Protein AF-A0A430EIV3-F1 (afdb_monomer)

Mean predicted aligned error: 23.93 Å

Structure (mmCIF, N/CA/C/O backbone):
data_AF-A0A430EIV3-F1
#
_entry.id   AF-A0A430EIV3-F1
#
loop_
_atom_site.group_PDB
_atom_site.id
_atom_site.type_symbol
_atom_site.label_atom_id
_atom_site.label_alt_id
_atom_site.label_comp_id
_atom_site.label_asym_id
_atom_site.label_entity_id
_atom_site.label_seq_id
_atom_site.pdbx_PDB_ins_code
_atom_site.Cartn_x
_atom_site.Cartn_y
_atom_site.Cartn_z
_atom_site.occupancy
_atom_site.B_iso_or_equiv
_atom_site.auth_seq_id
_atom_site.auth_comp_id
_atom_site.auth_asym_id
_atom_site.auth_atom_id
_atom_site.pdbx_PDB_model_num
ATOM 1 N N . MET A 1 1 ? -9.884 28.003 -1.778 1.00 58.94 1 MET A N 1
ATOM 2 C CA . MET A 1 1 ? -8.759 28.077 -2.724 1.00 58.94 1 MET A CA 1
ATOM 3 C C . MET A 1 1 ? -7.533 27.689 -1.943 1.00 58.94 1 MET A C 1
ATOM 5 O O . MET A 1 1 ? -7.132 28.441 -1.061 1.00 58.94 1 MET A O 1
ATOM 9 N N . THR A 1 2 ? -7.039 26.484 -2.187 1.00 68.69 2 THR A N 1
ATOM 10 C CA . THR A 1 2 ? -5.800 26.005 -1.577 1.00 68.69 2 THR A CA 1
ATOM 11 C C . THR A 1 2 ? -4.673 26.360 -2.531 1.00 68.69 2 THR A C 1
ATOM 13 O O . THR A 1 2 ? -4.690 25.951 -3.694 1.00 68.69 2 THR A O 1
ATOM 16 N N . ALA A 1 3 ? -3.701 27.135 -2.062 1.00 81.12 3 ALA A N 1
ATOM 17 C CA . ALA A 1 3 ? -2.522 27.423 -2.864 1.00 81.12 3 ALA A CA 1
ATOM 18 C C . ALA A 1 3 ? -1.592 26.204 -2.825 1.00 81.12 3 ALA A C 1
ATOM 20 O O . ALA A 1 3 ? -1.193 25.757 -1.752 1.00 81.12 3 ALA A O 1
ATOM 21 N N . ILE A 1 4 ? -1.228 25.665 -3.981 1.00 84.75 4 ILE A N 1
ATOM 22 C CA . ILE A 1 4 ? -0.299 24.545 -4.116 1.00 84.75 4 ILE A CA 1
ATOM 23 C C . ILE A 1 4 ? 1.081 25.104 -4.445 1.00 84.75 4 ILE A C 1
ATOM 25 O O . ILE A 1 4 ? 1.285 25.696 -5.502 1.00 84.75 4 ILE A O 1
ATOM 29 N N . SER A 1 5 ? 2.044 24.904 -3.553 1.00 87.50 5 SER A N 1
ATOM 30 C CA . SER A 1 5 ? 3.460 25.152 -3.835 1.00 87.50 5 SER A CA 1
ATOM 31 C C . SER A 1 5 ? 4.127 23.821 -4.143 1.00 87.50 5 SER A C 1
ATOM 33 O O . SER A 1 5 ? 3.963 22.866 -3.391 1.00 87.50 5 SER A O 1
ATOM 35 N N . TRP A 1 6 ? 4.857 23.730 -5.247 1.00 88.12 6 TRP A N 1
ATOM 36 C CA . TRP A 1 6 ? 5.437 22.465 -5.686 1.00 88.12 6 TRP A CA 1
ATOM 37 C C . TRP A 1 6 ? 6.884 22.625 -6.114 1.00 88.12 6 TRP A C 1
ATOM 39 O O . TRP A 1 6 ? 7.290 23.698 -6.570 1.00 88.12 6 TRP A O 1
ATOM 49 N N . PHE A 1 7 ? 7.656 21.553 -5.962 1.00 88.62 7 PHE A N 1
ATOM 50 C CA . PHE A 1 7 ? 9.045 21.515 -6.392 1.00 88.62 7 PHE A CA 1
ATOM 51 C C . PHE A 1 7 ? 9.501 20.105 -6.774 1.00 88.62 7 PHE A C 1
ATOM 53 O O . PHE A 1 7 ? 8.947 19.107 -6.317 1.00 88.62 7 PHE A O 1
ATOM 60 N N . ALA A 1 8 ? 10.509 20.046 -7.638 1.00 88.12 8 ALA A N 1
ATOM 61 C CA . ALA A 1 8 ? 11.197 18.829 -8.048 1.00 88.12 8 ALA A CA 1
ATOM 62 C C . ALA A 1 8 ? 12.629 19.165 -8.481 1.00 88.12 8 ALA A C 1
ATOM 64 O O . ALA A 1 8 ? 12.940 20.315 -8.803 1.00 88.12 8 ALA A O 1
ATOM 65 N N . ARG A 1 9 ? 13.489 18.154 -8.562 1.00 87.19 9 ARG A N 1
ATOM 66 C CA . ARG A 1 9 ? 14.787 18.249 -9.232 1.00 87.19 9 ARG A CA 1
ATOM 67 C C . ARG A 1 9 ? 14.849 17.218 -10.342 1.00 87.19 9 ARG A C 1
ATOM 69 O O . ARG A 1 9 ? 14.642 16.045 -10.080 1.00 87.19 9 ARG A O 1
ATOM 76 N N . ILE A 1 10 ? 15.126 17.640 -11.566 1.00 86.69 10 ILE A N 1
ATOM 77 C CA . ILE A 1 10 ? 15.138 16.761 -12.732 1.00 86.69 10 ILE A CA 1
ATOM 78 C C . ILE A 1 10 ? 16.572 16.599 -13.214 1.00 86.69 10 ILE A C 1
ATOM 80 O O . ILE A 1 10 ? 17.257 17.573 -13.534 1.00 86.69 10 ILE A O 1
ATOM 84 N N . VAL A 1 11 ? 17.018 15.351 -13.262 1.00 84.75 11 VAL A N 1
ATOM 85 C CA . VAL A 1 11 ? 18.355 14.962 -13.704 1.00 84.75 11 VAL A CA 1
ATOM 86 C C . VAL A 1 11 ? 18.253 13.953 -14.842 1.00 84.75 11 VAL A C 1
ATOM 88 O O . VAL A 1 11 ? 17.257 13.253 -14.994 1.00 84.75 11 VAL A O 1
ATOM 91 N N . THR A 1 12 ? 19.279 13.896 -15.674 1.00 82.44 12 THR A N 1
ATOM 92 C CA . THR A 1 12 ? 19.466 12.866 -16.706 1.00 82.44 12 THR A CA 1
ATOM 93 C C . THR A 1 12 ? 19.879 11.532 -16.073 1.00 82.44 12 THR A C 1
ATOM 95 O O . THR A 1 12 ? 20.235 11.486 -14.894 1.00 82.44 12 THR A O 1
ATOM 98 N N . SER A 1 13 ? 19.886 10.444 -16.851 1.00 77.75 13 SER A N 1
ATOM 99 C CA . SER A 1 13 ? 20.381 9.127 -16.407 1.00 77.75 13 SER A CA 1
ATOM 100 C C . SER A 1 13 ? 21.822 9.148 -15.889 1.00 77.75 13 SER A C 1
ATOM 102 O O . SER A 1 13 ? 22.184 8.313 -15.065 1.00 77.75 13 SER A O 1
ATOM 104 N N . ASP A 1 14 ? 22.617 10.121 -16.333 1.00 77.00 14 ASP A N 1
ATOM 105 C CA . ASP A 1 14 ? 24.012 10.303 -15.926 1.00 77.00 14 ASP A CA 1
ATOM 106 C C . ASP A 1 14 ? 24.155 11.189 -14.673 1.00 77.00 14 ASP A C 1
ATOM 108 O O . ASP A 1 14 ? 25.263 11.549 -14.281 1.00 77.00 14 ASP A O 1
ATOM 112 N N . GLY A 1 15 ? 23.037 11.582 -14.050 1.00 75.00 15 GLY A N 1
ATOM 113 C CA . GLY A 1 15 ? 23.008 12.441 -12.863 1.00 75.00 15 GLY A CA 1
ATOM 114 C C . GLY A 1 15 ? 23.244 13.929 -13.146 1.00 75.00 15 GLY A C 1
ATOM 115 O O . GLY A 1 15 ? 23.280 14.732 -12.214 1.00 75.00 15 GLY A O 1
ATOM 116 N N . ASN A 1 16 ? 23.376 14.329 -14.416 1.00 83.56 16 ASN A N 1
ATOM 117 C CA . ASN A 1 16 ? 23.524 15.737 -14.790 1.00 83.56 16 ASN A CA 1
ATOM 118 C C . ASN A 1 16 ? 22.172 16.464 -14.738 1.00 83.56 16 ASN A C 1
ATOM 120 O O . ASN A 1 16 ? 21.169 15.878 -15.158 1.00 83.56 16 ASN A O 1
ATOM 124 N N . PRO A 1 17 ? 22.121 17.730 -14.286 1.00 85.56 17 PRO A N 1
ATOM 125 C CA . PRO A 1 17 ? 20.883 18.500 -14.236 1.00 85.56 17 PRO A CA 1
ATOM 126 C C . PRO A 1 17 ? 20.290 18.693 -15.632 1.00 85.56 17 PRO A C 1
ATOM 128 O O . PRO A 1 17 ? 20.997 19.050 -16.575 1.00 85.56 17 PRO A O 1
ATOM 131 N N . LEU A 1 18 ? 18.980 18.481 -15.760 1.00 83.62 18 LEU A N 1
ATOM 132 C CA . LEU A 1 18 ? 18.262 18.723 -17.005 1.00 83.62 18 LEU A CA 1
ATOM 133 C C . LEU A 1 18 ? 17.822 20.191 -17.050 1.00 83.62 18 LEU A C 1
ATOM 135 O O . LEU A 1 18 ? 16.964 20.599 -16.271 1.00 83.62 18 LEU A O 1
ATOM 139 N N . ILE A 1 19 ? 18.409 20.988 -17.941 1.00 88.44 19 ILE A N 1
ATOM 140 C CA . ILE A 1 19 ? 18.229 22.450 -17.993 1.00 88.44 19 ILE A CA 1
ATOM 141 C C . ILE A 1 19 ? 17.241 22.825 -19.100 1.00 88.44 19 ILE A C 1
ATOM 143 O O . ILE A 1 19 ? 17.335 22.306 -20.208 1.00 88.44 19 ILE A O 1
ATOM 147 N N . GLY A 1 20 ? 16.334 23.767 -18.826 1.00 84.62 20 GLY A N 1
ATOM 148 C CA . GLY A 1 20 ? 15.429 24.314 -19.840 1.00 84.62 20 GLY A CA 1
ATOM 149 C C . GLY A 1 20 ? 14.237 23.421 -20.195 1.00 84.62 20 GLY A C 1
ATOM 150 O O . GLY A 1 20 ? 13.484 23.770 -21.100 1.00 84.62 20 GLY A O 1
ATOM 151 N N . GLN A 1 21 ? 14.027 22.308 -19.484 1.00 85.06 21 GLN A N 1
ATOM 152 C CA . GLN A 1 21 ? 12.877 21.432 -19.702 1.00 85.06 21 GLN A CA 1
ATOM 153 C C . GLN A 1 21 ? 11.610 22.103 -19.182 1.00 85.06 21 GLN A C 1
ATOM 155 O O . GLN A 1 21 ? 11.571 22.556 -18.036 1.00 85.06 21 GLN A O 1
ATOM 160 N N . ILE A 1 22 ? 10.561 22.128 -20.002 1.00 88.56 22 ILE A N 1
ATOM 161 C CA . ILE A 1 22 ? 9.245 22.611 -19.588 1.00 88.56 22 ILE A CA 1
ATOM 162 C C . ILE A 1 22 ? 8.463 21.441 -18.998 1.00 88.56 22 ILE A C 1
ATOM 164 O O . ILE A 1 22 ? 8.229 20.429 -19.661 1.00 88.56 22 ILE A O 1
ATOM 168 N N . VAL A 1 23 ? 8.039 21.598 -17.750 1.00 89.56 23 VAL A N 1
ATOM 169 C CA . VAL A 1 23 ? 7.223 20.619 -17.042 1.00 89.56 23 VAL A CA 1
ATOM 170 C C . VAL A 1 23 ? 5.898 21.218 -16.619 1.00 89.56 23 VAL A C 1
ATOM 172 O O . VAL A 1 23 ? 5.796 22.400 -16.291 1.00 89.56 23 VAL A O 1
ATOM 175 N N . GLN A 1 24 ? 4.891 20.360 -16.599 1.00 89.88 24 GLN A N 1
ATOM 176 C CA . GLN A 1 24 ? 3.522 20.709 -16.285 1.00 89.88 24 GLN A CA 1
ATOM 177 C C . GLN A 1 24 ? 3.055 19.962 -15.040 1.00 89.88 24 GLN A C 1
ATOM 179 O O . GLN A 1 24 ? 3.110 18.730 -14.981 1.00 89.88 24 GLN A O 1
ATOM 184 N N . LEU A 1 25 ? 2.546 20.708 -14.063 1.00 89.06 25 LEU A N 1
ATOM 185 C CA . LEU A 1 25 ? 1.811 20.163 -12.933 1.00 89.06 25 LEU A CA 1
ATOM 186 C C . LEU A 1 25 ? 0.361 19.924 -13.353 1.00 89.06 25 LEU A C 1
ATOM 188 O O . LEU A 1 25 ? -0.353 20.851 -13.746 1.00 89.06 25 LEU A O 1
ATOM 192 N N . GLN A 1 26 ? -0.086 18.679 -13.227 1.00 88.44 26 GLN A N 1
ATOM 193 C CA . GLN A 1 26 ? -1.462 18.291 -13.496 1.00 88.44 26 GLN A CA 1
ATOM 194 C C . GLN A 1 26 ? -2.151 17.796 -12.229 1.00 88.44 26 GLN A C 1
ATOM 196 O O . GLN A 1 26 ? -1.564 17.081 -11.416 1.00 88.44 26 GLN A O 1
ATOM 201 N N . LEU A 1 27 ? -3.425 18.151 -12.110 1.00 87.12 27 LEU A N 1
ATOM 202 C CA . LEU A 1 27 ? -4.332 17.727 -11.054 1.00 87.12 27 LEU A CA 1
ATOM 203 C C . LEU A 1 27 ? -5.396 16.805 -11.648 1.00 87.12 27 LEU A C 1
ATOM 205 O O . LEU A 1 27 ? -5.912 17.063 -12.738 1.00 87.12 27 LEU A O 1
ATOM 209 N N . PHE A 1 28 ? -5.713 15.724 -10.941 1.00 83.50 28 PHE A N 1
ATOM 210 C CA . PHE A 1 28 ? -6.784 14.821 -11.342 1.00 83.50 28 PHE A CA 1
ATOM 211 C C . PHE A 1 28 ? -8.149 15.350 -10.885 1.00 83.50 28 PHE A C 1
ATOM 213 O O . PHE A 1 28 ? -8.395 15.514 -9.690 1.00 83.50 28 PHE A O 1
ATOM 220 N N . ASP A 1 29 ? -9.044 15.582 -11.841 1.00 79.06 29 ASP A N 1
ATOM 221 C CA . ASP A 1 29 ? -10.459 15.872 -11.624 1.00 79.06 29 ASP A CA 1
ATOM 222 C C . ASP A 1 29 ? -11.284 14.619 -11.950 1.00 79.06 29 ASP A C 1
ATOM 224 O O . ASP A 1 29 ? -11.146 14.024 -13.019 1.00 79.06 29 ASP A O 1
ATOM 228 N N . MET A 1 30 ? -12.188 14.231 -11.049 1.00 74.75 30 MET A N 1
ATOM 229 C CA . MET A 1 30 ? -13.074 13.081 -11.250 1.00 74.75 30 MET A CA 1
ATOM 230 C C . MET A 1 30 ? -14.001 13.226 -12.466 1.00 74.75 30 MET A C 1
ATOM 232 O O . MET A 1 30 ? -14.442 12.218 -13.011 1.00 74.75 30 MET A O 1
ATOM 236 N N . LYS A 1 31 ? -14.327 14.456 -12.883 1.00 75.50 31 LYS A N 1
ATOM 237 C CA . LYS A 1 31 ? -15.201 14.721 -14.038 1.00 75.50 31 LYS A CA 1
ATOM 238 C C . LYS A 1 31 ? -14.431 14.820 -15.348 1.00 75.50 31 LYS A C 1
ATOM 240 O O . LYS A 1 31 ? -14.920 14.370 -16.379 1.00 75.50 31 LYS A O 1
ATOM 245 N N . SER A 1 32 ? -13.254 15.435 -15.299 1.00 74.50 32 SER A N 1
ATOM 246 C CA . SER A 1 32 ? -12.531 15.900 -16.490 1.00 74.50 32 SER A CA 1
ATOM 247 C C . SER A 1 32 ? -11.230 15.130 -16.742 1.00 74.50 32 SER A C 1
ATOM 249 O O . SER A 1 32 ? -10.576 15.343 -17.761 1.00 74.50 32 SER A O 1
ATOM 251 N N . GLY A 1 33 ? -10.841 14.239 -15.826 1.00 81.56 33 GLY A N 1
ATOM 252 C CA . GLY A 1 33 ? -9.551 13.563 -15.845 1.00 81.56 33 GLY A CA 1
ATOM 253 C C . GLY A 1 33 ? -8.405 14.503 -15.469 1.00 81.56 33 GLY A C 1
ATOM 254 O O . GLY A 1 33 ? -8.559 1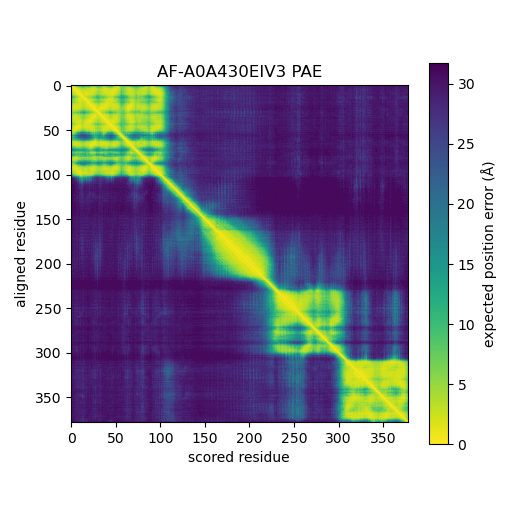5.425 -14.670 1.00 81.56 33 GLY A O 1
ATOM 255 N N . TRP A 1 34 ? -7.221 14.254 -16.025 1.00 85.19 34 TRP A N 1
ATOM 256 C CA . TRP A 1 34 ? -6.034 15.060 -15.742 1.00 85.19 34 TRP A CA 1
ATOM 257 C C . TRP A 1 34 ? -6.104 16.429 -16.419 1.00 85.19 34 TRP A C 1
ATOM 259 O O . TRP A 1 34 ? -6.227 16.519 -17.639 1.00 85.19 34 TRP A O 1
ATOM 269 N N . ARG A 1 35 ? -5.959 17.492 -15.626 1.00 85.94 35 ARG A N 1
ATOM 270 C CA . ARG A 1 35 ? -5.965 18.883 -16.088 1.00 85.94 35 ARG A CA 1
ATOM 271 C C . ARG A 1 35 ? -4.691 19.596 -15.650 1.00 85.94 35 ARG A C 1
ATOM 273 O O . ARG A 1 35 ? -4.290 19.477 -14.495 1.00 85.94 35 ARG A O 1
ATOM 280 N N . SER A 1 36 ? -4.094 20.374 -16.549 1.00 87.25 36 SER A N 1
ATOM 281 C CA . SER A 1 36 ? -2.983 21.270 -16.212 1.00 87.25 36 SER A CA 1
ATOM 282 C C . SER A 1 36 ? -3.414 22.386 -15.263 1.00 87.25 36 SER A C 1
ATOM 284 O O . SER A 1 36 ? -4.477 22.982 -15.450 1.00 87.25 36 SER A O 1
ATOM 286 N N . ILE A 1 37 ? -2.589 22.656 -14.253 1.00 87.50 37 ILE A N 1
ATOM 287 C CA . ILE A 1 37 ? -2.806 23.736 -13.283 1.00 87.50 37 ILE A CA 1
ATOM 288 C C . ILE A 1 37 ? -1.621 24.704 -13.171 1.00 87.50 37 ILE A C 1
ATOM 290 O O . ILE A 1 37 ? -1.812 25.820 -12.698 1.00 87.50 37 ILE A O 1
ATOM 294 N N . ALA A 1 38 ? -0.420 24.312 -13.608 1.00 88.62 38 ALA A N 1
ATOM 295 C CA . ALA A 1 38 ? 0.742 25.194 -13.713 1.00 88.62 38 ALA A CA 1
ATOM 296 C C . ALA A 1 38 ? 1.820 24.589 -14.617 1.00 88.62 38 ALA A C 1
ATOM 298 O O . ALA A 1 38 ? 1.961 23.369 -14.671 1.00 88.62 38 ALA A O 1
ATOM 299 N N . ASP A 1 39 ? 2.636 25.452 -15.219 1.00 91.00 39 ASP A N 1
ATOM 300 C CA . ASP A 1 39 ? 3.827 25.081 -15.983 1.00 91.00 39 ASP A CA 1
ATOM 301 C C . ASP A 1 39 ? 5.054 25.787 -15.390 1.00 91.00 39 ASP A C 1
ATOM 303 O O . ASP A 1 39 ? 4.956 26.919 -14.907 1.00 91.00 39 ASP A O 1
ATOM 307 N N . ALA A 1 40 ? 6.215 25.136 -15.419 1.00 91.06 40 ALA A N 1
ATOM 308 C CA . ALA A 1 40 ? 7.485 25.760 -15.060 1.00 91.06 40 ALA A CA 1
ATOM 309 C C . ALA A 1 40 ? 8.652 25.148 -15.841 1.00 91.06 40 ALA A C 1
ATOM 311 O O . ALA A 1 40 ? 8.564 24.041 -16.369 1.00 91.06 40 ALA A O 1
ATOM 312 N N . THR A 1 41 ? 9.760 25.880 -15.902 1.00 92.12 41 THR A N 1
ATOM 313 C CA . THR A 1 41 ? 10.974 25.468 -16.613 1.00 92.12 41 THR A CA 1
ATOM 314 C C . THR A 1 41 ? 12.072 25.112 -15.619 1.00 92.12 41 THR A C 1
ATOM 316 O O . THR A 1 41 ? 12.247 25.813 -14.620 1.00 92.12 41 THR A O 1
ATOM 319 N N . THR A 1 42 ? 12.818 24.039 -15.882 1.00 88.88 42 THR A N 1
ATOM 320 C CA . THR A 1 42 ? 13.952 23.650 -15.040 1.00 88.88 42 THR A CA 1
ATOM 321 C C . THR A 1 42 ? 15.088 24.671 -15.118 1.00 88.88 42 THR A C 1
ATOM 323 O O . THR A 1 42 ? 15.491 25.119 -16.197 1.00 88.88 42 THR A O 1
ATOM 326 N N . ALA A 1 43 ? 15.613 25.043 -13.953 1.00 90.06 43 ALA A N 1
ATOM 327 C CA . ALA A 1 43 ? 16.742 25.946 -13.803 1.00 90.06 43 ALA A CA 1
ATOM 328 C C . ALA A 1 43 ? 18.078 25.251 -14.130 1.00 90.06 43 ALA A C 1
ATOM 330 O O . ALA A 1 43 ? 18.142 24.058 -14.427 1.00 90.06 43 ALA A O 1
ATOM 331 N N . SER A 1 44 ? 19.177 26.007 -14.066 1.00 87.69 44 SER A N 1
ATOM 332 C CA . SER A 1 44 ? 20.532 25.531 -14.385 1.00 87.69 44 SER A CA 1
ATOM 333 C C . SER A 1 44 ? 21.041 24.392 -13.490 1.00 87.69 44 SER A C 1
ATOM 335 O O . SER A 1 44 ? 21.985 23.702 -13.854 1.00 87.69 44 SER A O 1
ATOM 337 N N . ASP A 1 45 ? 20.441 24.203 -12.317 1.00 84.62 45 ASP A N 1
ATOM 338 C CA . ASP A 1 45 ? 20.734 23.130 -11.359 1.00 84.62 45 ASP A CA 1
ATOM 339 C C . ASP A 1 45 ? 19.759 21.938 -11.469 1.00 84.62 45 ASP A C 1
ATOM 341 O O . ASP A 1 45 ? 19.804 21.011 -10.651 1.00 84.62 45 ASP A O 1
ATOM 345 N N . GLY A 1 46 ? 18.879 21.960 -12.479 1.00 84.31 46 GLY A N 1
ATOM 346 C CA . GLY A 1 46 ? 17.827 20.971 -12.704 1.00 84.31 46 GLY A CA 1
ATOM 347 C C . GLY A 1 46 ? 16.630 21.136 -11.768 1.00 84.31 46 GLY A C 1
ATOM 348 O O . GLY A 1 46 ? 15.680 20.361 -11.859 1.00 84.31 46 GLY A O 1
ATOM 349 N N . SER A 1 47 ? 16.641 22.120 -10.863 1.00 89.56 47 SER A N 1
ATOM 350 C CA . SER A 1 47 ? 15.510 22.373 -9.975 1.00 89.56 47 SER A CA 1
ATOM 351 C C . SER A 1 47 ? 14.353 23.017 -10.732 1.00 89.56 47 SER A C 1
ATOM 353 O O . SER A 1 47 ? 14.532 23.823 -11.646 1.00 89.56 47 SER A O 1
ATOM 355 N N . VAL A 1 48 ? 13.139 22.669 -10.336 1.00 90.88 48 VAL A N 1
ATOM 356 C CA . VAL A 1 48 ? 11.919 23.310 -10.802 1.00 90.88 48 VAL A CA 1
ATOM 357 C C . VAL A 1 48 ? 11.007 23.542 -9.614 1.00 90.88 48 VAL A C 1
ATOM 359 O O . VAL A 1 48 ? 10.869 22.692 -8.737 1.00 90.88 48 VAL A O 1
ATOM 362 N N . LYS A 1 49 ? 10.405 24.725 -9.569 1.00 91.44 49 LYS A N 1
ATOM 363 C CA . LYS A 1 49 ? 9.450 25.113 -8.539 1.00 91.44 49 LYS A CA 1
ATOM 364 C C . LYS A 1 49 ? 8.347 25.948 -9.157 1.00 91.44 49 LYS A C 1
ATOM 366 O O . LYS A 1 49 ? 8.604 26.741 -10.062 1.00 91.44 49 LYS A O 1
ATOM 371 N N . GLY A 1 50 ? 7.144 25.813 -8.627 1.00 87.75 50 GLY A N 1
ATOM 372 C CA . GLY A 1 50 ? 6.009 26.597 -9.075 1.00 87.75 50 GLY A CA 1
ATOM 373 C C . GLY A 1 50 ? 4.959 26.759 -7.992 1.00 87.75 50 GLY A C 1
ATOM 374 O O . GLY A 1 50 ? 5.011 26.146 -6.923 1.00 87.75 50 GLY A O 1
ATOM 375 N N . ARG A 1 51 ? 3.996 27.626 -8.288 1.00 86.62 51 ARG A N 1
ATOM 376 C CA . ARG A 1 51 ? 2.811 27.839 -7.469 1.00 86.62 51 ARG A CA 1
ATOM 377 C C . ARG A 1 51 ? 1.591 27.733 -8.371 1.00 86.62 51 ARG A C 1
ATOM 379 O O . ARG A 1 51 ? 1.604 28.275 -9.472 1.00 86.62 51 ARG A O 1
ATOM 386 N N . ALA A 1 52 ? 0.584 27.008 -7.919 1.00 84.00 52 ALA A N 1
ATOM 387 C CA . ALA A 1 52 ? -0.668 26.799 -8.626 1.00 84.00 52 ALA A CA 1
ATOM 388 C C . ALA A 1 52 ? -1.820 26.987 -7.648 1.00 84.00 52 ALA A C 1
ATOM 390 O O . ALA A 1 52 ? -1.682 26.655 -6.474 1.00 84.00 52 ALA A O 1
ATOM 391 N N . ASP A 1 53 ? -2.961 27.459 -8.124 1.00 78.06 53 ASP A N 1
ATOM 392 C CA . ASP A 1 53 ? -4.184 27.432 -7.332 1.00 78.06 53 ASP A CA 1
ATOM 393 C C . ASP A 1 53 ? -4.984 26.188 -7.719 1.00 78.06 53 ASP A C 1
ATOM 395 O O . ASP A 1 53 ? -5.176 25.900 -8.903 1.00 78.06 53 ASP A O 1
ATOM 399 N N . ASP A 1 54 ? -5.453 25.431 -6.725 1.00 69.69 54 ASP A N 1
ATOM 400 C CA . ASP A 1 54 ? -6.229 24.206 -6.958 1.00 69.69 54 ASP A CA 1
ATOM 401 C C . ASP A 1 54 ? -7.558 24.472 -7.693 1.00 69.69 54 ASP A C 1
ATOM 403 O O . ASP A 1 54 ? -8.152 23.563 -8.282 1.00 69.69 54 ASP A O 1
ATOM 407 N N . GLY A 1 55 ? -8.029 25.726 -7.673 1.00 62.47 55 GLY A N 1
ATOM 408 C CA . GLY A 1 55 ? -9.317 26.148 -8.220 1.00 62.47 55 GLY A CA 1
ATOM 409 C C . GLY A 1 55 ? -10.506 25.429 -7.573 1.00 62.47 55 GLY A C 1
ATOM 410 O O . GLY A 1 55 ? -11.627 25.543 -8.067 1.00 62.47 55 GLY A O 1
ATOM 411 N N . MET A 1 56 ? -10.271 24.684 -6.488 1.00 56.75 56 MET A N 1
ATOM 412 C CA . MET A 1 56 ? -11.261 23.895 -5.771 1.00 56.75 56 MET A CA 1
ATOM 413 C C . MET A 1 56 ? -11.599 24.594 -4.452 1.00 56.75 56 MET A C 1
ATOM 415 O O . MET A 1 56 ? -10.757 25.145 -3.741 1.00 56.75 56 MET A O 1
ATOM 419 N N . ALA A 1 57 ? -12.891 24.633 -4.138 1.00 44.31 57 ALA A N 1
ATOM 420 C CA . ALA A 1 57 ? -13.405 25.315 -2.955 1.00 44.31 57 ALA A CA 1
ATOM 421 C C . ALA A 1 57 ? -13.334 24.459 -1.676 1.00 44.31 57 ALA A C 1
ATOM 423 O O . ALA A 1 57 ? -13.709 24.959 -0.620 1.00 44.31 57 ALA A O 1
ATOM 424 N N . ASP A 1 58 ? -12.851 23.211 -1.739 1.00 51.41 58 ASP A N 1
ATOM 425 C CA . ASP A 1 58 ? -12.940 22.270 -0.618 1.00 51.41 58 ASP A CA 1
ATOM 426 C C . ASP A 1 58 ? -11.587 21.603 -0.307 1.00 51.41 58 ASP A C 1
ATOM 428 O O . ASP A 1 58 ? -11.153 20.668 -0.974 1.00 51.41 58 ASP A O 1
ATOM 432 N N . ALA A 1 59 ? -10.915 22.097 0.735 1.00 50.69 59 ALA A N 1
ATOM 433 C CA . ALA A 1 59 ? -9.581 21.674 1.181 1.00 50.69 59 ALA A CA 1
ATOM 434 C C . ALA A 1 59 ? -9.565 20.316 1.923 1.00 50.69 59 ALA A C 1
ATOM 436 O O . ALA A 1 59 ? -8.575 19.961 2.561 1.00 50.69 59 ALA A O 1
ATOM 437 N N . LYS A 1 60 ? -10.677 19.567 1.907 1.00 53.25 60 LYS A N 1
ATOM 438 C CA . LYS A 1 60 ? -10.868 18.347 2.714 1.00 53.25 60 LYS A CA 1
ATOM 439 C C . LYS A 1 60 ? -10.371 17.056 2.055 1.00 53.25 60 LYS A C 1
ATOM 441 O O . LYS A 1 60 ? -10.388 16.013 2.704 1.00 53.25 60 LYS A O 1
ATOM 446 N N . LEU A 1 61 ? -9.925 17.105 0.800 1.00 57.44 61 LEU A N 1
ATOM 447 C CA . LEU A 1 61 ? -9.398 15.953 0.064 1.00 57.44 61 LEU A CA 1
ATOM 448 C C . LEU A 1 61 ? -7.996 16.271 -0.460 1.00 57.44 61 LEU A C 1
ATOM 450 O O . LEU A 1 61 ? -7.795 17.291 -1.113 1.00 57.44 61 LEU A O 1
ATOM 454 N N . ALA A 1 62 ? -7.027 15.395 -0.181 1.00 61.91 62 ALA A N 1
ATOM 455 C CA . ALA A 1 62 ? -5.688 15.507 -0.751 1.00 61.91 62 ALA A CA 1
ATOM 456 C C . ALA A 1 62 ? -5.764 15.242 -2.271 1.00 61.91 62 ALA A C 1
ATOM 458 O O . ALA A 1 62 ? -6.208 14.160 -2.668 1.00 61.91 62 ALA A O 1
ATOM 459 N N . PRO A 1 63 ? -5.378 16.202 -3.131 1.00 74.19 63 PRO A N 1
ATOM 460 C CA . PRO A 1 63 ? -5.488 16.037 -4.573 1.00 74.19 63 PRO A CA 1
ATOM 461 C C . PRO A 1 63 ? -4.444 15.050 -5.102 1.00 74.19 63 PRO A C 1
ATOM 463 O O . PRO A 1 63 ? -3.310 15.006 -4.625 1.00 74.19 63 PRO A O 1
ATOM 466 N N . MET A 1 64 ? -4.800 14.296 -6.144 1.00 82.94 64 MET A N 1
ATOM 467 C CA . MET A 1 64 ? -3.809 13.555 -6.924 1.00 82.94 64 MET A CA 1
ATOM 468 C C . MET A 1 64 ? -3.100 14.513 -7.880 1.00 82.94 64 MET A C 1
ATOM 470 O O . MET A 1 64 ? -3.741 15.167 -8.708 1.00 82.94 64 MET A O 1
ATOM 474 N N . LEU A 1 65 ? -1.774 14.569 -7.763 1.00 85.12 65 LEU A N 1
ATOM 475 C CA . LEU A 1 65 ? -0.898 15.439 -8.538 1.00 85.12 65 LEU A CA 1
ATOM 476 C C . LEU A 1 65 ? 0.114 14.610 -9.327 1.00 85.12 65 LEU A C 1
ATOM 478 O O . LEU A 1 65 ? 0.626 13.609 -8.828 1.00 85.12 65 LEU A O 1
ATOM 482 N N . ARG A 1 66 ? 0.446 15.062 -10.536 1.00 88.06 66 ARG A N 1
ATOM 483 C CA . ARG A 1 66 ? 1.548 14.502 -11.326 1.00 88.06 66 ARG A CA 1
ATOM 484 C C . ARG A 1 66 ? 2.318 15.589 -12.063 1.00 88.06 66 ARG A C 1
ATOM 486 O O . ARG A 1 66 ? 1.741 16.613 -12.425 1.00 88.06 66 ARG A O 1
ATOM 493 N N . LEU A 1 67 ? 3.592 15.324 -12.325 1.00 85.81 67 LEU A N 1
ATOM 494 C CA . LEU A 1 67 ? 4.430 16.108 -13.226 1.00 85.81 67 LEU A CA 1
ATOM 495 C C . LEU A 1 67 ? 4.540 15.405 -14.573 1.00 85.81 67 LEU A C 1
ATOM 497 O O . LEU A 1 67 ? 4.768 14.195 -14.637 1.00 85.81 67 LEU A O 1
ATOM 501 N N . VAL A 1 68 ? 4.384 16.172 -15.644 1.00 87.50 68 VAL A N 1
ATOM 502 C CA . VAL A 1 68 ? 4.432 15.685 -17.023 1.00 87.50 68 VAL A CA 1
ATOM 503 C C . VAL A 1 68 ? 5.386 16.555 -17.827 1.00 87.50 68 VAL A C 1
ATOM 505 O O . VAL A 1 68 ? 5.459 17.765 -17.614 1.00 87.50 68 VAL A O 1
ATOM 508 N N . ASP A 1 69 ? 6.116 15.934 -18.742 1.00 83.94 69 ASP A N 1
ATOM 509 C CA . ASP A 1 69 ? 6.918 16.647 -19.730 1.00 83.94 69 ASP A CA 1
ATOM 510 C C . ASP A 1 69 ? 6.007 17.276 -20.799 1.00 83.94 69 ASP A C 1
ATOM 512 O O . ASP A 1 69 ? 5.174 16.587 -21.384 1.00 83.94 69 ASP A O 1
ATOM 516 N N . VAL A 1 70 ? 6.149 18.574 -21.078 1.00 80.12 70 VAL A N 1
ATOM 517 C CA . VAL A 1 70 ? 5.339 19.241 -22.114 1.00 80.12 70 VAL A CA 1
ATOM 518 C C . VAL A 1 70 ? 5.732 18.786 -23.523 1.00 80.12 70 VAL A C 1
ATOM 520 O O . VAL A 1 70 ? 4.867 18.677 -24.391 1.00 80.12 70 VAL A O 1
ATOM 523 N N . GLU A 1 71 ? 7.005 18.464 -23.756 1.00 71.12 71 GLU A N 1
ATOM 524 C CA . GLU A 1 71 ? 7.483 17.997 -25.067 1.00 71.12 71 GLU A CA 1
ATOM 525 C C . GLU A 1 71 ? 7.070 16.546 -25.347 1.00 71.12 71 GLU A C 1
ATOM 527 O O . GLU A 1 71 ? 6.911 16.141 -26.499 1.00 71.12 71 GLU A O 1
ATOM 532 N N . ALA A 1 72 ? 6.830 15.775 -24.287 1.00 66.81 72 ALA A N 1
ATOM 533 C CA . ALA A 1 72 ? 6.338 14.409 -24.341 1.00 66.81 72 ALA A CA 1
ATOM 534 C C . ALA A 1 72 ? 5.185 14.242 -23.346 1.00 66.81 72 ALA A C 1
ATOM 536 O O . ALA A 1 72 ? 5.340 13.587 -22.322 1.00 66.81 72 ALA A O 1
ATOM 537 N N . ALA A 1 73 ? 4.007 14.795 -23.656 1.00 56.03 73 ALA A N 1
ATOM 538 C CA . ALA A 1 73 ? 2.841 14.820 -22.756 1.00 56.03 73 ALA A CA 1
ATOM 539 C C . ALA A 1 73 ? 2.358 13.436 -22.248 1.00 56.03 73 ALA A C 1
ATOM 541 O O . ALA A 1 73 ? 1.560 13.352 -21.315 1.00 56.03 73 ALA A O 1
ATOM 542 N N . SER A 1 74 ? 2.827 12.334 -22.844 1.00 54.69 74 SER A N 1
ATOM 543 C CA . SER A 1 74 ? 2.609 10.957 -22.373 1.00 54.69 74 SER A CA 1
ATOM 544 C C . SER A 1 74 ? 3.648 10.460 -21.352 1.00 54.69 74 SER A C 1
ATOM 546 O O . SER A 1 74 ? 3.455 9.403 -20.756 1.00 54.69 74 SER A O 1
ATOM 548 N N . ALA A 1 75 ? 4.752 11.180 -21.156 1.00 66.38 75 ALA A N 1
ATOM 549 C CA . ALA A 1 75 ? 5.818 10.865 -20.213 1.00 66.38 75 ALA A CA 1
ATOM 550 C C . ALA A 1 75 ? 5.529 11.525 -18.857 1.00 66.38 75 ALA A C 1
ATOM 552 O O . ALA A 1 75 ? 5.779 12.712 -18.636 1.00 66.38 75 ALA A O 1
ATOM 553 N N . VAL A 1 76 ? 4.978 10.734 -17.934 1.00 75.25 76 VAL A N 1
ATOM 554 C CA . VAL A 1 76 ? 4.833 11.139 -16.532 1.00 75.25 76 VAL A CA 1
ATOM 555 C C . VAL A 1 76 ? 6.218 11.124 -15.889 1.00 75.25 76 VAL A C 1
ATOM 557 O O . VAL A 1 76 ? 6.848 10.075 -15.798 1.00 75.25 76 VAL A O 1
ATOM 560 N N . LEU A 1 77 ? 6.678 12.293 -15.450 1.00 71.56 77 LEU A N 1
ATOM 561 C CA . LEU A 1 77 ? 7.976 12.485 -14.801 1.00 71.56 77 LEU A CA 1
ATOM 562 C C . LEU A 1 77 ? 7.918 12.105 -13.314 1.00 71.56 77 LEU A C 1
ATOM 564 O O . LEU A 1 77 ? 8.875 11.572 -12.770 1.00 71.56 77 LEU A O 1
ATOM 568 N N . GLY A 1 78 ? 6.776 12.320 -12.657 1.00 69.50 78 GLY A N 1
ATOM 569 C CA . GLY A 1 78 ? 6.560 11.931 -11.262 1.00 69.50 78 GLY A CA 1
A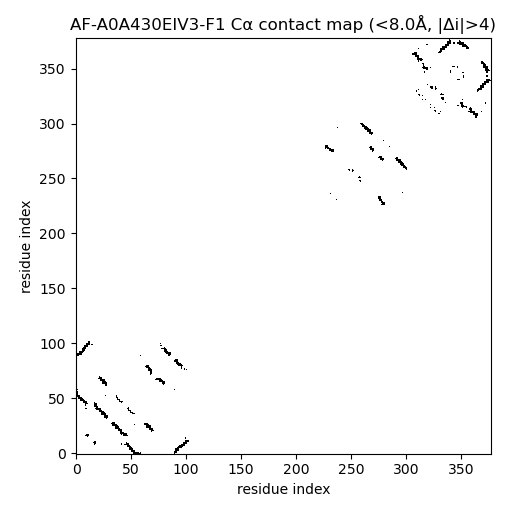TOM 570 C C . GLY A 1 78 ? 5.074 11.894 -10.917 1.00 69.50 78 GLY A C 1
ATOM 571 O O . GLY A 1 78 ? 4.314 12.737 -11.388 1.00 69.50 78 GLY A O 1
ATOM 572 N N . GLY A 1 79 ? 4.639 10.905 -10.128 1.00 64.31 79 GLY A N 1
ATOM 573 C CA . GLY A 1 79 ? 3.210 10.644 -9.875 1.00 64.31 79 GLY A CA 1
ATOM 574 C C . GLY A 1 79 ? 2.774 10.592 -8.408 1.00 64.31 79 GLY A C 1
ATOM 575 O O . GLY A 1 79 ? 1.576 10.515 -8.154 1.00 64.31 79 GLY A O 1
ATOM 576 N N . VAL A 1 80 ? 3.706 10.614 -7.448 1.00 73.81 80 VAL A N 1
ATOM 577 C CA . VAL A 1 80 ? 3.392 10.548 -6.008 1.00 73.81 80 VAL A CA 1
ATOM 578 C C . VAL A 1 80 ? 4.293 11.523 -5.242 1.00 73.81 80 VAL A C 1
ATOM 580 O O . VAL A 1 80 ? 5.353 11.118 -4.766 1.00 73.81 80 VAL A O 1
ATOM 583 N N . PRO A 1 81 ? 3.931 12.816 -5.156 1.00 78.38 81 PRO A N 1
ATOM 584 C CA . PRO A 1 81 ? 4.686 13.760 -4.344 1.00 78.38 81 PRO A CA 1
ATOM 585 C C . PRO A 1 81 ? 4.465 13.503 -2.849 1.00 78.38 81 PRO A C 1
ATOM 587 O O . PRO A 1 81 ? 3.398 13.043 -2.433 1.00 78.38 81 PRO A O 1
ATOM 590 N N . GLN A 1 82 ? 5.440 13.871 -2.021 1.00 78.81 82 GLN A N 1
ATOM 591 C CA . GLN A 1 82 ? 5.201 14.050 -0.595 1.00 78.81 82 GLN A CA 1
ATOM 592 C C . GLN A 1 82 ? 4.363 15.311 -0.387 1.00 78.81 82 GLN A C 1
ATOM 594 O O . GLN A 1 82 ? 4.743 16.407 -0.802 1.00 78.81 82 GLN A O 1
ATOM 599 N N . LEU A 1 83 ? 3.200 15.143 0.242 1.00 80.12 83 LEU A N 1
ATOM 600 C CA . LEU A 1 83 ? 2.247 16.217 0.490 1.00 80.12 83 LEU A CA 1
ATOM 601 C C . LEU A 1 83 ? 2.333 16.674 1.945 1.00 80.12 83 LEU A C 1
ATOM 603 O O . LEU A 1 83 ? 2.091 15.890 2.861 1.00 80.12 83 LEU A O 1
ATOM 607 N N . THR A 1 84 ? 2.620 17.957 2.150 1.00 78.94 84 THR A N 1
ATOM 608 C CA . THR A 1 84 ? 2.582 18.601 3.468 1.00 78.94 84 THR A CA 1
ATOM 609 C C . THR A 1 84 ? 1.537 19.709 3.445 1.00 78.94 84 THR A C 1
ATOM 611 O O . THR A 1 84 ? 1.655 20.653 2.668 1.00 78.94 84 THR A O 1
ATOM 614 N N . ALA A 1 85 ? 0.505 19.608 4.284 1.00 73.38 85 ALA A N 1
ATOM 615 C CA . ALA A 1 85 ? -0.540 20.625 4.389 1.00 73.38 85 ALA A CA 1
ATOM 616 C C . ALA A 1 85 ? -0.283 21.551 5.587 1.00 73.38 85 ALA A C 1
ATOM 618 O O . ALA A 1 85 ? -0.142 21.082 6.717 1.00 73.38 85 ALA A O 1
ATOM 619 N N . SER A 1 86 ? -0.263 22.865 5.353 1.00 69.94 86 SER A N 1
ATOM 620 C CA . SER A 1 86 ? -0.245 23.867 6.422 1.00 69.94 86 SER A CA 1
ATOM 621 C C . SER A 1 86 ? -1.676 24.287 6.752 1.00 69.94 86 SER A C 1
ATOM 623 O O . SER A 1 86 ? -2.317 25.009 5.985 1.00 69.94 86 SER A O 1
ATOM 625 N N . ALA A 1 87 ? -2.182 23.842 7.906 1.00 56.28 87 ALA A N 1
ATOM 626 C CA . ALA A 1 87 ? -3.551 24.124 8.353 1.00 56.28 87 ALA A CA 1
ATOM 627 C C . ALA A 1 87 ? -3.831 25.624 8.576 1.00 56.28 87 ALA A C 1
ATOM 629 O O . ALA A 1 87 ? -4.981 26.047 8.503 1.00 56.28 87 ALA A O 1
ATOM 630 N N . ASN A 1 88 ? -2.789 26.427 8.815 1.00 58.16 88 ASN A N 1
ATOM 631 C CA . ASN A 1 88 ? -2.915 27.851 9.135 1.00 58.16 88 ASN A CA 1
ATOM 632 C C . ASN A 1 88 ? -2.859 28.768 7.903 1.00 58.16 88 ASN A C 1
ATOM 634 O O . ASN A 1 88 ? -3.351 29.890 7.964 1.00 58.16 88 ASN A O 1
ATOM 638 N N . GLU A 1 89 ? -2.260 28.314 6.800 1.00 62.59 89 GLU A N 1
ATOM 639 C CA . GLU A 1 89 ? -1.991 29.161 5.626 1.00 62.59 89 GLU A CA 1
ATOM 640 C C . GLU A 1 89 ? -2.836 28.794 4.401 1.00 62.59 89 GLU A C 1
ATOM 642 O O . GLU A 1 89 ? -2.810 29.507 3.401 1.00 62.59 89 GLU A O 1
ATOM 647 N N . GLY A 1 90 ? -3.594 27.690 4.457 1.00 67.12 90 GLY A N 1
ATOM 648 C CA . GLY A 1 90 ? -4.337 27.205 3.290 1.00 67.12 90 GLY A CA 1
ATOM 649 C C . GLY A 1 90 ? -3.410 26.819 2.133 1.00 67.12 90 GLY A C 1
ATOM 650 O O . GLY A 1 90 ? -3.799 26.921 0.968 1.00 67.12 90 GLY A O 1
ATOM 651 N N . THR A 1 91 ? -2.180 26.406 2.456 1.00 71.00 91 THR A N 1
ATOM 652 C CA . THR A 1 91 ? -1.140 26.051 1.487 1.00 71.00 91 THR A CA 1
ATOM 653 C C . THR A 1 91 ? -0.868 24.550 1.538 1.00 71.00 91 THR A C 1
ATOM 655 O O . THR A 1 91 ? -0.627 23.988 2.611 1.00 71.00 91 THR A O 1
ATOM 658 N N . LEU A 1 92 ? -0.878 23.907 0.374 1.00 80.81 92 LEU A N 1
ATOM 659 C CA . LEU A 1 92 ? -0.438 22.531 0.179 1.00 80.81 92 LEU A CA 1
ATOM 660 C C . LEU A 1 92 ? 0.947 22.548 -0.469 1.00 80.81 92 LEU A C 1
ATOM 662 O O . LEU A 1 92 ? 1.123 23.118 -1.543 1.00 80.81 92 LEU A O 1
ATOM 666 N N . THR A 1 93 ? 1.921 21.907 0.160 1.00 82.81 93 THR A N 1
ATOM 667 C CA . THR A 1 93 ? 3.261 21.740 -0.406 1.00 82.81 93 THR A CA 1
ATOM 668 C C . THR A 1 93 ? 3.389 20.347 -1.010 1.00 82.81 93 THR A C 1
ATOM 670 O O . THR A 1 93 ? 3.119 19.366 -0.320 1.00 82.81 93 THR A O 1
ATOM 673 N N . ALA A 1 94 ? 3.805 20.264 -2.275 1.00 83.31 94 ALA A N 1
ATOM 674 C CA . ALA A 1 94 ? 4.045 19.020 -3.002 1.00 83.31 94 ALA A CA 1
ATOM 675 C C . ALA A 1 94 ? 5.526 18.888 -3.398 1.00 83.31 94 ALA A C 1
ATOM 677 O O . ALA A 1 94 ? 6.018 19.637 -4.243 1.00 83.31 94 ALA A O 1
ATOM 678 N N . ASP A 1 95 ? 6.221 17.923 -2.800 1.00 86.00 95 ASP A N 1
ATOM 679 C CA . ASP A 1 95 ? 7.621 17.600 -3.093 1.00 86.00 95 ASP A CA 1
ATOM 680 C C . ASP A 1 95 ? 7.709 16.334 -3.951 1.00 86.00 95 ASP A C 1
ATOM 682 O O . ASP A 1 95 ? 7.336 15.249 -3.504 1.00 86.00 95 ASP A O 1
ATOM 686 N N . PHE A 1 96 ? 8.196 16.457 -5.183 1.00 82.56 96 PHE A N 1
ATOM 687 C CA . PHE A 1 96 ? 8.404 15.313 -6.075 1.00 82.56 96 PHE A CA 1
ATOM 688 C C . PHE A 1 96 ? 9.812 14.703 -5.974 1.00 82.56 96 PHE A C 1
ATOM 690 O O . PHE A 1 96 ? 10.087 13.704 -6.637 1.00 82.56 96 PHE A O 1
ATOM 697 N N . GLY A 1 97 ? 10.692 15.275 -5.153 1.00 84.00 97 GLY A N 1
ATOM 698 C CA . GLY A 1 97 ? 12.058 14.817 -4.951 1.00 84.00 97 GLY A CA 1
ATOM 699 C C . GLY A 1 97 ? 12.928 14.952 -6.200 1.00 84.00 97 GLY A C 1
ATOM 700 O O . GLY A 1 97 ? 12.745 15.850 -7.028 1.00 84.00 97 GLY A O 1
ATOM 701 N N . GLU A 1 98 ? 13.905 14.054 -6.319 1.00 82.50 98 GLU A N 1
ATOM 702 C CA . GLU A 1 98 ? 14.764 13.947 -7.496 1.00 82.50 98 GLU A CA 1
ATOM 703 C C . GLU A 1 98 ? 14.174 12.948 -8.502 1.00 82.50 98 GLU A C 1
ATOM 705 O O . GLU A 1 98 ? 13.924 11.786 -8.185 1.00 82.50 98 GLU A O 1
ATOM 710 N N . ILE A 1 99 ? 13.950 13.417 -9.726 1.00 83.75 99 ILE A N 1
ATOM 711 C CA . ILE A 1 99 ? 13.397 12.671 -10.849 1.00 83.75 99 ILE A CA 1
ATOM 712 C C . ILE A 1 99 ? 14.518 12.426 -11.855 1.00 83.75 99 ILE A C 1
ATOM 714 O O . ILE A 1 99 ? 15.068 13.367 -12.431 1.00 83.75 99 ILE A O 1
ATOM 718 N N . VAL A 1 100 ? 14.811 11.155 -12.116 1.00 81.19 100 VAL A N 1
ATOM 719 C CA . VAL A 1 100 ? 15.767 10.745 -13.148 1.00 81.19 100 VAL A CA 1
ATOM 720 C C . VAL A 1 100 ? 15.022 10.528 -14.465 1.00 81.19 100 VAL A C 1
ATOM 722 O O . VAL A 1 100 ? 14.225 9.598 -14.596 1.00 81.19 100 VAL A O 1
ATOM 725 N N . ARG A 1 101 ? 15.286 11.376 -15.462 1.00 73.69 101 ARG A N 1
ATOM 726 C CA . ARG A 1 101 ? 14.792 11.214 -16.832 1.00 73.69 101 ARG A CA 1
ATOM 727 C C . ARG A 1 101 ? 15.656 10.186 -17.552 1.00 73.69 101 ARG A C 1
ATOM 729 O O . ARG A 1 101 ? 16.839 10.409 -17.799 1.00 73.69 101 ARG A O 1
ATOM 736 N N . ILE A 1 102 ? 15.037 9.071 -17.916 1.00 70.75 102 ILE A N 1
ATOM 737 C CA . ILE A 1 102 ? 15.642 8.044 -18.763 1.00 70.75 102 ILE A CA 1
ATOM 738 C C . ILE A 1 102 ? 15.212 8.359 -20.202 1.00 70.75 102 ILE A C 1
ATOM 740 O O . ILE A 1 102 ? 14.026 8.292 -20.514 1.00 70.75 102 ILE A O 1
ATOM 744 N N . GLU A 1 103 ? 16.153 8.743 -21.073 1.00 55.81 103 GLU A N 1
ATOM 745 C CA . GLU A 1 103 ? 15.874 9.126 -22.476 1.00 55.81 103 GLU A CA 1
ATOM 746 C C . GLU A 1 103 ? 15.287 7.980 -23.320 1.00 55.81 103 GLU A C 1
ATOM 748 O O . GLU A 1 103 ? 14.688 8.200 -24.371 1.00 55.81 103 GLU A O 1
ATOM 753 N N . GLN A 1 104 ? 15.399 6.745 -22.836 1.00 42.56 104 GLN A N 1
ATOM 754 C CA . GLN A 1 104 ? 14.725 5.587 -23.396 1.00 42.56 104 GLN A CA 1
ATOM 755 C C . GLN A 1 104 ? 13.452 5.305 -22.601 1.00 42.56 104 GLN A C 1
ATOM 757 O O . GLN A 1 104 ? 13.516 4.932 -21.429 1.00 42.56 104 GLN A O 1
ATOM 762 N N . GLN A 1 105 ? 12.288 5.387 -23.258 1.00 38.84 105 GLN A N 1
ATOM 763 C CA . GLN A 1 105 ? 11.125 4.635 -22.796 1.00 38.84 105 GLN A CA 1
ATOM 764 C C . GLN A 1 105 ? 11.587 3.189 -22.609 1.00 38.84 105 GLN A C 1
ATOM 766 O O . GLN A 1 105 ? 11.882 2.509 -23.593 1.00 38.84 105 GLN A O 1
ATOM 771 N N . ALA A 1 106 ? 11.670 2.725 -21.362 1.00 30.25 106 ALA A N 1
ATOM 772 C CA . ALA A 1 106 ? 11.867 1.323 -21.045 1.00 30.25 106 ALA A CA 1
ATOM 773 C C . ALA A 1 106 ? 10.620 0.564 -21.514 1.00 30.25 106 ALA A C 1
ATOM 775 O O . ALA A 1 106 ? 9.715 0.250 -20.748 1.00 30.25 106 ALA A O 1
ATOM 776 N N . HIS A 1 107 ? 10.551 0.304 -22.816 1.00 33.88 107 HIS A N 1
ATOM 777 C CA . HIS A 1 107 ? 9.795 -0.819 -23.317 1.00 33.88 107 HIS A CA 1
ATOM 778 C C . HIS A 1 107 ? 10.426 -2.040 -22.669 1.00 33.88 107 HIS A C 1
ATOM 780 O O . HIS A 1 107 ? 11.649 -2.192 -22.668 1.00 33.88 107 HIS A O 1
ATOM 786 N N . PHE A 1 108 ? 9.588 -2.889 -22.097 1.00 29.06 108 PHE A N 1
ATOM 787 C CA . PHE A 1 108 ? 9.952 -4.225 -21.675 1.00 29.06 108 PHE A CA 1
ATOM 788 C C . PHE A 1 108 ? 10.519 -4.971 -22.898 1.00 29.06 108 PHE A C 1
ATOM 790 O O . PHE A 1 108 ? 9.784 -5.561 -23.685 1.00 29.06 108 PHE A O 1
ATOM 797 N N . GLN A 1 109 ? 11.829 -4.865 -23.131 1.00 29.58 109 GLN A N 1
ATOM 798 C CA . GLN A 1 109 ? 12.504 -5.538 -24.231 1.00 29.58 109 GLN A CA 1
ATOM 799 C C . GLN A 1 109 ? 12.825 -6.961 -23.786 1.00 29.58 109 GLN A C 1
ATOM 801 O O . GLN A 1 109 ? 13.828 -7.225 -23.125 1.00 29.58 109 GLN A O 1
ATOM 806 N N . LEU A 1 110 ? 11.962 -7.896 -24.184 1.00 31.27 110 LEU A N 1
ATOM 807 C CA . LEU A 1 110 ? 12.357 -9.288 -24.365 1.00 31.27 110 LEU A CA 1
ATOM 808 C C . LEU A 1 110 ? 13.552 -9.305 -25.323 1.00 31.27 110 LEU A C 1
ATOM 810 O O . LEU A 1 110 ? 13.446 -8.904 -26.482 1.00 31.27 110 LEU A O 1
ATOM 814 N N . GLY A 1 111 ? 14.709 -9.708 -24.802 1.00 34.62 111 GLY A N 1
ATOM 815 C CA . GLY A 1 111 ? 15.977 -9.622 -25.507 1.00 34.62 111 GLY A CA 1
ATOM 816 C C . GLY A 1 111 ? 15.953 -10.315 -26.868 1.00 34.62 111 GLY A C 1
ATOM 817 O O . GLY A 1 111 ? 15.690 -11.512 -26.967 1.00 34.62 111 GLY A O 1
ATOM 818 N N . ARG A 1 112 ? 16.330 -9.573 -27.912 1.00 31.56 112 ARG A N 1
ATOM 819 C CA . ARG A 1 112 ? 17.034 -10.115 -29.078 1.00 31.56 112 ARG A CA 1
ATOM 820 C C . ARG A 1 112 ? 18.101 -9.127 -29.522 1.00 31.56 112 ARG A C 1
ATOM 822 O O . ARG A 1 112 ? 17.815 -8.004 -29.919 1.00 31.56 112 ARG A O 1
ATOM 829 N N . VAL A 1 113 ? 19.343 -9.587 -29.448 1.00 39.41 113 VAL A N 1
ATOM 830 C CA . VAL A 1 113 ? 20.530 -8.914 -29.966 1.00 39.41 113 VAL A CA 1
ATOM 831 C C . VAL A 1 113 ? 20.559 -9.075 -31.487 1.00 39.41 113 VAL A C 1
ATOM 833 O O . VAL A 1 113 ? 20.563 -10.206 -31.967 1.00 39.41 113 VAL A O 1
ATOM 836 N N . ALA A 1 114 ? 20.632 -7.974 -32.239 1.00 29.02 114 ALA A N 1
ATOM 837 C CA . ALA A 1 114 ? 21.326 -7.909 -33.533 1.00 29.02 114 ALA A CA 1
ATOM 838 C C . ALA A 1 114 ? 21.597 -6.442 -33.945 1.00 29.02 114 ALA A C 1
ATOM 840 O O . ALA A 1 114 ? 20.809 -5.562 -33.603 1.00 29.02 114 ALA A O 1
ATOM 841 N N . PRO A 1 115 ? 22.706 -6.152 -34.657 1.00 49.16 115 PRO A N 1
ATOM 842 C CA . PRO A 1 115 ? 23.333 -4.829 -34.671 1.00 49.16 115 PRO A CA 1
ATOM 843 C C . PRO A 1 115 ? 22.957 -3.990 -35.903 1.00 49.16 115 PRO A C 1
ATOM 845 O O . PRO A 1 115 ? 22.699 -4.545 -36.970 1.00 49.16 115 PRO A O 1
ATOM 848 N N . LYS A 1 116 ? 23.044 -2.655 -35.801 1.00 31.72 116 LYS A N 1
ATOM 849 C CA . LYS A 1 116 ? 23.326 -1.727 -36.926 1.00 31.72 116 LYS A CA 1
ATOM 850 C C . LYS A 1 116 ? 23.540 -0.311 -36.376 1.00 31.72 116 LYS A C 1
ATOM 852 O O . LYS A 1 116 ? 22.692 0.207 -35.670 1.00 31.72 116 LYS A O 1
ATOM 857 N N . ARG A 1 117 ? 24.747 0.259 -36.461 1.00 32.62 117 ARG A N 1
ATOM 858 C CA . ARG A 1 117 ? 25.306 1.028 -37.597 1.00 32.62 117 ARG A CA 1
ATOM 859 C C . ARG A 1 117 ? 24.372 2.123 -38.140 1.00 32.62 117 ARG A C 1
ATOM 861 O O . ARG A 1 117 ? 23.461 1.835 -38.902 1.00 32.62 117 ARG A O 1
ATOM 868 N N . LEU A 1 118 ? 24.722 3.350 -37.740 1.00 32.19 118 LEU A N 1
ATOM 869 C CA . LEU A 1 118 ? 24.703 4.642 -38.441 1.00 32.19 118 LEU A CA 1
ATOM 870 C C . LEU A 1 118 ? 23.641 4.880 -39.537 1.00 32.19 118 LEU A C 1
ATOM 872 O O . LEU A 1 118 ? 23.791 4.425 -40.665 1.00 32.19 118 LEU A O 1
ATOM 876 N N . GLY A 1 119 ? 22.692 5.758 -39.197 1.00 31.38 119 GLY A N 1
ATOM 877 C CA . GLY A 1 119 ? 22.457 7.029 -39.893 1.00 31.38 119 GLY A CA 1
ATOM 878 C C . GLY A 1 119 ? 21.741 6.993 -41.244 1.00 31.38 119 GLY A C 1
ATOM 879 O O . GLY A 1 119 ? 22.353 6.689 -42.262 1.00 31.38 119 GLY A O 1
ATOM 880 N N . ARG A 1 120 ? 20.496 7.481 -41.274 1.00 31.62 120 ARG A N 1
ATOM 881 C CA . ARG A 1 120 ? 20.143 8.825 -41.779 1.00 31.62 120 ARG A CA 1
ATOM 882 C C . ARG A 1 120 ? 18.624 9.020 -41.669 1.00 31.62 120 ARG A C 1
ATOM 884 O O . ARG A 1 120 ? 17.855 8.124 -42.003 1.00 31.62 120 ARG A O 1
ATOM 891 N N . ASP A 1 121 ? 18.241 10.190 -41.176 1.00 35.22 121 ASP A N 1
ATOM 892 C CA . ASP A 1 121 ? 16.874 10.649 -40.951 1.00 35.22 121 ASP A CA 1
ATOM 893 C C . ASP A 1 121 ? 15.974 10.540 -42.180 1.00 35.22 121 ASP A C 1
ATOM 895 O O . ASP A 1 121 ? 16.354 10.963 -43.272 1.00 35.22 121 ASP A O 1
ATOM 899 N N . THR A 1 122 ? 14.744 10.068 -41.975 1.00 28.55 122 THR A N 1
ATOM 900 C CA . THR A 1 122 ? 13.515 10.815 -42.306 1.00 28.55 122 THR A CA 1
ATOM 901 C C . THR A 1 122 ? 12.309 10.041 -41.774 1.00 28.55 122 THR A C 1
ATOM 903 O O . THR A 1 122 ? 11.877 9.049 -42.356 1.00 28.55 122 THR A O 1
ATOM 906 N N . ALA A 1 123 ? 11.756 10.487 -40.647 1.00 27.17 123 ALA A N 1
ATOM 907 C CA . ALA A 1 123 ? 10.428 10.072 -40.217 1.00 27.17 123 ALA A CA 1
ATOM 908 C C . ALA A 1 123 ? 9.395 11.030 -40.819 1.00 27.17 123 ALA A C 1
ATOM 910 O O . ALA A 1 123 ? 9.513 12.249 -40.697 1.00 27.17 123 ALA A O 1
ATOM 911 N N . THR A 1 124 ? 8.351 10.488 -41.441 1.00 31.06 124 THR A N 1
ATOM 912 C CA . THR A 1 124 ? 7.090 11.212 -41.619 1.00 31.06 124 THR A CA 1
ATOM 913 C C . THR A 1 124 ? 5.929 10.224 -41.596 1.00 31.06 124 THR A C 1
ATOM 915 O O . THR A 1 124 ? 5.859 9.316 -42.421 1.00 31.06 124 THR A O 1
ATOM 918 N N . ILE A 1 125 ? 4.989 10.440 -40.675 1.00 25.98 125 ILE A N 1
ATOM 919 C CA . ILE A 1 125 ? 3.605 9.966 -40.763 1.00 25.98 125 ILE A CA 1
ATOM 920 C C . ILE A 1 125 ? 2.714 11.182 -40.489 1.00 25.98 125 ILE A C 1
ATOM 922 O O . ILE A 1 125 ? 2.831 11.792 -39.432 1.00 25.98 125 ILE A O 1
ATOM 926 N N . GLY A 1 126 ? 1.809 11.493 -41.428 1.00 28.64 126 GLY A N 1
ATOM 927 C CA . GLY A 1 126 ? 0.561 12.198 -41.109 1.00 28.64 126 GLY A CA 1
ATOM 928 C C . GLY A 1 126 ? 0.318 13.608 -41.666 1.00 28.64 126 GLY A C 1
ATOM 929 O O . GLY A 1 126 ? -0.105 14.459 -40.898 1.00 28.64 126 GLY A O 1
ATOM 930 N N . GLY A 1 127 ? 0.449 13.841 -42.982 1.00 28.19 127 GLY A N 1
ATOM 931 C CA . GLY A 1 127 ? -0.408 14.839 -43.660 1.00 28.19 127 GLY A CA 1
ATOM 932 C C . GLY A 1 127 ? 0.274 15.964 -44.450 1.00 28.19 127 GLY A C 1
ATOM 933 O O . GLY A 1 127 ? 0.379 17.081 -43.973 1.00 28.19 127 GLY A O 1
ATOM 934 N N . VAL A 1 128 ? 0.652 15.646 -45.694 1.00 28.83 128 VAL A N 1
ATOM 935 C CA . VAL A 1 128 ? 0.708 16.497 -46.907 1.00 28.83 128 VAL A CA 1
ATOM 936 C C . VAL A 1 128 ? 1.236 17.941 -46.777 1.00 28.83 128 VAL A C 1
ATOM 938 O O . VAL A 1 128 ? 0.497 18.869 -46.465 1.00 28.83 128 VAL A O 1
ATOM 941 N N . ALA A 1 129 ? 2.461 18.149 -47.273 1.00 26.39 129 ALA A N 1
ATOM 942 C CA . ALA A 1 129 ? 2.836 19.367 -47.993 1.00 26.39 129 ALA A CA 1
ATOM 943 C C . ALA A 1 129 ? 3.123 19.005 -49.464 1.00 26.39 129 ALA A C 1
ATOM 945 O O . ALA A 1 129 ? 3.890 18.089 -49.757 1.00 26.39 129 ALA A O 1
ATOM 946 N N . ILE A 1 130 ? 2.448 19.699 -50.380 1.00 36.53 130 ILE A N 1
ATOM 947 C CA . ILE A 1 130 ? 2.521 19.545 -51.841 1.00 36.53 130 ILE A CA 1
ATOM 948 C C . ILE A 1 130 ? 3.800 20.229 -52.355 1.00 36.53 130 ILE A C 1
ATOM 950 O O 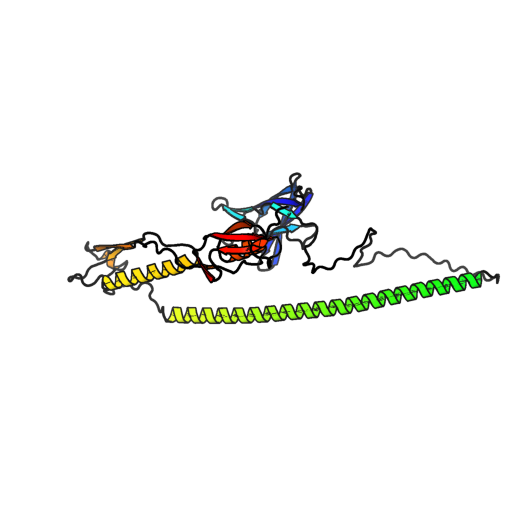. ILE A 1 130 ? 3.968 21.415 -52.068 1.00 36.53 130 ILE A O 1
ATOM 954 N N . PRO A 1 131 ? 4.658 19.592 -53.177 1.00 33.75 131 PRO A N 1
ATOM 955 C CA . PRO A 1 131 ? 5.586 20.326 -54.021 1.00 33.75 131 PRO A CA 1
ATOM 956 C C . PRO A 1 131 ? 4.984 20.600 -55.406 1.00 33.75 131 PRO A C 1
ATOM 958 O O . PRO A 1 131 ? 4.251 19.796 -55.982 1.00 33.75 131 PRO A O 1
ATOM 961 N N . ALA A 1 132 ? 5.290 21.798 -55.894 1.00 29.84 132 ALA A N 1
ATOM 962 C CA . ALA A 1 132 ? 4.713 22.470 -57.045 1.00 29.84 132 ALA A CA 1
ATOM 963 C C . ALA A 1 132 ? 4.675 21.639 -58.339 1.00 29.84 132 ALA A C 1
ATOM 965 O O . ALA A 1 132 ? 5.638 20.974 -58.716 1.00 29.84 132 ALA A O 1
ATOM 966 N N . ALA A 1 133 ? 3.565 21.780 -59.065 1.00 31.25 133 ALA A N 1
ATOM 967 C CA . ALA A 1 133 ? 3.406 21.314 -60.433 1.00 31.25 133 ALA A CA 1
ATOM 968 C C . ALA A 1 133 ? 4.525 21.866 -61.335 1.00 31.25 133 ALA A C 1
ATOM 970 O O . ALA A 1 133 ? 4.545 23.053 -61.674 1.00 31.25 133 ALA A O 1
ATOM 971 N N . ALA A 1 134 ? 5.434 20.994 -61.769 1.00 31.83 134 ALA A N 1
ATOM 972 C CA . ALA A 1 134 ? 6.292 21.271 -62.909 1.00 31.83 134 ALA A CA 1
ATOM 973 C C . ALA A 1 134 ? 5.418 21.244 -64.172 1.00 31.83 134 ALA A C 1
ATOM 975 O O . ALA A 1 134 ? 4.912 20.201 -64.585 1.00 31.83 134 ALA A O 1
ATOM 976 N N . ARG A 1 135 ? 5.196 22.421 -64.761 1.00 32.25 135 ARG A N 1
ATOM 977 C CA . ARG A 1 135 ? 4.551 22.586 -66.066 1.00 32.25 135 ARG A CA 1
ATOM 978 C C . ARG A 1 135 ? 5.334 21.790 -67.115 1.00 32.25 135 ARG A C 1
ATOM 980 O O . ARG A 1 135 ? 6.423 22.197 -67.506 1.00 32.25 135 ARG A O 1
ATOM 987 N N . VAL A 1 136 ? 4.766 20.686 -67.595 1.00 33.19 136 VAL A N 1
ATOM 988 C CA . VAL A 1 136 ? 5.245 20.007 -68.804 1.00 33.19 136 VAL A CA 1
ATOM 989 C C . VAL A 1 136 ? 4.802 20.846 -70.000 1.00 33.19 136 VAL A C 1
ATOM 991 O O . VAL A 1 136 ? 3.624 20.883 -70.352 1.00 33.19 136 VAL A O 1
ATOM 994 N N . ALA A 1 137 ? 5.746 21.559 -70.610 1.00 30.95 137 ALA A N 1
ATOM 995 C CA . ALA A 1 137 ? 5.548 22.160 -71.918 1.00 30.95 137 ALA A CA 1
ATOM 996 C C . ALA A 1 137 ? 5.520 21.036 -72.966 1.00 30.95 137 ALA A C 1
ATOM 998 O O . ALA A 1 137 ? 6.558 20.509 -73.358 1.00 30.95 137 ALA A O 1
ATOM 999 N N . VAL A 1 138 ? 4.322 20.655 -73.411 1.00 35.50 138 VAL A N 1
ATOM 1000 C CA . VAL A 1 138 ? 4.144 19.810 -74.596 1.00 35.50 138 VAL A CA 1
ATOM 1001 C C . VAL A 1 138 ? 4.333 20.696 -75.825 1.00 35.50 138 VAL A C 1
ATOM 1003 O O . VAL A 1 138 ? 3.417 21.389 -76.261 1.00 35.50 138 VAL A O 1
ATOM 1006 N N . GLY A 1 139 ? 5.552 20.701 -76.359 1.00 30.81 139 GLY A N 1
ATOM 1007 C CA . GLY A 1 139 ? 5.884 21.252 -77.668 1.00 30.81 139 GLY A CA 1
ATOM 1008 C C . GLY A 1 139 ? 6.299 20.118 -78.594 1.00 30.81 139 GLY A C 1
ATOM 1009 O O . GLY A 1 139 ? 7.415 19.619 -78.507 1.00 30.81 139 GLY A O 1
ATOM 1010 N N . ALA A 1 140 ? 5.386 19.696 -79.463 1.00 43.47 140 ALA A N 1
ATOM 1011 C CA . ALA A 1 140 ? 5.636 18.699 -80.490 1.00 43.47 140 ALA A CA 1
ATOM 1012 C C . ALA A 1 140 ? 6.712 19.169 -81.483 1.00 43.47 140 ALA A C 1
ATOM 1014 O O . ALA A 1 140 ? 6.546 20.214 -82.110 1.00 43.47 140 ALA A O 1
ATOM 1015 N N . ARG A 1 141 ? 7.746 18.350 -81.713 1.00 34.03 141 ARG A N 1
ATOM 1016 C CA . ARG A 1 141 ? 8.426 18.243 -83.013 1.00 34.03 141 ARG A CA 1
ATOM 1017 C C . ARG A 1 141 ? 8.854 16.797 -83.266 1.00 34.03 141 ARG A C 1
ATOM 1019 O O . ARG A 1 141 ? 9.794 16.294 -82.667 1.00 34.03 141 ARG A O 1
ATOM 1026 N N . LEU A 1 142 ? 8.124 16.162 -84.180 1.00 45.38 142 LEU A N 1
ATOM 1027 C CA . LEU A 1 142 ? 8.571 15.022 -84.974 1.00 45.38 142 LEU A CA 1
ATOM 1028 C C . LEU A 1 142 ? 9.779 15.442 -85.824 1.00 45.38 142 LEU A C 1
ATOM 1030 O O . LEU A 1 142 ? 9.636 16.367 -86.620 1.00 45.38 142 LEU A O 1
ATOM 1034 N N . ALA A 1 143 ? 10.916 14.756 -85.681 1.00 40.25 143 ALA A N 1
ATOM 1035 C CA . ALA A 1 143 ? 11.846 14.397 -86.762 1.00 40.25 143 ALA A CA 1
ATOM 1036 C C . ALA A 1 143 ? 13.078 13.677 -86.184 1.00 40.25 143 ALA A C 1
ATOM 1038 O O . ALA A 1 143 ? 13.693 14.182 -85.252 1.00 40.25 143 ALA A O 1
ATOM 1039 N N . GLY A 1 144 ? 13.457 12.548 -86.791 1.00 36.78 144 GLY A N 1
ATOM 1040 C CA . GLY A 1 144 ? 14.758 11.899 -86.588 1.00 36.78 144 GLY A CA 1
ATOM 1041 C C . GLY A 1 144 ? 14.682 10.581 -85.824 1.00 36.78 144 GLY A C 1
ATOM 1042 O O . GLY A 1 144 ? 14.720 10.556 -84.599 1.00 36.78 144 GLY A O 1
ATOM 1043 N N . VAL A 1 145 ? 14.576 9.474 -86.560 1.00 48.41 145 VAL A N 1
ATOM 1044 C CA . VAL A 1 145 ? 14.876 8.135 -86.042 1.00 48.41 145 VAL A CA 1
ATOM 1045 C C . VAL A 1 145 ? 16.396 8.011 -86.014 1.00 48.41 145 VAL A C 1
ATOM 1047 O O . VAL A 1 145 ? 16.998 7.769 -87.051 1.00 48.41 145 VAL A O 1
ATOM 1050 N N . ASP A 1 146 ? 16.989 8.179 -84.837 1.00 40.50 146 ASP A N 1
ATOM 1051 C CA . ASP A 1 146 ? 18.366 7.781 -84.546 1.00 40.50 146 ASP A CA 1
ATOM 1052 C C . ASP A 1 146 ? 18.372 6.847 -83.326 1.00 40.50 146 ASP A C 1
ATOM 1054 O O . ASP A 1 146 ? 17.460 6.873 -82.489 1.00 40.50 146 ASP A O 1
ATOM 1058 N N . GLY A 1 147 ? 19.380 5.971 -83.255 1.00 47.31 147 GLY A N 1
ATOM 1059 C CA . GLY A 1 147 ? 19.501 4.813 -82.350 1.00 47.31 147 GLY A CA 1
ATOM 1060 C C . GLY A 1 147 ? 19.466 5.082 -80.836 1.00 47.31 147 GLY A C 1
ATOM 1061 O O . GLY A 1 147 ? 19.679 4.160 -80.054 1.00 47.31 147 GLY A O 1
ATOM 1062 N N . ASP A 1 148 ? 19.150 6.303 -80.417 1.00 47.44 148 ASP A N 1
ATOM 1063 C CA . ASP A 1 148 ? 18.969 6.733 -79.027 1.00 47.44 148 ASP A CA 1
ATOM 1064 C C . ASP A 1 148 ? 17.564 6.391 -78.476 1.00 47.44 148 ASP A C 1
ATOM 1066 O O . ASP A 1 148 ? 17.325 6.308 -77.271 1.00 47.44 148 ASP A O 1
ATOM 1070 N N . THR A 1 149 ? 16.610 6.091 -79.364 1.00 46.03 149 THR A N 1
ATOM 1071 C CA . THR A 1 149 ? 15.233 5.711 -78.988 1.00 46.03 149 THR A CA 1
ATOM 1072 C C . THR A 1 149 ? 15.136 4.337 -78.319 1.00 46.03 149 THR A C 1
ATOM 1074 O O . THR A 1 149 ? 14.257 4.130 -77.483 1.00 46.03 149 THR A O 1
ATOM 1077 N N . VAL A 1 150 ? 16.059 3.410 -78.606 1.00 51.69 150 VAL A N 1
ATOM 1078 C CA . VAL A 1 150 ? 16.115 2.098 -77.933 1.00 51.69 150 VAL A CA 1
ATOM 1079 C C . VAL A 1 150 ? 16.650 2.244 -76.505 1.00 51.69 150 VAL A C 1
ATOM 1081 O O . VAL A 1 150 ? 16.127 1.597 -75.597 1.00 51.69 150 VAL A O 1
ATOM 1084 N N . GLY A 1 151 ? 17.621 3.138 -76.284 1.00 50.50 151 GLY A N 1
ATOM 1085 C CA . GLY A 1 151 ? 18.132 3.497 -74.956 1.00 50.50 151 GLY A CA 1
ATOM 1086 C C . GLY A 1 151 ? 17.086 4.225 -74.109 1.00 50.50 151 GLY A C 1
ATOM 1087 O O . GLY A 1 151 ? 16.860 3.872 -72.954 1.00 50.50 151 GLY A O 1
ATOM 1088 N N . ALA A 1 152 ? 16.358 5.170 -74.710 1.00 52.41 152 ALA A N 1
ATOM 1089 C CA . ALA A 1 152 ? 15.261 5.870 -74.045 1.00 52.41 152 ALA A CA 1
ATOM 1090 C C . ALA A 1 152 ? 14.074 4.941 -73.722 1.00 52.41 152 ALA A C 1
ATOM 1092 O O . ALA A 1 152 ? 13.516 5.014 -72.628 1.00 52.41 152 ALA A O 1
ATOM 1093 N N . ALA A 1 153 ? 13.709 4.020 -74.624 1.00 52.59 153 ALA A N 1
ATOM 1094 C CA . ALA A 1 153 ? 12.647 3.042 -74.381 1.00 52.59 153 ALA A CA 1
ATOM 1095 C C . ALA A 1 153 ? 13.036 1.999 -73.317 1.00 52.59 153 ALA A C 1
ATOM 1097 O O . ALA A 1 153 ? 12.210 1.637 -72.477 1.00 52.59 153 ALA A O 1
ATOM 1098 N N . THR A 1 154 ? 14.293 1.543 -73.295 1.00 57.06 154 THR A N 1
ATOM 1099 C CA . THR A 1 154 ? 14.792 0.642 -72.239 1.00 57.06 154 THR A CA 1
ATOM 1100 C C . THR A 1 154 ? 14.916 1.348 -70.892 1.00 57.06 154 THR A C 1
ATOM 1102 O O . THR A 1 154 ? 14.531 0.761 -69.882 1.00 57.06 154 THR A O 1
ATOM 1105 N N . ALA A 1 155 ? 15.334 2.616 -70.858 1.00 54.81 155 ALA A N 1
ATOM 1106 C CA . ALA A 1 155 ? 15.349 3.428 -69.641 1.00 54.81 155 ALA A CA 1
ATOM 1107 C C . ALA A 1 155 ? 13.933 3.708 -69.107 1.00 54.81 155 ALA A C 1
ATOM 1109 O O . ALA A 1 155 ? 13.695 3.574 -67.909 1.00 54.81 155 ALA A O 1
ATOM 1110 N N . ALA A 1 156 ? 12.968 4.011 -69.982 1.00 57.69 156 ALA A N 1
ATOM 1111 C CA . ALA A 1 156 ? 11.569 4.207 -69.599 1.00 57.69 156 ALA A CA 1
ATOM 1112 C C . ALA A 1 156 ? 10.924 2.913 -69.069 1.00 57.69 156 ALA A C 1
ATOM 1114 O O . ALA A 1 156 ? 10.188 2.952 -68.081 1.00 57.69 156 ALA A O 1
ATOM 1115 N N . THR A 1 157 ? 11.244 1.763 -69.674 1.00 58.31 157 THR A N 1
ATOM 1116 C CA . THR A 1 157 ? 10.780 0.437 -69.220 1.00 58.31 157 THR A CA 1
ATOM 1117 C C . THR A 1 157 ? 11.441 0.021 -67.899 1.00 58.31 157 THR A C 1
ATOM 1119 O O . THR A 1 157 ? 10.806 -0.600 -67.048 1.00 58.31 157 THR A O 1
ATOM 1122 N N . ALA A 1 158 ? 12.714 0.374 -67.692 1.00 56.16 158 ALA A N 1
ATOM 1123 C CA . ALA A 1 158 ? 13.415 0.147 -66.430 1.00 56.16 158 ALA A CA 1
ATOM 1124 C C . ALA A 1 158 ? 12.861 1.035 -65.305 1.00 56.16 158 ALA A C 1
ATOM 1126 O O . ALA A 1 158 ? 12.622 0.537 -64.210 1.00 56.16 158 ALA A O 1
ATOM 1127 N N . ALA A 1 159 ? 12.578 2.311 -65.583 1.00 57.66 159 ALA A N 1
ATOM 1128 C CA . ALA A 1 159 ? 11.963 3.228 -64.625 1.00 57.66 159 ALA A CA 1
ATOM 1129 C C . ALA A 1 159 ? 10.556 2.763 -64.204 1.00 57.66 159 ALA A C 1
ATOM 1131 O O . ALA A 1 159 ? 10.274 2.675 -63.013 1.00 57.66 159 ALA A O 1
ATOM 1132 N N . THR A 1 160 ? 9.712 2.345 -65.155 1.00 61.34 160 THR A N 1
ATOM 1133 C CA . THR A 1 160 ? 8.376 1.799 -64.834 1.00 61.34 160 THR A CA 1
ATOM 1134 C C . THR A 1 160 ? 8.430 0.478 -64.062 1.00 61.34 160 THR A C 1
ATOM 1136 O O . THR A 1 160 ? 7.562 0.232 -63.227 1.00 61.34 160 THR A O 1
ATOM 1139 N N . ARG A 1 161 ? 9.444 -0.371 -64.285 1.00 63.53 161 ARG A N 1
ATOM 1140 C CA . ARG A 1 161 ? 9.666 -1.574 -63.459 1.00 63.53 161 ARG A CA 1
ATOM 1141 C C . ARG A 1 161 ? 10.116 -1.238 -62.037 1.00 63.53 161 ARG A C 1
ATOM 1143 O O . ARG A 1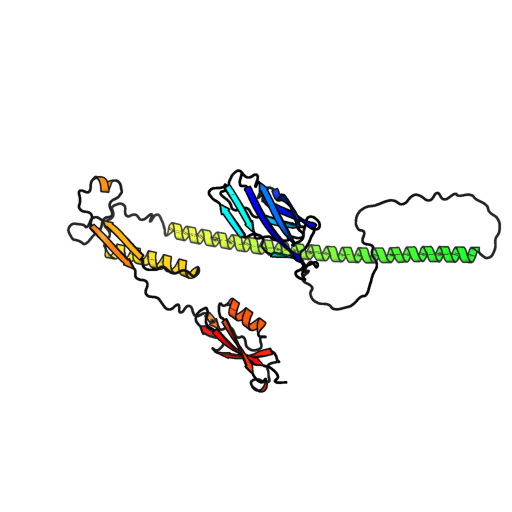 161 ? 9.612 -1.851 -61.105 1.00 63.53 161 ARG A O 1
ATOM 1150 N N . ILE A 1 162 ? 10.997 -0.251 -61.863 1.00 62.31 162 ILE A N 1
ATOM 1151 C CA . ILE A 1 162 ? 11.428 0.223 -60.536 1.00 62.31 162 ILE A CA 1
ATOM 1152 C C . ILE A 1 162 ? 10.232 0.781 -59.748 1.00 62.31 162 ILE A C 1
ATOM 1154 O O . ILE A 1 162 ? 10.085 0.477 -58.564 1.00 62.31 162 ILE A O 1
ATOM 1158 N N . ASP A 1 163 ? 9.335 1.519 -60.406 1.00 75.25 163 ASP A N 1
ATOM 1159 C CA . ASP A 1 163 ? 8.102 2.016 -59.784 1.00 75.25 163 ASP A CA 1
ATOM 1160 C C . ASP A 1 163 ? 7.132 0.878 -59.416 1.00 75.25 163 ASP A C 1
ATOM 1162 O O . ASP A 1 163 ? 6.517 0.905 -58.347 1.00 75.25 163 ASP A O 1
ATOM 1166 N N . ALA A 1 164 ? 7.021 -0.160 -60.253 1.00 71.06 164 ALA A N 1
ATOM 1167 C CA . ALA A 1 164 ? 6.209 -1.340 -59.954 1.00 71.06 164 ALA A CA 1
ATOM 1168 C C . ALA A 1 164 ? 6.756 -2.136 -58.753 1.00 71.06 164 ALA A C 1
ATOM 1170 O O . ALA A 1 164 ? 5.989 -2.494 -57.857 1.00 71.06 164 ALA A O 1
ATOM 1171 N N . ASP A 1 165 ? 8.072 -2.348 -58.675 1.00 77.94 165 ASP A N 1
ATOM 1172 C CA . ASP A 1 165 ? 8.715 -3.040 -57.550 1.00 77.94 165 ASP A CA 1
ATOM 1173 C C . ASP A 1 165 ? 8.595 -2.238 -56.242 1.00 77.94 165 ASP A C 1
ATOM 1175 O O . ASP A 1 165 ? 8.359 -2.806 -55.166 1.00 77.94 165 ASP A O 1
ATOM 1179 N N . ALA A 1 166 ? 8.678 -0.906 -56.318 1.00 76.94 166 ALA A N 1
ATOM 1180 C CA . ALA A 1 166 ? 8.440 -0.023 -55.178 1.00 76.94 166 ALA A CA 1
ATOM 1181 C C . ALA A 1 166 ? 6.986 -0.108 -54.678 1.00 76.94 166 ALA A C 1
ATOM 1183 O O . ALA A 1 166 ? 6.745 -0.149 -53.466 1.00 76.94 166 ALA A O 1
ATOM 1184 N N . LEU A 1 167 ? 6.010 -0.194 -55.589 1.00 77.81 167 LEU A N 1
AT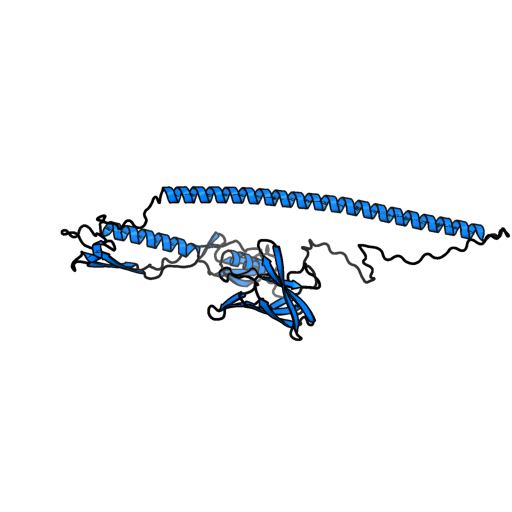OM 1185 C CA . LEU A 1 167 ? 4.597 -0.375 -55.245 1.00 77.81 167 LEU A CA 1
ATOM 1186 C C . LEU A 1 167 ? 4.322 -1.750 -54.621 1.00 77.81 167 LEU A C 1
ATOM 1188 O O . LEU A 1 167 ? 3.622 -1.819 -53.609 1.00 77.81 167 LEU A O 1
ATOM 1192 N N . VAL A 1 168 ? 4.912 -2.825 -55.152 1.00 86.62 168 VAL A N 1
ATOM 1193 C CA . VAL A 1 168 ? 4.808 -4.180 -54.575 1.00 86.62 168 VAL A CA 1
ATOM 1194 C C . VAL A 1 168 ? 5.430 -4.227 -53.176 1.00 86.62 168 VAL A C 1
ATOM 1196 O O . VAL A 1 168 ? 4.839 -4.765 -52.236 1.00 86.62 168 VAL A O 1
ATOM 1199 N N . THR A 1 169 ? 6.586 -3.591 -52.988 1.00 84.31 169 THR A N 1
ATOM 1200 C CA . THR A 1 169 ? 7.233 -3.485 -51.672 1.00 84.31 169 THR A CA 1
ATOM 1201 C C . THR A 1 169 ? 6.351 -2.720 -50.683 1.00 84.31 169 THR A C 1
ATOM 1203 O O . THR A 1 169 ? 6.164 -3.145 -49.545 1.00 84.31 169 THR A O 1
ATOM 1206 N N . ARG A 1 170 ? 5.726 -1.621 -51.114 1.00 80.00 170 ARG A N 1
ATOM 1207 C CA . ARG A 1 170 ? 4.810 -0.853 -50.263 1.00 80.00 170 ARG A CA 1
ATOM 1208 C C . ARG A 1 170 ? 3.539 -1.634 -49.914 1.00 80.00 170 ARG A C 1
ATOM 1210 O O . ARG A 1 170 ? 3.084 -1.549 -48.776 1.00 80.00 170 ARG A O 1
ATOM 1217 N N . ALA A 1 171 ? 2.992 -2.405 -50.854 1.00 83.56 171 ALA A N 1
ATOM 1218 C CA . ALA A 1 171 ? 1.814 -3.242 -50.629 1.00 83.56 171 ALA A CA 1
ATOM 1219 C C . ALA A 1 171 ? 2.094 -4.358 -49.610 1.00 83.56 171 ALA A C 1
ATOM 1221 O O . ALA A 1 171 ? 1.337 -4.527 -48.658 1.00 83.56 171 ALA A O 1
ATOM 1222 N N . THR A 1 172 ? 3.226 -5.053 -49.741 1.00 88.38 172 THR A N 1
ATOM 1223 C CA . THR A 1 172 ? 3.626 -6.113 -48.797 1.00 88.38 172 THR A CA 1
ATOM 1224 C C . THR A 1 172 ? 3.921 -5.578 -47.392 1.00 88.38 172 THR A C 1
ATOM 1226 O O . THR A 1 172 ? 3.584 -6.225 -46.401 1.00 88.38 172 THR A O 1
ATOM 1229 N N . VAL A 1 173 ? 4.504 -4.379 -47.271 1.00 89.12 173 VAL A N 1
ATOM 1230 C CA . VAL A 1 173 ? 4.683 -3.708 -45.971 1.00 89.12 173 VAL A CA 1
ATOM 1231 C C . VAL A 1 173 ? 3.335 -3.316 -45.360 1.00 89.12 173 VAL A C 1
ATOM 1233 O O . VAL A 1 173 ? 3.133 -3.514 -44.163 1.00 89.12 173 VAL A O 1
ATOM 1236 N N . ALA A 1 174 ? 2.399 -2.803 -46.164 1.00 82.88 174 ALA A N 1
ATOM 1237 C CA . ALA A 1 174 ? 1.063 -2.441 -45.694 1.00 82.88 174 ALA A CA 1
ATOM 1238 C C . ALA A 1 174 ? 0.265 -3.662 -45.206 1.00 82.88 174 ALA A C 1
ATOM 1240 O O . ALA A 1 174 ? -0.391 -3.586 -44.169 1.00 82.88 174 ALA A O 1
ATOM 1241 N N . GLU A 1 175 ? 0.366 -4.795 -45.903 1.00 87.62 175 GLU A N 1
ATOM 1242 C CA . GLU A 1 175 ? -0.263 -6.054 -45.495 1.00 87.62 175 GLU A CA 1
ATOM 1243 C C . GLU A 1 175 ? 0.315 -6.566 -44.168 1.00 87.62 175 GLU A C 1
ATOM 1245 O O . GLU A 1 175 ? -0.433 -6.903 -43.252 1.00 87.62 175 GLU A O 1
ATOM 1250 N N . ARG A 1 176 ? 1.644 -6.522 -43.998 1.00 87.44 176 ARG A N 1
ATOM 1251 C CA . ARG A 1 176 ? 2.285 -6.875 -42.720 1.00 87.44 176 ARG A CA 1
ATOM 1252 C C . ARG A 1 176 ? 1.798 -5.991 -41.576 1.00 87.44 176 ARG A C 1
ATOM 1254 O O . ARG A 1 176 ? 1.401 -6.528 -40.544 1.00 87.44 176 ARG A O 1
ATOM 1261 N N . LEU A 1 177 ? 1.747 -4.676 -41.787 1.00 88.44 177 LEU A N 1
ATOM 1262 C CA . LEU A 1 177 ? 1.253 -3.723 -40.792 1.00 88.44 177 LEU A CA 1
ATOM 1263 C C . LEU A 1 177 ? -0.218 -3.987 -40.429 1.00 88.44 177 LEU A C 1
ATOM 1265 O O . LEU A 1 177 ? -0.593 -3.871 -39.266 1.00 88.44 177 LEU A O 1
ATOM 1269 N N . ALA A 1 178 ? -1.051 -4.365 -41.403 1.00 87.19 178 ALA A N 1
ATOM 1270 C CA . ALA A 1 178 ? -2.443 -4.727 -41.156 1.00 87.19 178 ALA A CA 1
ATOM 1271 C C . ALA A 1 178 ? -2.555 -5.995 -40.292 1.00 87.19 178 ALA A C 1
ATOM 1273 O O . ALA A 1 178 ? -3.311 -6.002 -39.323 1.00 87.19 178 ALA A O 1
ATOM 1274 N N . THR A 1 179 ? -1.751 -7.029 -40.573 1.00 91.38 179 THR A N 1
ATOM 1275 C CA . THR A 1 179 ? -1.742 -8.251 -39.746 1.00 91.38 179 THR A CA 1
ATOM 1276 C C . THR A 1 179 ? -1.203 -8.015 -38.336 1.00 91.38 179 THR A C 1
ATOM 1278 O O . THR A 1 179 ? -1.641 -8.661 -37.389 1.00 91.38 179 THR A O 1
ATOM 1281 N N . GLU A 1 180 ? -0.244 -7.104 -38.174 1.00 89.56 180 GLU A N 1
ATOM 1282 C CA . GLU A 1 180 ? 0.292 -6.714 -36.869 1.00 89.56 180 GLU A CA 1
ATOM 1283 C C . GLU A 1 180 ? -0.763 -5.954 -36.058 1.00 89.56 180 GLU A C 1
ATOM 1285 O O . GLU A 1 180 ? -1.087 -6.360 -34.946 1.00 89.56 180 GLU A O 1
ATOM 1290 N N . ARG A 1 181 ? -1.425 -4.967 -36.677 1.00 90.12 181 ARG A N 1
ATOM 1291 C CA . ARG A 1 181 ? -2.569 -4.245 -36.096 1.00 90.12 181 ARG A CA 1
ATOM 1292 C C . ARG A 1 181 ? -3.687 -5.185 -35.644 1.00 90.12 181 ARG A C 1
ATOM 1294 O O . ARG A 1 181 ? -4.282 -4.964 -34.593 1.00 90.12 181 ARG A O 1
ATOM 1301 N N . GLU A 1 182 ? -3.994 -6.216 -36.426 1.00 91.12 182 GLU A N 1
ATOM 1302 C CA . GLU A 1 182 ? -5.030 -7.190 -36.072 1.00 91.12 182 GLU A CA 1
ATOM 1303 C C . GLU A 1 182 ? -4.630 -8.051 -34.863 1.00 91.12 182 GLU A C 1
ATOM 1305 O O . GLU A 1 182 ? -5.462 -8.296 -33.986 1.00 91.12 182 GLU A O 1
ATOM 1310 N N . ARG A 1 183 ? -3.350 -8.438 -34.754 1.00 90.75 183 ARG A N 1
ATOM 1311 C CA . ARG A 1 183 ? -2.825 -9.134 -33.566 1.00 90.75 183 ARG A CA 1
ATOM 1312 C C . ARG A 1 183 ? -2.853 -8.249 -32.324 1.00 90.75 183 ARG A C 1
ATOM 1314 O O . ARG A 1 183 ? -3.290 -8.720 -31.277 1.00 90.75 183 ARG A O 1
ATOM 1321 N N . ASP A 1 184 ? -2.462 -6.984 -32.446 1.00 89.75 184 ASP A N 1
ATOM 1322 C CA . ASP A 1 184 ? -2.491 -6.032 -31.330 1.00 89.75 184 ASP A CA 1
ATOM 1323 C C . ASP A 1 184 ? -3.923 -5.812 -30.826 1.00 89.75 184 ASP A C 1
ATOM 1325 O O . ASP A 1 184 ? -4.184 -5.823 -29.624 1.00 89.75 184 ASP A O 1
ATOM 1329 N N . LEU A 1 185 ? -4.890 -5.682 -31.742 1.00 90.69 185 LEU A N 1
ATOM 1330 C CA . LEU A 1 185 ? -6.303 -5.565 -31.381 1.00 90.69 185 LEU A CA 1
ATOM 1331 C C . LEU A 1 185 ? -6.843 -6.832 -30.708 1.00 90.69 185 LEU A C 1
ATOM 1333 O O . LEU A 1 185 ? -7.688 -6.726 -29.817 1.00 90.69 185 LEU A O 1
ATOM 1337 N N . ALA A 1 186 ? -6.383 -8.017 -31.113 1.00 92.62 186 ALA A N 1
ATOM 1338 C CA . ALA A 1 186 ? -6.741 -9.269 -30.452 1.00 92.62 186 ALA A CA 1
ATOM 1339 C C . ALA A 1 186 ? -6.142 -9.357 -29.037 1.00 92.62 186 ALA A C 1
ATOM 1341 O O . ALA A 1 186 ? -6.856 -9.726 -28.106 1.00 92.62 186 ALA A O 1
ATOM 1342 N N . ALA A 1 187 ? -4.883 -8.946 -28.857 1.00 92.06 187 ALA A N 1
ATOM 1343 C CA . ALA A 1 187 ? -4.230 -8.893 -27.550 1.00 92.06 187 ALA A CA 1
ATOM 1344 C C . ALA A 1 187 ? -4.944 -7.921 -26.596 1.00 92.06 187 ALA A C 1
ATOM 1346 O O . ALA A 1 187 ? -5.318 -8.308 -25.492 1.00 92.06 187 ALA A O 1
ATOM 1347 N N . LEU A 1 188 ? -5.255 -6.704 -27.059 1.00 90.50 188 LEU A N 1
ATOM 1348 C CA . LEU A 1 188 ? -5.998 -5.706 -26.278 1.00 90.50 188 LEU A CA 1
ATOM 1349 C C . LEU A 1 188 ? -7.420 -6.158 -25.915 1.00 90.50 188 LEU A C 1
ATOM 1351 O O . LEU A 1 188 ? -7.968 -5.739 -24.896 1.00 90.50 188 LEU A O 1
ATOM 1355 N N . ARG A 1 189 ? -8.060 -6.987 -26.751 1.00 92.81 189 ARG A N 1
ATOM 1356 C CA . ARG A 1 189 ? -9.350 -7.608 -26.409 1.00 92.81 189 ARG A CA 1
ATOM 1357 C C . ARG A 1 189 ? -9.182 -8.645 -25.299 1.00 92.81 189 ARG A C 1
ATOM 1359 O O . ARG A 1 189 ? -9.947 -8.588 -24.346 1.00 92.81 189 ARG A O 1
ATOM 1366 N N . GLY A 1 190 ? -8.157 -9.495 -25.373 1.00 94.81 190 GLY A N 1
ATOM 1367 C CA . GLY A 1 190 ? -7.839 -10.452 -24.310 1.00 94.81 190 GLY A CA 1
ATOM 1368 C C . GLY A 1 190 ? -7.535 -9.774 -22.971 1.00 94.81 190 GLY A C 1
ATOM 1369 O O . GLY A 1 190 ? -8.129 -10.126 -21.959 1.00 94.81 190 GLY A O 1
ATOM 1370 N N . GLU A 1 191 ? -6.700 -8.730 -22.972 1.00 92.50 191 GLU A N 1
ATOM 1371 C CA . GLU A 1 191 ? -6.406 -7.950 -21.759 1.00 92.50 191 GLU A CA 1
ATOM 1372 C C . GLU A 1 191 ? -7.666 -7.318 -21.156 1.00 92.50 191 GLU A C 1
ATOM 1374 O O . GLU A 1 191 ? -7.847 -7.308 -19.938 1.00 92.50 191 GLU A O 1
ATOM 1379 N N . ARG A 1 192 ? -8.569 -6.802 -21.999 1.00 93.38 192 ARG A N 1
ATOM 1380 C CA . ARG A 1 192 ? -9.849 -6.255 -21.541 1.00 93.38 192 ARG A CA 1
ATOM 1381 C C . ARG A 1 192 ? -10.718 -7.331 -20.894 1.00 93.38 192 ARG A C 1
ATOM 1383 O O . ARG A 1 192 ? -11.301 -7.066 -19.847 1.00 93.38 192 ARG A O 1
ATOM 1390 N N . ASP A 1 193 ? -10.810 -8.507 -21.502 1.00 94.06 193 ASP A N 1
ATOM 1391 C CA . ASP A 1 193 ? -11.621 -9.610 -20.984 1.00 94.06 193 ASP A CA 1
ATOM 1392 C C . ASP A 1 193 ? -11.065 -10.116 -19.640 1.00 94.06 193 ASP A C 1
ATOM 1394 O O . ASP A 1 193 ? -11.830 -10.323 -18.696 1.00 94.06 193 ASP A O 1
ATOM 1398 N N . ASP A 1 194 ? -9.738 -10.185 -19.495 1.00 93.19 194 ASP A N 1
ATOM 1399 C CA . ASP A 1 194 ? -9.068 -10.492 -18.225 1.00 93.19 194 ASP A CA 1
ATOM 1400 C C . ASP A 1 194 ? -9.362 -9.440 -17.145 1.00 93.19 194 ASP A C 1
ATOM 1402 O O . ASP A 1 194 ? -9.613 -9.775 -15.982 1.00 93.19 194 ASP A O 1
ATOM 1406 N N . VAL A 1 195 ? -9.352 -8.153 -17.507 1.00 93.44 195 VAL A N 1
ATOM 1407 C CA . VAL A 1 195 ? -9.702 -7.060 -16.588 1.00 93.44 195 VAL A CA 1
ATOM 1408 C C . VAL A 1 195 ? -11.170 -7.146 -16.167 1.00 93.44 195 VAL A C 1
ATOM 1410 O O . VAL A 1 195 ? -11.465 -6.978 -14.984 1.00 93.44 195 VAL A O 1
ATOM 1413 N N . ILE A 1 196 ? -12.082 -7.455 -17.092 1.00 93.88 196 ILE A N 1
ATOM 1414 C CA . ILE A 1 196 ? -13.507 -7.657 -16.790 1.00 93.88 196 ILE A CA 1
ATOM 1415 C C . ILE A 1 196 ? -13.689 -8.842 -15.833 1.00 93.88 196 ILE A C 1
ATOM 1417 O O . ILE A 1 196 ? -14.435 -8.729 -14.861 1.00 93.88 196 ILE A O 1
ATOM 1421 N N . ALA A 1 197 ? -12.972 -9.947 -16.049 1.00 92.25 197 ALA A N 1
ATOM 1422 C CA . ALA A 1 197 ? -13.022 -11.108 -15.164 1.00 92.25 197 ALA A CA 1
ATOM 1423 C C . ALA A 1 197 ? -12.516 -10.781 -13.748 1.00 92.25 197 ALA A C 1
ATOM 1425 O O . ALA A 1 197 ? -13.156 -11.148 -12.762 1.00 92.25 197 ALA A O 1
ATOM 1426 N N . ARG A 1 198 ? -11.410 -10.033 -13.629 1.00 91.88 198 ARG A N 1
ATOM 1427 C CA . ARG A 1 198 ? -10.892 -9.562 -12.330 1.00 91.88 198 ARG A CA 1
ATOM 1428 C C . ARG A 1 198 ? -11.851 -8.601 -11.637 1.00 91.88 198 ARG A C 1
ATOM 1430 O O . ARG A 1 198 ? -11.991 -8.662 -10.419 1.00 91.88 198 ARG A O 1
ATOM 1437 N N . LEU A 1 199 ? -12.511 -7.724 -12.395 1.00 91.75 199 LEU A N 1
ATOM 1438 C CA . LEU A 1 199 ? -13.506 -6.809 -11.845 1.00 91.75 199 LEU A CA 1
ATOM 1439 C C . LEU A 1 199 ? -14.694 -7.592 -11.276 1.00 91.75 199 LEU A C 1
ATOM 1441 O O . LEU A 1 199 ? -15.050 -7.374 -10.122 1.00 91.75 199 LEU A O 1
ATOM 1445 N N . ALA A 1 200 ? -15.224 -8.560 -12.025 1.00 92.50 200 ALA A N 1
ATOM 1446 C CA . ALA A 1 200 ? -16.302 -9.429 -11.559 1.00 92.50 200 ALA A CA 1
ATOM 1447 C C . ALA A 1 200 ? -15.909 -10.223 -10.297 1.00 92.50 200 ALA A C 1
ATOM 1449 O O . ALA A 1 200 ? -16.697 -10.322 -9.357 1.00 92.50 200 ALA A O 1
ATOM 1450 N N . ASP A 1 201 ? -14.678 -10.742 -10.231 1.00 91.69 201 ASP A N 1
ATOM 1451 C CA . ASP A 1 201 ? -14.170 -11.401 -9.021 1.00 91.69 201 ASP A CA 1
ATOM 1452 C C . ASP A 1 201 ? -14.103 -10.429 -7.832 1.00 91.69 201 ASP A C 1
ATOM 1454 O O . ASP A 1 201 ? -14.599 -10.732 -6.747 1.00 91.69 201 ASP A O 1
ATOM 1458 N N . SER A 1 202 ? -13.588 -9.215 -8.044 1.00 84.25 202 SER A N 1
ATOM 1459 C CA . SER A 1 202 ? -13.523 -8.188 -6.998 1.00 84.25 202 SER A CA 1
ATOM 1460 C C . SER A 1 202 ? -14.908 -7.737 -6.513 1.00 84.25 202 SER A C 1
ATOM 1462 O O . SER A 1 202 ? -15.103 -7.508 -5.319 1.00 84.25 202 SER A O 1
ATOM 1464 N N . GLU A 1 203 ? -15.898 -7.660 -7.406 1.00 91.88 203 GLU A N 1
ATOM 1465 C CA . GLU A 1 203 ? -17.286 -7.349 -7.063 1.00 91.88 203 GLU A CA 1
ATOM 1466 C C . GLU A 1 203 ? -17.919 -8.472 -6.237 1.00 91.88 203 GLU A C 1
ATOM 1468 O O . GLU A 1 203 ? -18.586 -8.192 -5.238 1.00 91.88 203 GLU A O 1
ATOM 1473 N N . ASN A 1 204 ? -17.645 -9.734 -6.581 1.00 89.06 204 ASN A N 1
ATOM 1474 C CA . ASN A 1 204 ? -18.069 -10.893 -5.797 1.00 89.06 204 ASN A CA 1
ATOM 1475 C C . ASN A 1 204 ? -17.408 -10.917 -4.411 1.00 89.06 204 ASN A C 1
ATOM 1477 O O . ASN A 1 204 ? -18.083 -11.168 -3.412 1.00 89.06 204 ASN A O 1
ATOM 1481 N N . GLN A 1 205 ? -16.115 -10.592 -4.318 1.00 87.62 205 GLN A N 1
ATOM 1482 C CA . GLN A 1 205 ? -15.410 -10.455 -3.041 1.00 87.62 205 GLN A CA 1
ATOM 1483 C C . GLN A 1 205 ? -15.988 -9.312 -2.195 1.00 87.62 205 GLN A C 1
ATOM 1485 O O . GLN A 1 205 ? -16.212 -9.483 -0.998 1.00 87.62 205 GLN A O 1
ATOM 1490 N N . LEU A 1 206 ? -16.292 -8.161 -2.802 1.00 84.69 206 LEU A N 1
ATOM 1491 C CA . LEU A 1 206 ? -16.948 -7.040 -2.124 1.00 84.69 206 LEU A CA 1
ATOM 1492 C C . LEU A 1 206 ? -18.362 -7.400 -1.663 1.00 84.69 206 LEU A C 1
ATOM 1494 O O . LEU A 1 206 ? -18.759 -7.011 -0.565 1.00 84.69 206 LEU A O 1
ATOM 1498 N N . ALA A 1 207 ? -19.123 -8.146 -2.464 1.00 88.56 207 ALA A N 1
ATOM 1499 C CA . ALA A 1 207 ? -20.433 -8.655 -2.075 1.00 88.56 207 ALA A CA 1
ATOM 1500 C C . ALA A 1 207 ? -20.323 -9.635 -0.897 1.00 88.56 207 ALA A C 1
ATOM 1502 O O . ALA A 1 207 ? -21.074 -9.505 0.069 1.00 88.56 207 ALA A O 1
ATOM 1503 N N . ALA A 1 208 ? -19.343 -10.543 -0.917 1.00 84.12 208 ALA A N 1
ATOM 1504 C CA . ALA A 1 208 ? -19.070 -11.470 0.179 1.00 84.12 208 ALA A CA 1
ATOM 1505 C C . ALA A 1 208 ? -18.635 -10.741 1.461 1.00 84.12 208 ALA A C 1
ATOM 1507 O O . ALA A 1 208 ? -19.149 -11.033 2.540 1.00 84.12 208 ALA A O 1
ATOM 1508 N N . LEU A 1 209 ? -17.756 -9.740 1.356 1.00 83.19 209 LEU A N 1
ATOM 1509 C CA . LEU A 1 209 ? -17.336 -8.903 2.484 1.00 83.19 209 LEU A CA 1
ATOM 1510 C C . LEU A 1 209 ? -18.497 -8.081 3.048 1.00 83.19 209 LEU A C 1
ATOM 1512 O O . LEU A 1 209 ? -18.632 -7.977 4.263 1.00 83.19 209 LEU A O 1
ATOM 1516 N N . ARG A 1 210 ? -19.365 -7.527 2.194 1.00 84.06 210 ARG A N 1
ATOM 1517 C CA . ARG A 1 210 ? -20.579 -6.823 2.634 1.00 84.06 210 ARG A CA 1
ATOM 1518 C C . ARG A 1 210 ? -21.571 -7.768 3.300 1.00 84.06 210 ARG A C 1
ATOM 1520 O O . ARG A 1 210 ? -22.141 -7.391 4.315 1.00 84.06 210 ARG A O 1
ATOM 1527 N N . ALA A 1 211 ? -21.749 -8.982 2.783 1.00 80.31 211 ALA A N 1
ATOM 1528 C CA . ALA A 1 211 ? -22.585 -10.000 3.410 1.00 80.31 211 ALA A CA 1
ATOM 1529 C C . ALA A 1 211 ? -22.016 -10.436 4.770 1.00 80.31 211 ALA A C 1
ATOM 1531 O O . ALA A 1 211 ? -22.762 -10.531 5.738 1.00 80.31 211 ALA A O 1
ATOM 1532 N N . ALA A 1 212 ? -20.696 -10.610 4.881 1.00 75.44 212 ALA A N 1
ATOM 1533 C CA . ALA A 1 212 ? -20.020 -10.900 6.144 1.00 75.44 212 ALA A CA 1
ATOM 1534 C C . ALA A 1 212 ? -20.109 -9.726 7.134 1.00 75.44 212 ALA A C 1
ATOM 1536 O O . ALA A 1 212 ? -20.339 -9.940 8.321 1.00 75.44 212 ALA A O 1
ATOM 1537 N N . ALA A 1 213 ? -19.991 -8.482 6.660 1.00 74.44 213 ALA A N 1
ATOM 1538 C CA . ALA A 1 213 ? -20.171 -7.284 7.475 1.00 74.44 213 ALA A CA 1
ATOM 1539 C C . ALA A 1 213 ? -21.630 -7.109 7.920 1.00 74.44 213 ALA A C 1
ATOM 1541 O O . ALA A 1 213 ? -21.866 -6.735 9.061 1.00 74.44 213 ALA A O 1
ATOM 1542 N N . ALA A 1 214 ? -22.604 -7.424 7.064 1.00 73.31 214 ALA A N 1
ATOM 1543 C CA . ALA A 1 214 ? -24.025 -7.408 7.395 1.00 73.31 214 ALA A CA 1
ATOM 1544 C C . ALA A 1 214 ? -24.398 -8.541 8.362 1.00 73.31 214 ALA A C 1
ATOM 1546 O O . ALA A 1 214 ? -25.153 -8.304 9.295 1.00 73.31 214 ALA A O 1
ATOM 1547 N N . ALA A 1 215 ? -23.827 -9.739 8.214 1.00 70.06 215 ALA A N 1
ATOM 1548 C CA . ALA A 1 215 ? -23.969 -10.830 9.179 1.00 70.06 215 ALA A CA 1
ATOM 1549 C C . ALA A 1 215 ? -23.289 -10.486 10.515 1.00 70.06 215 ALA A C 1
ATOM 1551 O O . ALA A 1 215 ? -23.844 -10.740 11.581 1.00 70.06 215 ALA A O 1
ATOM 1552 N N . GLY A 1 216 ? -22.130 -9.826 10.466 1.00 58.28 216 GLY A N 1
ATOM 1553 C CA . GLY A 1 216 ? -21.453 -9.261 11.629 1.00 58.28 216 GLY A CA 1
ATOM 1554 C C . GLY A 1 216 ? -22.227 -8.112 12.277 1.00 58.28 216 GLY A C 1
ATOM 1555 O O . GLY A 1 216 ? -22.172 -7.980 13.490 1.00 58.28 216 GLY A O 1
ATOM 1556 N N . ALA A 1 217 ? -22.979 -7.316 11.512 1.00 51.81 217 ALA A N 1
ATOM 1557 C CA . ALA A 1 217 ? -23.844 -6.238 11.996 1.00 51.81 217 ALA A CA 1
ATOM 1558 C C . ALA A 1 217 ? -25.208 -6.744 12.496 1.00 51.81 217 ALA A C 1
ATOM 1560 O O . ALA A 1 217 ? -25.759 -6.171 13.423 1.00 51.81 217 ALA A O 1
ATOM 1561 N N . ALA A 1 218 ? -25.731 -7.842 11.945 1.00 47.75 218 ALA A N 1
ATOM 1562 C CA . ALA A 1 218 ? -26.911 -8.536 12.458 1.00 47.75 218 ALA A CA 1
ATOM 1563 C C . ALA A 1 218 ? -26.581 -9.342 13.728 1.00 47.75 218 ALA A C 1
ATOM 1565 O O . ALA A 1 218 ? -27.404 -9.422 14.633 1.00 47.75 218 ALA A O 1
ATOM 1566 N N . GLY A 1 219 ? -25.354 -9.871 13.836 1.00 41.81 219 GLY A N 1
ATOM 1567 C CA . GLY A 1 219 ? -24.788 -10.398 15.084 1.00 41.81 219 GLY A CA 1
ATOM 1568 C C . GLY A 1 219 ? -24.362 -9.307 16.080 1.00 41.81 219 GLY A C 1
ATOM 1569 O O . GLY A 1 219 ? -24.337 -9.555 17.279 1.00 41.81 219 GLY A O 1
ATOM 1570 N N . LYS A 1 220 ? -24.084 -8.089 15.594 1.00 44.62 220 LYS A N 1
ATOM 1571 C CA . LYS A 1 220 ? -23.897 -6.844 16.365 1.00 44.62 220 LYS A CA 1
ATOM 1572 C C . LYS A 1 220 ? -25.140 -5.956 16.268 1.00 44.62 220 LYS A C 1
ATOM 1574 O O . LYS A 1 220 ? -25.027 -4.747 16.057 1.00 44.62 220 LYS A O 1
ATOM 1579 N N . SER A 1 221 ? -26.326 -6.557 16.392 1.00 39.19 221 SER A N 1
ATOM 1580 C CA . SER A 1 221 ? -27.555 -5.815 16.655 1.00 39.19 221 SER A CA 1
ATOM 1581 C C . SER A 1 221 ? -27.333 -4.980 17.912 1.00 39.19 221 SER A C 1
ATOM 1583 O O . SER A 1 221 ? -27.431 -5.499 19.016 1.00 39.19 221 SER A O 1
ATOM 1585 N N . THR A 1 222 ? -27.000 -3.702 17.727 1.00 37.47 222 THR A N 1
ATOM 1586 C CA . THR A 1 222 ? -27.117 -2.640 18.734 1.00 37.47 222 THR A CA 1
ATOM 1587 C C . THR A 1 222 ? -26.635 -3.017 20.138 1.00 37.47 222 THR A C 1
ATOM 1589 O O . THR A 1 222 ? -27.381 -2.885 21.097 1.00 37.47 222 THR A O 1
ATOM 1592 N N . ASP A 1 223 ? -25.363 -3.385 20.269 1.00 41.38 223 ASP A N 1
ATOM 1593 C CA . ASP A 1 223 ? -24.600 -3.049 21.476 1.00 41.38 223 ASP A CA 1
ATOM 1594 C C . ASP A 1 223 ? -23.791 -1.777 21.169 1.00 41.38 223 ASP A C 1
ATOM 1596 O O . ASP A 1 223 ? -22.566 -1.713 21.248 1.00 41.38 223 ASP A O 1
ATOM 1600 N N . THR A 1 224 ? -24.493 -0.696 20.801 1.00 37.41 224 THR A N 1
ATOM 1601 C CA . THR A 1 224 ? -24.106 0.606 21.360 1.00 37.41 224 THR A CA 1
ATOM 1602 C C . THR A 1 224 ? -24.003 0.351 22.844 1.00 37.41 224 THR A C 1
ATOM 1604 O O . THR A 1 224 ? -25.061 0.077 23.396 1.00 37.41 224 THR A O 1
ATOM 1607 N N . ILE A 1 225 ? -22.788 0.343 23.417 1.00 44.22 225 ILE A N 1
ATOM 1608 C CA . ILE A 1 225 ? -22.496 0.088 24.836 1.00 44.22 225 ILE A CA 1
ATOM 1609 C C . ILE A 1 225 ? -23.726 0.453 25.665 1.00 44.22 225 ILE A C 1
ATOM 1611 O O . ILE A 1 225 ? -23.967 1.619 25.986 1.00 44.22 225 ILE A O 1
ATOM 1615 N N . GLY A 1 226 ? -24.566 -0.556 25.892 1.00 41.00 226 GLY A N 1
ATOM 1616 C CA . GLY A 1 226 ? -25.899 -0.414 26.449 1.00 41.00 226 GLY A CA 1
ATOM 1617 C C . GLY A 1 226 ? -25.761 -0.378 27.950 1.00 41.00 226 GLY A C 1
ATOM 1618 O O . GLY A 1 226 ? -26.418 -1.118 28.664 1.00 41.00 226 GLY A O 1
ATOM 1619 N N . LEU A 1 227 ? -24.855 0.471 28.429 1.00 46.59 227 LEU A N 1
ATOM 1620 C CA . LEU A 1 227 ? -24.697 0.794 29.835 1.00 46.59 227 LEU A CA 1
ATOM 1621 C C . LEU A 1 227 ? -25.882 1.624 30.344 1.00 46.59 227 LEU A C 1
ATOM 1623 O O . LEU A 1 227 ? -25.899 2.007 31.505 1.00 46.59 227 LEU A O 1
ATOM 1627 N N . ALA A 1 228 ? -26.885 1.884 29.498 1.00 45.06 228 ALA A N 1
ATOM 1628 C CA . ALA A 1 228 ? -28.178 2.372 29.929 1.00 45.06 228 ALA A CA 1
ATOM 1629 C C . ALA A 1 228 ? -28.809 1.344 30.887 1.00 45.06 228 ALA A C 1
ATOM 1631 O O . ALA A 1 228 ? -29.321 0.307 30.473 1.00 45.06 228 ALA A O 1
ATOM 1632 N N . SER A 1 229 ? -28.696 1.660 32.179 1.00 51.56 229 SER A N 1
ATOM 1633 C CA . SER A 1 229 ? -29.479 1.170 33.320 1.00 51.56 229 SER A CA 1
ATOM 1634 C C . SER A 1 229 ? -29.500 -0.331 33.645 1.00 51.56 229 SER A C 1
ATOM 1636 O O . SER A 1 229 ? -30.144 -0.705 34.627 1.00 51.56 229 SER A O 1
ATOM 1638 N N . SER A 1 230 ? -28.779 -1.195 32.925 1.00 56.72 230 SER A N 1
ATOM 1639 C CA . SER A 1 230 ? -28.670 -2.611 33.306 1.00 56.72 230 SER A CA 1
ATOM 1640 C C . SER A 1 230 ? -27.608 -2.833 34.393 1.00 56.72 230 SER A C 1
ATOM 1642 O O . SER A 1 230 ? -26.495 -2.310 34.328 1.00 56.72 230 SER A O 1
ATOM 1644 N N . VAL A 1 231 ? -27.973 -3.597 35.426 1.00 64.69 231 VAL A N 1
ATOM 1645 C CA . VAL A 1 231 ? -27.051 -4.035 36.483 1.00 64.69 231 VAL A CA 1
ATOM 1646 C C . VAL A 1 231 ? -26.145 -5.113 35.890 1.00 64.69 231 VAL A C 1
ATOM 1648 O O . VAL A 1 231 ? -26.624 -6.190 35.538 1.00 64.69 231 VAL A O 1
ATOM 1651 N N . ILE A 1 232 ? -24.845 -4.843 35.787 1.00 72.88 232 ILE A N 1
ATOM 1652 C CA . ILE A 1 232 ? -23.846 -5.794 35.272 1.00 72.88 232 ILE A CA 1
ATOM 1653 C C . ILE A 1 232 ? -22.938 -6.216 36.430 1.00 72.88 232 ILE A C 1
ATOM 1655 O O . ILE A 1 232 ? -22.683 -5.427 37.336 1.00 72.88 232 ILE A O 1
ATOM 1659 N N . SER A 1 233 ? -22.445 -7.456 36.453 1.00 77.31 233 SER A N 1
ATOM 1660 C CA . SER A 1 233 ? -21.462 -7.850 37.468 1.00 77.31 233 SER A CA 1
ATOM 1661 C C . SER A 1 233 ? -20.082 -7.259 37.153 1.00 77.31 233 SER A C 1
ATOM 1663 O O . SER A 1 233 ? -19.716 -7.052 35.994 1.00 77.31 233 SER A O 1
ATOM 1665 N N . ILE A 1 234 ? -19.262 -7.017 38.179 1.00 75.38 234 ILE A N 1
ATOM 1666 C CA . ILE A 1 234 ? -17.901 -6.498 37.965 1.00 75.38 234 ILE A CA 1
ATOM 1667 C C . ILE A 1 234 ? -17.023 -7.472 37.159 1.00 75.38 234 ILE A C 1
ATOM 1669 O O . ILE A 1 234 ? -16.158 -7.041 36.399 1.00 75.38 234 ILE A O 1
ATOM 1673 N N . GLY A 1 235 ? -17.281 -8.779 37.286 1.00 74.81 235 GLY A N 1
ATOM 1674 C CA . GLY A 1 235 ? -16.604 -9.825 36.520 1.00 74.81 235 GLY A CA 1
ATOM 1675 C C . GLY A 1 235 ? -16.971 -9.794 35.038 1.00 74.81 235 GLY A C 1
ATOM 1676 O O . GLY A 1 235 ? -16.084 -9.882 34.189 1.00 74.81 235 GLY A O 1
ATOM 1677 N N . ASP A 1 236 ? -18.249 -9.595 34.713 1.00 77.44 236 ASP A N 1
ATOM 1678 C CA . ASP A 1 236 ? -18.706 -9.486 33.322 1.00 77.44 236 ASP A CA 1
ATOM 1679 C C . ASP A 1 236 ? -18.186 -8.205 32.668 1.00 77.44 236 ASP A C 1
ATOM 1681 O O . ASP A 1 236 ? -17.720 -8.239 31.529 1.00 77.44 236 ASP A O 1
ATOM 1685 N N . PHE A 1 237 ? -18.173 -7.094 33.413 1.00 79.38 237 PHE A N 1
ATOM 1686 C CA . PHE A 1 237 ? -17.565 -5.842 32.965 1.00 79.38 237 PHE A CA 1
ATOM 1687 C C . PHE A 1 237 ? -16.071 -6.013 32.667 1.00 79.38 237 PHE A C 1
ATOM 1689 O O . PHE A 1 237 ? -15.624 -5.682 31.569 1.00 79.38 237 PHE A O 1
ATOM 1696 N N . ALA A 1 238 ? -15.302 -6.597 33.593 1.00 78.31 238 ALA A N 1
ATOM 1697 C CA . ALA A 1 238 ? -13.881 -6.865 33.380 1.00 78.31 238 ALA A CA 1
ATOM 1698 C C . ALA A 1 238 ? -13.640 -7.807 32.184 1.00 78.31 238 ALA A C 1
ATOM 1700 O O . ALA A 1 238 ? -12.733 -7.576 31.386 1.00 78.31 238 ALA A O 1
ATOM 1701 N N . THR A 1 239 ? -14.483 -8.830 32.013 1.00 79.69 239 THR A N 1
ATOM 1702 C CA . THR A 1 239 ? -14.398 -9.787 30.896 1.00 79.69 239 THR A CA 1
ATOM 1703 C C . THR A 1 239 ? -14.726 -9.136 29.551 1.00 79.69 239 THR A C 1
ATOM 1705 O O . THR A 1 239 ? -14.103 -9.454 28.536 1.00 79.69 239 THR A O 1
ATOM 1708 N N . GLN A 1 240 ? -15.698 -8.222 29.516 1.00 79.38 240 GLN A N 1
ATOM 1709 C CA . GLN A 1 240 ? -16.046 -7.464 28.314 1.00 79.38 240 GLN A CA 1
ATOM 1710 C C . GLN A 1 240 ? -14.920 -6.497 27.930 1.00 79.38 240 GLN A C 1
ATOM 1712 O O . GLN A 1 240 ? -14.501 -6.483 26.775 1.00 79.38 240 GLN A O 1
ATOM 1717 N N . VAL A 1 241 ? -14.385 -5.744 28.899 1.00 81.88 241 VAL A N 1
ATOM 1718 C CA . VAL A 1 241 ? -13.247 -4.836 28.678 1.00 81.88 241 VAL A CA 1
ATOM 1719 C C . VAL A 1 241 ? -12.016 -5.615 28.209 1.00 81.88 241 VAL A C 1
ATOM 1721 O O . VAL A 1 241 ? -11.365 -5.199 27.254 1.00 81.88 241 VAL A O 1
ATOM 1724 N N . GLY A 1 242 ? -11.731 -6.771 28.814 1.00 81.31 242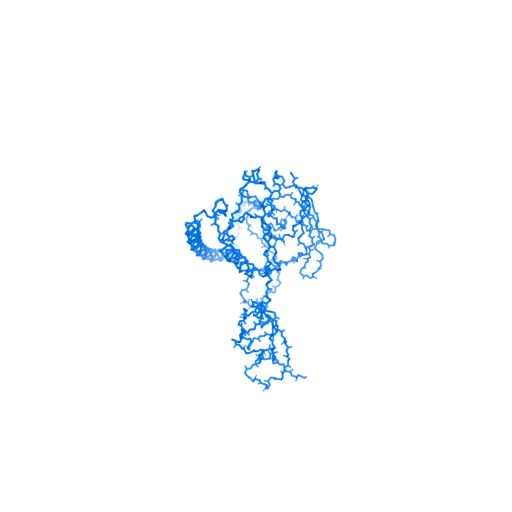 GLY A N 1
ATOM 1725 C CA . GLY A 1 242 ? -10.641 -7.652 28.390 1.00 81.31 242 GLY A CA 1
ATOM 1726 C C . GLY A 1 242 ? -10.785 -8.112 26.937 1.00 81.31 242 GLY A C 1
ATOM 1727 O O . GLY A 1 242 ? -9.849 -7.961 26.158 1.00 81.31 242 GLY A O 1
ATOM 1728 N N . ARG A 1 243 ? -11.976 -8.580 26.537 1.00 81.69 243 ARG A N 1
ATOM 1729 C CA . ARG A 1 243 ? -12.243 -8.997 25.148 1.00 81.69 243 ARG A CA 1
ATOM 1730 C C . ARG A 1 243 ? -12.061 -7.872 24.133 1.00 81.69 243 ARG A C 1
ATOM 1732 O O . ARG A 1 243 ? -11.523 -8.118 23.057 1.00 81.69 243 ARG A O 1
ATOM 1739 N N . GLU A 1 244 ? -12.500 -6.659 24.454 1.00 81.62 244 GLU A N 1
ATOM 1740 C CA . GLU A 1 244 ? -12.332 -5.504 23.564 1.00 81.62 244 GLU A CA 1
ATOM 1741 C C . GLU A 1 244 ? -10.862 -5.086 23.440 1.00 81.62 244 GLU A C 1
ATOM 1743 O O . GLU A 1 244 ? -10.384 -4.817 22.337 1.00 81.62 244 GLU A O 1
ATOM 1748 N N . ILE A 1 245 ? -10.112 -5.096 24.549 1.00 83.31 245 ILE A N 1
ATOM 1749 C CA . ILE A 1 245 ? -8.668 -4.827 24.536 1.00 83.31 245 ILE A CA 1
ATOM 1750 C C . ILE A 1 245 ? -7.927 -5.889 23.711 1.00 83.31 245 ILE A C 1
ATOM 1752 O O . ILE A 1 245 ? -7.088 -5.534 22.882 1.00 83.31 245 ILE A O 1
ATOM 1756 N N . ASP A 1 246 ? -8.265 -7.170 23.868 1.00 79.75 246 ASP A N 1
ATOM 1757 C CA . ASP A 1 246 ? -7.680 -8.257 23.076 1.00 79.75 246 ASP A CA 1
ATOM 1758 C C . ASP A 1 246 ? -8.027 -8.127 21.585 1.00 79.75 246 ASP A C 1
ATOM 1760 O O . ASP A 1 246 ? -7.155 -8.267 20.724 1.00 79.75 246 ASP A O 1
ATOM 1764 N N . GLY A 1 247 ? -9.278 -7.792 21.258 1.00 79.88 247 GLY A N 1
ATOM 1765 C CA . GLY A 1 247 ? -9.709 -7.528 19.884 1.00 79.88 247 GLY A CA 1
ATOM 1766 C C . GLY A 1 247 ? -8.949 -6.362 19.245 1.00 79.88 247 GLY A C 1
ATOM 1767 O O . GLY A 1 247 ? -8.465 -6.474 18.113 1.00 79.88 247 GLY A O 1
ATOM 1768 N N . ALA A 1 248 ? -8.773 -5.265 19.985 1.00 77.50 248 ALA A N 1
ATOM 1769 C CA . ALA A 1 248 ? -7.985 -4.116 19.551 1.00 77.50 248 ALA A CA 1
ATOM 1770 C C . ALA A 1 248 ? -6.497 -4.471 19.377 1.00 77.50 248 ALA A C 1
ATOM 1772 O O . ALA A 1 248 ? -5.879 -4.065 18.390 1.00 77.50 248 ALA A O 1
ATOM 1773 N N . GLN A 1 249 ? -5.933 -5.280 20.279 1.00 80.25 249 GLN A N 1
ATOM 1774 C CA . GLN A 1 249 ? -4.554 -5.762 20.191 1.00 80.25 249 GLN A CA 1
ATOM 1775 C C . GLN A 1 249 ? -4.333 -6.604 18.928 1.00 80.25 249 GLN A C 1
ATOM 1777 O O . GLN A 1 249 ? -3.345 -6.410 18.220 1.00 80.25 249 GLN A O 1
ATOM 1782 N N . ILE A 1 250 ? -5.261 -7.511 18.608 1.00 76.44 250 ILE A N 1
ATOM 1783 C CA . ILE A 1 250 ? -5.204 -8.333 17.391 1.00 76.44 250 ILE A CA 1
ATOM 1784 C C . ILE A 1 250 ? -5.233 -7.446 16.140 1.00 76.44 250 ILE A C 1
ATOM 1786 O O . ILE A 1 250 ? -4.391 -7.605 15.255 1.00 76.44 250 ILE A O 1
ATOM 1790 N N . ALA A 1 251 ? -6.153 -6.479 16.082 1.00 76.44 251 ALA A N 1
ATOM 1791 C CA . ALA A 1 251 ? -6.289 -5.580 14.937 1.00 76.44 251 ALA A CA 1
ATOM 1792 C C . ALA A 1 251 ? -5.046 -4.698 14.712 1.00 76.44 251 ALA A C 1
ATOM 1794 O O . ALA A 1 251 ? -4.676 -4.415 13.568 1.00 76.44 251 ALA A O 1
ATOM 1795 N N . LEU A 1 252 ? -4.390 -4.267 15.794 1.00 77.56 252 LEU A N 1
ATOM 1796 C CA . LEU A 1 252 ? -3.177 -3.451 15.731 1.00 77.56 252 LEU A CA 1
ATOM 1797 C C . LEU A 1 252 ? -1.946 -4.264 15.319 1.00 77.56 252 LEU A C 1
ATOM 1799 O O . LEU A 1 252 ? -1.159 -3.775 14.504 1.00 77.56 252 LEU A O 1
ATOM 1803 N N . ARG A 1 253 ? -1.822 -5.521 15.768 1.00 77.44 253 ARG A N 1
ATOM 1804 C CA . ARG A 1 253 ? -0.712 -6.406 15.369 1.00 77.44 253 ARG A CA 1
ATOM 1805 C C . ARG A 1 253 ? -0.654 -6.637 13.869 1.00 77.44 253 ARG A C 1
ATOM 1807 O O . ARG A 1 253 ? 0.425 -6.598 13.287 1.00 77.44 253 ARG A O 1
ATOM 1814 N N . THR A 1 254 ? -1.804 -6.797 13.211 1.00 67.69 254 THR A N 1
ATOM 1815 C CA . THR A 1 254 ? -1.869 -6.927 11.742 1.00 67.69 254 THR A CA 1
ATOM 1816 C C . THR A 1 254 ? -1.270 -5.716 11.016 1.00 67.69 254 THR A C 1
ATOM 1818 O O . THR A 1 254 ? -0.840 -5.829 9.872 1.00 67.69 254 THR A O 1
ATOM 1821 N N . ARG A 1 255 ? -1.212 -4.558 11.681 1.00 71.19 255 ARG A N 1
ATOM 1822 C CA . ARG A 1 255 ? -0.653 -3.306 11.159 1.00 71.19 255 ARG A CA 1
ATOM 1823 C C . ARG A 1 255 ? 0.745 -2.989 11.708 1.00 71.19 255 ARG A C 1
ATOM 1825 O O . ARG A 1 255 ? 1.265 -1.924 11.402 1.00 71.19 255 ARG A O 1
ATOM 1832 N N . GLY A 1 256 ? 1.347 -3.891 12.490 1.00 73.06 256 GLY A N 1
ATOM 1833 C CA . GLY A 1 256 ? 2.675 -3.712 13.088 1.00 73.06 256 GLY A CA 1
ATOM 1834 C C . GLY A 1 256 ? 2.703 -2.852 14.357 1.00 73.06 256 GLY A C 1
ATOM 1835 O O . GLY A 1 256 ? 3.766 -2.366 14.729 1.00 73.06 256 GLY A O 1
ATOM 1836 N N . PHE A 1 257 ? 1.559 -2.648 15.016 1.00 72.69 257 PHE A N 1
ATOM 1837 C CA . PHE A 1 257 ? 1.451 -1.878 16.259 1.00 72.69 257 PHE A CA 1
ATOM 1838 C C . PHE A 1 257 ? 1.026 -2.775 17.429 1.00 72.69 257 PHE A C 1
ATOM 1840 O O . PHE A 1 257 ? 0.353 -3.787 17.236 1.00 72.69 257 PHE A O 1
ATOM 1847 N N . SER A 1 258 ? 1.373 -2.385 18.655 1.00 79.69 258 SER A N 1
ATOM 1848 C CA . SER A 1 258 ? 0.915 -3.042 19.883 1.00 79.69 258 SER A CA 1
ATOM 1849 C C . SER A 1 258 ? 0.383 -2.018 20.885 1.00 79.69 258 SER A C 1
ATOM 1851 O O . SER A 1 258 ? 0.843 -0.878 20.953 1.00 79.69 258 SER A O 1
ATOM 1853 N N . LEU A 1 259 ? -0.626 -2.422 21.652 1.00 78.50 259 LEU A N 1
ATOM 1854 C CA . LEU A 1 259 ? -1.125 -1.669 22.794 1.00 78.50 259 LEU A CA 1
ATOM 1855 C C . LEU A 1 259 ? -0.087 -1.709 23.918 1.00 78.50 259 LEU A C 1
ATOM 1857 O O . LEU A 1 259 ? 0.438 -2.776 24.242 1.00 78.50 259 LEU A O 1
ATOM 1861 N N . GLY A 1 260 ? 0.191 -0.542 24.502 1.00 77.50 260 GLY A N 1
ATOM 1862 C CA . GLY A 1 260 ? 0.940 -0.408 25.751 1.00 77.50 260 GLY A CA 1
ATOM 1863 C C . GLY A 1 260 ? 0.042 -0.592 26.977 1.00 77.50 260 GLY A C 1
ATOM 1864 O O . GLY A 1 260 ? -1.063 -1.123 26.880 1.00 77.50 260 GLY A O 1
ATOM 1865 N N . THR A 1 261 ? 0.501 -0.139 28.143 1.00 80.75 261 THR A N 1
ATOM 1866 C CA . THR A 1 261 ? -0.304 -0.159 29.373 1.00 80.75 261 THR A CA 1
ATOM 1867 C C . THR A 1 261 ? -1.571 0.677 29.202 1.00 80.75 261 THR A C 1
ATOM 1869 O O . THR A 1 261 ? -1.490 1.865 28.885 1.00 80.75 261 THR A O 1
ATOM 1872 N N . ILE A 1 262 ? -2.735 0.073 29.444 1.00 79.44 262 ILE A N 1
ATOM 1873 C CA . ILE A 1 262 ? -4.035 0.752 29.374 1.00 79.44 262 ILE A CA 1
ATOM 1874 C C . ILE A 1 262 ? -4.591 0.867 30.788 1.00 79.44 262 ILE A C 1
ATOM 1876 O O . ILE A 1 262 ? -4.704 -0.133 31.491 1.00 79.44 262 ILE A O 1
ATOM 1880 N N . SER A 1 263 ? -4.976 2.077 31.185 1.00 78.94 263 SER A N 1
ATOM 1881 C CA . SER A 1 263 ? -5.700 2.324 32.433 1.00 78.94 263 SER A CA 1
ATOM 1882 C C . SER A 1 263 ? -7.098 2.837 32.108 1.00 78.94 263 SER A C 1
ATOM 1884 O O . SER A 1 263 ? -7.244 3.892 31.493 1.00 78.94 263 SER A O 1
ATOM 1886 N N . VAL A 1 264 ? -8.125 2.099 32.521 1.00 80.50 264 VAL A N 1
ATOM 1887 C CA . VAL A 1 264 ? -9.533 2.477 32.378 1.00 80.50 264 VAL A CA 1
ATOM 1888 C C . VAL A 1 264 ? -10.053 2.889 33.748 1.00 80.50 264 VAL A C 1
ATOM 1890 O O . VAL A 1 264 ? -10.063 2.083 34.673 1.00 80.50 264 VAL A O 1
ATOM 1893 N N . ASN A 1 265 ? -10.488 4.142 33.871 1.00 78.81 265 ASN A N 1
ATOM 1894 C CA . ASN A 1 265 ? -11.180 4.642 35.056 1.00 78.81 265 ASN A CA 1
ATOM 1895 C C . ASN A 1 265 ? -12.654 4.823 34.711 1.00 78.81 265 ASN A C 1
ATOM 1897 O O . ASN A 1 265 ? -12.983 5.589 33.804 1.00 78.81 265 ASN A O 1
ATOM 1901 N N . ALA A 1 266 ? -13.532 4.127 35.423 1.00 77.19 266 ALA A N 1
ATOM 1902 C CA . ALA A 1 266 ? -14.967 4.194 35.203 1.00 77.19 266 ALA A CA 1
ATOM 1903 C C . ALA A 1 266 ? -15.696 4.544 36.503 1.00 77.19 266 ALA A C 1
ATOM 1905 O O . ALA A 1 266 ? -15.317 4.082 37.573 1.00 77.19 266 ALA A O 1
ATOM 1906 N N . ARG A 1 267 ? -16.748 5.360 36.410 1.00 76.88 267 ARG A N 1
ATOM 1907 C CA . ARG A 1 267 ? -17.583 5.744 37.554 1.00 76.88 267 ARG A CA 1
ATOM 1908 C C . ARG A 1 267 ? -18.898 4.996 37.505 1.00 76.88 267 ARG A C 1
ATOM 1910 O O . ARG A 1 267 ? -19.632 5.129 36.529 1.00 76.88 267 ARG A O 1
ATOM 1917 N N . ALA A 1 268 ? -19.188 4.235 38.552 1.00 78.31 268 ALA A N 1
ATOM 1918 C CA . ALA A 1 268 ? -20.389 3.415 38.626 1.00 78.31 268 ALA A CA 1
ATOM 1919 C C . ALA A 1 268 ? -21.049 3.490 40.005 1.00 78.31 268 ALA A C 1
ATOM 1921 O O . ALA A 1 268 ? -20.410 3.790 41.015 1.00 78.31 268 ALA A O 1
ATOM 1922 N N . LEU A 1 269 ? -22.344 3.197 40.039 1.00 79.56 269 LEU A N 1
ATOM 1923 C CA . LEU A 1 269 ? -23.092 2.929 41.258 1.00 79.56 269 LEU A CA 1
ATOM 1924 C C . LEU A 1 269 ? -22.977 1.446 41.582 1.00 79.56 269 LEU A C 1
ATOM 1926 O O . LEU A 1 269 ? -23.227 0.604 40.724 1.00 79.56 269 LEU A O 1
ATOM 1930 N N . VAL A 1 270 ? -22.606 1.133 42.817 1.00 73.81 270 VAL A N 1
ATOM 1931 C CA . VAL A 1 270 ? -22.548 -0.245 43.305 1.00 73.81 270 VAL A CA 1
ATOM 1932 C C . VAL A 1 270 ? -23.844 -0.533 44.059 1.00 73.81 270 VAL A C 1
ATOM 1934 O O . VAL A 1 270 ? -24.229 0.236 44.938 1.00 73.81 270 VAL A O 1
ATOM 1937 N N . ASP A 1 271 ? -24.527 -1.622 43.709 1.00 72.19 271 ASP A N 1
ATOM 1938 C CA . ASP A 1 271 ? -25.746 -2.057 44.401 1.00 72.19 271 ASP A CA 1
ATOM 1939 C C . ASP A 1 271 ? -25.446 -2.454 45.866 1.00 72.19 271 ASP A C 1
ATOM 1941 O O . ASP A 1 271 ? -24.324 -2.853 46.190 1.00 72.19 271 ASP A O 1
ATOM 1945 N N . GLN A 1 272 ? -26.445 -2.397 46.757 1.00 58.66 272 GLN A N 1
ATOM 1946 C CA . GLN A 1 272 ? -26.321 -2.557 48.221 1.00 58.66 272 GLN A CA 1
ATOM 1947 C C . GLN A 1 272 ? -25.791 -3.929 48.705 1.00 58.66 272 GLN A C 1
ATOM 1949 O O . GLN A 1 272 ? -25.690 -4.169 49.906 1.00 58.66 272 GLN A O 1
ATOM 1954 N N . GLY A 1 273 ? -25.394 -4.824 47.799 1.00 61.03 273 GLY A N 1
ATOM 1955 C CA . GLY A 1 273 ? -24.712 -6.085 48.099 1.00 61.03 273 GLY A CA 1
ATOM 1956 C C . GLY A 1 273 ? -23.330 -6.253 47.457 1.00 61.03 273 GLY A C 1
ATOM 1957 O O . GLY A 1 273 ? -22.774 -7.345 47.552 1.00 61.03 273 GLY A O 1
ATOM 1958 N N . GLY A 1 274 ? -22.789 -5.246 46.758 1.00 62.28 274 GLY A N 1
ATOM 1959 C CA . GLY A 1 274 ? -21.478 -5.324 46.088 1.00 62.28 274 GLY A CA 1
ATOM 1960 C C . GLY A 1 274 ? -21.421 -6.264 44.873 1.00 62.28 274 GLY A C 1
ATOM 1961 O O . GLY A 1 274 ? -20.343 -6.524 44.345 1.00 62.28 274 GLY A O 1
ATOM 1962 N N . LYS A 1 275 ? -22.567 -6.805 44.440 1.00 63.38 275 LYS A N 1
ATOM 1963 C CA . LYS A 1 275 ? -22.663 -7.832 43.386 1.00 63.38 275 LYS A CA 1
ATOM 1964 C C . LYS A 1 275 ? -22.941 -7.274 41.990 1.00 63.38 275 LYS A C 1
ATOM 1966 O O . LYS A 1 275 ? -22.752 -7.993 41.013 1.00 63.38 275 LYS A O 1
ATOM 1971 N N . GLY A 1 276 ? -23.376 -6.022 41.898 1.00 70.00 276 GLY A N 1
ATOM 1972 C CA . GLY A 1 276 ? -23.749 -5.375 40.647 1.00 70.00 276 GLY A CA 1
ATOM 1973 C C . GLY A 1 276 ? -23.222 -3.950 40.576 1.00 70.00 276 GLY A C 1
ATOM 1974 O O . GLY A 1 276 ? -23.199 -3.242 41.586 1.00 70.00 276 GLY A O 1
ATOM 1975 N N . ILE A 1 277 ? -22.796 -3.556 39.381 1.00 75.75 277 ILE A N 1
ATOM 1976 C CA . ILE A 1 277 ? -22.430 -2.196 39.016 1.00 75.75 277 ILE A CA 1
ATOM 1977 C C . ILE A 1 277 ? -23.418 -1.684 37.971 1.00 75.75 277 ILE A C 1
ATOM 1979 O O . ILE A 1 277 ? -23.721 -2.358 36.987 1.00 75.75 277 ILE A O 1
ATOM 1983 N N . THR A 1 278 ? -23.915 -0.479 38.200 1.00 76.31 278 THR A N 1
ATOM 1984 C CA . THR A 1 278 ? -24.783 0.242 37.274 1.00 76.31 278 THR A CA 1
ATOM 1985 C C . THR A 1 278 ? -24.056 1.497 36.844 1.00 76.31 278 THR A C 1
ATOM 1987 O O . THR A 1 278 ? -23.566 2.259 37.678 1.00 76.31 278 THR A O 1
ATOM 1990 N N . PHE A 1 279 ? -23.986 1.731 35.542 1.00 75.12 279 PHE A N 1
ATOM 1991 C CA . PHE A 1 279 ? -23.371 2.930 34.993 1.00 75.12 279 PHE A CA 1
ATOM 1992 C C . PHE A 1 279 ? -24.477 3.956 34.725 1.00 75.12 279 PHE A C 1
ATOM 1994 O O . PHE A 1 279 ? -25.276 3.758 33.813 1.00 75.12 279 PHE A O 1
ATOM 2001 N N . PRO A 1 280 ? -24.595 5.016 35.545 1.00 70.25 280 PRO A N 1
ATOM 2002 C CA . PRO A 1 280 ? -25.665 5.990 35.380 1.00 70.25 280 PRO A CA 1
ATOM 2003 C C . PRO A 1 280 ? -25.513 6.748 34.059 1.00 70.25 280 PRO A C 1
ATOM 2005 O O . PRO A 1 280 ? -24.410 7.151 33.680 1.00 70.25 280 PRO A O 1
ATOM 2008 N N . GLY A 1 281 ? -26.634 6.973 33.376 1.00 68.56 281 GLY A N 1
ATOM 2009 C CA . GLY A 1 281 ? -26.675 7.837 32.205 1.00 68.56 281 GLY A CA 1
ATOM 2010 C C . GLY A 1 281 ? -26.496 9.312 32.574 1.00 68.56 281 GLY A C 1
ATOM 2011 O O . GLY A 1 281 ? -26.530 9.707 33.741 1.00 68.56 281 GLY A O 1
ATOM 2012 N N . GLN A 1 282 ? -26.349 10.167 31.559 1.00 64.94 282 GLN A N 1
ATOM 2013 C CA . GLN A 1 282 ? -26.154 11.612 31.743 1.00 64.94 282 GLN A CA 1
ATOM 2014 C C . GLN A 1 282 ? -27.298 12.296 32.518 1.00 64.94 282 GLN A C 1
ATOM 2016 O O . GLN A 1 282 ? -27.064 13.275 33.227 1.00 64.94 282 GLN A O 1
ATOM 2021 N N . GLU A 1 283 ? -28.522 11.780 32.402 1.00 66.75 283 GLU A N 1
ATOM 2022 C CA . GLU A 1 283 ? -29.686 12.263 33.153 1.00 66.75 283 GLU A CA 1
ATOM 2023 C C . GLU A 1 283 ? -29.675 11.781 34.613 1.00 66.75 283 GLU A C 1
ATOM 2025 O O . GLU A 1 283 ? -29.951 12.566 35.521 1.00 66.75 283 GLU A O 1
ATOM 2030 N N . ASP A 1 284 ? -29.249 10.539 34.860 1.00 65.62 284 ASP A N 1
ATOM 2031 C CA . ASP A 1 284 ? -29.191 9.948 36.202 1.00 65.62 284 ASP A CA 1
ATOM 2032 C C . ASP A 1 284 ? -28.142 10.648 37.075 1.00 65.62 284 ASP A C 1
ATOM 2034 O O . ASP A 1 284 ? -28.388 10.916 38.251 1.00 65.62 284 ASP A O 1
ATOM 2038 N N . LEU A 1 285 ? -27.009 11.057 36.490 1.00 66.06 285 LEU A N 1
ATOM 2039 C CA . LEU A 1 285 ? -25.939 11.799 37.174 1.00 66.06 285 LEU A CA 1
ATOM 2040 C C . LEU A 1 285 ? -26.416 13.096 37.853 1.00 66.06 285 LEU A C 1
ATOM 2042 O O . LEU A 1 285 ? -25.795 13.532 38.819 1.00 66.06 285 LEU A O 1
ATOM 2046 N N . LYS A 1 286 ? -27.517 13.706 37.387 1.00 69.38 286 LYS A N 1
ATOM 2047 C CA . LYS A 1 286 ? -28.101 14.916 38.001 1.00 69.38 286 LYS A CA 1
ATOM 2048 C C . LYS A 1 286 ? -28.839 14.617 39.311 1.00 69.38 286 LYS A C 1
ATOM 2050 O O . LYS A 1 286 ? -29.031 15.518 40.122 1.00 69.38 286 LYS A O 1
ATOM 2055 N N . THR A 1 287 ? -29.265 13.369 39.504 1.00 65.19 287 THR A N 1
ATOM 2056 C CA . THR A 1 287 ? -30.060 12.911 40.659 1.00 65.19 287 THR A CA 1
ATOM 2057 C C . THR A 1 287 ? -29.251 12.079 41.653 1.00 65.19 287 THR A C 1
ATOM 2059 O O . THR A 1 287 ? -29.650 11.922 42.807 1.00 65.19 287 THR A O 1
ATOM 2062 N N . VAL A 1 288 ? -28.089 11.573 41.233 1.00 62.97 288 VAL A N 1
ATOM 2063 C CA . VAL A 1 288 ? -27.203 10.751 42.058 1.00 62.97 288 VAL A CA 1
ATOM 2064 C C . VAL A 1 288 ? -26.435 11.639 43.041 1.00 62.97 288 VAL A C 1
ATOM 2066 O O . VAL A 1 288 ? -25.386 12.207 42.738 1.00 62.97 288 VAL A O 1
ATOM 2069 N N . GLY A 1 289 ? -26.963 11.751 44.259 1.00 54.47 289 GLY A N 1
ATOM 2070 C CA . GLY A 1 289 ? -26.288 12.387 45.386 1.00 54.47 289 GLY A CA 1
ATOM 2071 C C . GLY A 1 289 ? -25.101 11.556 45.885 1.00 54.47 289 GLY A C 1
ATOM 2072 O O . GLY A 1 289 ? -25.264 10.685 46.730 1.00 54.47 289 GLY A O 1
ATOM 2073 N N . GLY A 1 290 ? -23.900 11.829 45.368 1.00 56.38 290 GLY A N 1
ATOM 2074 C CA . GLY A 1 290 ? -22.622 11.583 46.058 1.00 56.38 290 GLY A CA 1
ATOM 2075 C C . GLY A 1 290 ? -22.120 10.139 46.231 1.00 56.38 290 GLY A C 1
ATOM 2076 O O . GLY A 1 290 ? -21.089 9.958 46.868 1.00 56.38 290 GLY A O 1
ATOM 2077 N N . GLY A 1 291 ? -22.783 9.121 45.676 1.00 64.25 291 GLY A N 1
ATOM 2078 C CA . GLY A 1 291 ? -22.438 7.701 45.881 1.00 64.25 291 GLY A CA 1
ATOM 2079 C C . GLY A 1 291 ? -21.721 6.994 44.722 1.00 64.25 291 GLY A C 1
ATOM 2080 O O . GLY A 1 291 ? -21.890 5.788 44.562 1.00 64.25 291 GLY A O 1
ATOM 2081 N N . LEU A 1 292 ? -20.985 7.709 43.867 1.00 70.75 292 LEU A N 1
ATOM 2082 C CA . LEU A 1 292 ? -20.268 7.092 42.742 1.00 70.75 292 LEU A CA 1
ATOM 2083 C C . LEU A 1 292 ? -18.967 6.441 43.223 1.00 70.75 292 LEU A C 1
ATOM 2085 O O . LEU A 1 292 ? -18.178 7.065 43.926 1.00 70.75 292 LEU A O 1
ATOM 2089 N N . THR A 1 293 ? -18.735 5.201 42.805 1.00 75.38 293 THR A N 1
ATOM 2090 C CA . THR A 1 293 ? -17.484 4.476 43.042 1.00 75.38 293 THR A CA 1
ATOM 2091 C C . THR A 1 293 ? -16.595 4.583 41.807 1.00 75.38 293 THR A C 1
ATOM 2093 O O . THR A 1 293 ? -17.055 4.333 40.689 1.00 75.38 293 THR A O 1
ATOM 2096 N N . ASP A 1 294 ? -15.328 4.950 42.003 1.00 77.56 294 ASP A N 1
ATOM 2097 C CA . ASP A 1 294 ? -14.307 4.905 40.954 1.00 77.56 294 ASP A CA 1
ATOM 2098 C C . ASP A 1 294 ? -13.778 3.463 40.819 1.00 77.56 294 ASP A C 1
ATOM 2100 O O . ASP A 1 294 ? -13.289 2.863 41.777 1.00 77.56 294 ASP A O 1
ATOM 2104 N N . ILE A 1 295 ? -13.878 2.900 39.617 1.00 76.69 295 ILE A N 1
ATOM 2105 C CA . ILE A 1 295 ? -13.375 1.577 39.243 1.00 76.69 295 ILE A CA 1
ATOM 2106 C C . ILE A 1 295 ? -12.156 1.784 38.346 1.00 76.69 295 ILE A C 1
ATOM 2108 O O . ILE A 1 295 ? -12.288 2.259 37.218 1.00 76.69 295 ILE A O 1
ATOM 2112 N N . GLY A 1 296 ? -10.974 1.426 38.851 1.00 75.62 296 GLY A N 1
ATOM 2113 C CA . GLY A 1 296 ? -9.719 1.450 38.102 1.00 75.62 296 GLY A CA 1
ATOM 2114 C C . GLY A 1 296 ? -9.348 0.059 37.595 1.00 75.62 296 GLY A C 1
ATOM 2115 O O . GLY A 1 296 ? -9.114 -0.851 38.386 1.00 75.62 296 GLY A O 1
ATOM 2116 N N . LEU A 1 297 ? -9.269 -0.106 36.278 1.00 76.81 297 LEU A N 1
ATOM 2117 C CA . LEU A 1 297 ? -8.753 -1.305 35.619 1.00 76.81 297 LEU A CA 1
ATOM 2118 C C . LEU A 1 297 ? -7.420 -0.957 34.967 1.00 76.81 297 LEU A C 1
ATOM 2120 O O . LEU A 1 297 ? -7.359 -0.052 34.137 1.00 76.81 297 LEU A O 1
ATOM 2124 N N . 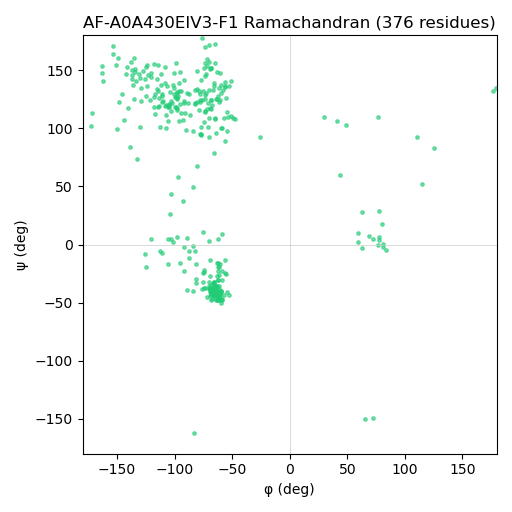GLN A 1 298 ? -6.360 -1.682 35.312 1.00 77.00 298 GLN A N 1
ATOM 2125 C CA . GLN A 1 298 ? -5.063 -1.537 34.662 1.00 77.00 298 GLN A CA 1
ATOM 2126 C C . GLN A 1 298 ? -4.729 -2.813 33.899 1.00 77.00 298 GLN A C 1
ATOM 2128 O O . GLN A 1 298 ? -4.600 -3.889 34.478 1.00 77.00 298 GLN A O 1
ATOM 2133 N N . PHE A 1 299 ? -4.571 -2.679 32.589 1.00 74.00 299 PHE A N 1
ATOM 2134 C CA . PHE A 1 299 ? -4.101 -3.733 31.715 1.00 74.00 299 PHE A CA 1
ATOM 2135 C C . PHE A 1 299 ? -2.613 -3.536 31.451 1.00 74.00 299 PHE A C 1
ATOM 2137 O O . PHE A 1 299 ? -2.197 -2.520 30.887 1.00 74.00 299 PHE A O 1
ATOM 2144 N N . ASN A 1 300 ? -1.815 -4.516 31.864 1.00 74.69 300 ASN A N 1
ATOM 2145 C CA . ASN A 1 300 ? -0.390 -4.559 31.583 1.00 74.69 300 ASN A CA 1
ATOM 2146 C C . ASN A 1 300 ? -0.136 -5.653 30.534 1.00 74.69 300 ASN A C 1
ATOM 2148 O O . ASN A 1 300 ? -0.145 -6.837 30.892 1.00 74.69 300 ASN A O 1
ATOM 2152 N N . PRO A 1 301 ? 0.042 -5.300 29.248 1.00 64.44 301 PRO A N 1
ATOM 2153 C CA . PRO A 1 301 ? 0.374 -6.287 28.237 1.00 64.44 301 PRO A CA 1
ATOM 2154 C C . PRO A 1 301 ? 1.750 -6.865 28.565 1.00 64.44 301 PRO A C 1
ATOM 2156 O O . PRO A 1 301 ? 2.772 -6.201 28.407 1.00 64.44 301 PRO A O 1
ATOM 2159 N N . SER A 1 302 ? 1.787 -8.124 29.009 1.00 52.72 302 SER A N 1
ATOM 2160 C CA . SER A 1 302 ? 3.050 -8.861 29.022 1.00 52.72 302 SER A CA 1
ATOM 2161 C C . SER A 1 302 ? 3.577 -8.895 27.587 1.00 52.72 302 SER A C 1
ATOM 2163 O O . SER A 1 302 ? 2.790 -9.193 26.678 1.00 52.72 302 SER A O 1
ATOM 2165 N N . PRO A 1 303 ? 4.864 -8.587 27.344 1.00 46.81 303 PRO A N 1
ATOM 2166 C CA . PRO A 1 303 ? 5.439 -8.724 26.020 1.00 46.81 303 PRO A CA 1
ATOM 2167 C C . PRO A 1 303 ? 5.409 -10.209 25.668 1.00 46.81 303 PRO A C 1
ATOM 2169 O O . PRO A 1 303 ? 6.275 -10.982 26.065 1.00 46.81 303 PRO A O 1
ATOM 2172 N N . VAL A 1 304 ? 4.375 -10.631 24.944 1.00 45.88 304 VAL A N 1
ATOM 2173 C CA . VAL A 1 304 ? 4.433 -11.891 24.222 1.00 45.88 304 VAL A CA 1
ATOM 2174 C C . VAL A 1 304 ? 5.510 -11.699 23.174 1.00 45.88 304 VAL A C 1
ATOM 2176 O O . VAL A 1 304 ? 5.339 -10.927 22.233 1.00 45.88 304 VAL A O 1
ATOM 2179 N N . THR A 1 305 ? 6.649 -12.351 23.389 1.00 43.91 305 THR A N 1
ATOM 2180 C CA . THR A 1 305 ? 7.684 -12.529 22.379 1.00 43.91 305 THR A CA 1
ATOM 2181 C C . THR A 1 305 ? 6.977 -13.002 21.118 1.00 43.91 305 THR A C 1
ATOM 2183 O O . THR A 1 305 ? 6.427 -14.105 21.109 1.00 43.91 305 THR A O 1
ATOM 2186 N N . GLU A 1 306 ? 6.883 -12.137 20.105 1.00 43.8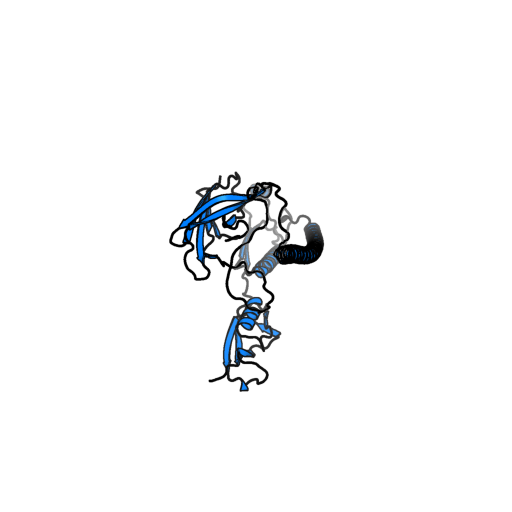1 306 GLU A N 1
ATOM 2187 C CA . GLU A 1 306 ? 6.151 -12.446 18.885 1.00 43.81 306 GLU A CA 1
ATOM 2188 C C . GLU A 1 306 ? 6.760 -13.694 18.248 1.00 43.81 306 GLU A C 1
ATOM 2190 O O . GLU A 1 306 ? 7.783 -13.656 17.576 1.00 43.81 306 GLU A O 1
ATOM 2195 N N . THR A 1 307 ? 6.109 -14.829 18.471 1.00 44.03 307 THR A N 1
ATOM 2196 C CA . THR A 1 307 ? 6.383 -16.102 17.811 1.00 44.03 307 THR A CA 1
ATOM 2197 C C . THR A 1 307 ? 5.484 -16.229 16.582 1.00 44.03 307 THR A C 1
ATOM 2199 O O . THR A 1 307 ? 5.028 -17.314 16.240 1.00 44.03 307 THR A O 1
ATOM 2202 N N . SER A 1 308 ? 5.236 -15.122 15.867 1.00 53.47 308 SER A N 1
ATOM 2203 C CA . SER A 1 308 ? 4.823 -15.211 14.462 1.00 53.47 308 SER A CA 1
ATOM 2204 C C . SER A 1 308 ? 6.083 -15.441 13.628 1.00 53.47 308 SER A C 1
ATOM 2206 O O . SER A 1 308 ? 6.598 -14.565 12.937 1.00 53.47 308 SER A O 1
ATOM 2208 N N . GLY A 1 309 ? 6.669 -16.624 13.806 1.00 64.88 309 GLY A N 1
ATOM 2209 C CA . GLY A 1 309 ? 7.881 -16.978 13.094 1.00 64.88 309 GLY A CA 1
ATOM 2210 C C . GLY A 1 309 ? 7.598 -17.024 11.593 1.00 64.88 309 GLY A C 1
ATOM 2211 O O . GLY A 1 309 ? 6.659 -17.667 11.125 1.00 64.88 309 GLY A O 1
ATOM 2212 N N . VAL A 1 310 ? 8.386 -16.268 10.845 1.00 78.50 310 VAL A N 1
ATOM 2213 C CA . VAL A 1 310 ? 8.440 -16.304 9.395 1.00 78.50 310 VAL A CA 1
ATOM 2214 C C . VAL A 1 310 ? 9.201 -17.554 8.989 1.00 78.50 310 VAL A C 1
ATOM 2216 O O . VAL A 1 310 ? 10.279 -17.836 9.509 1.00 78.50 310 VAL A O 1
ATOM 2219 N N . GLN A 1 311 ? 8.629 -18.301 8.050 1.00 87.44 311 GLN A N 1
ATOM 2220 C CA . GLN A 1 311 ? 9.285 -19.455 7.451 1.00 87.44 311 GLN A CA 1
ATOM 2221 C C . GLN A 1 311 ? 10.468 -18.986 6.608 1.00 87.44 311 GLN A C 1
ATOM 2223 O O . GLN A 1 311 ? 10.297 -18.159 5.711 1.00 87.44 311 GLN A O 1
ATOM 2228 N N . ILE A 1 312 ? 11.656 -19.513 6.896 1.00 88.75 312 ILE A N 1
ATOM 2229 C CA . ILE A 1 312 ? 12.875 -19.195 6.158 1.00 88.75 312 ILE A CA 1
ATOM 2230 C C . ILE A 1 312 ? 12.774 -19.806 4.748 1.00 88.75 312 ILE A C 1
ATOM 2232 O O . ILE A 1 312 ? 12.684 -21.032 4.625 1.00 88.75 312 ILE A O 1
ATOM 2236 N N . PRO A 1 313 ? 12.786 -18.993 3.675 1.00 86.38 313 PRO A N 1
ATOM 2237 C CA . PRO A 1 313 ? 12.796 -19.485 2.301 1.00 86.38 313 PRO A CA 1
ATOM 2238 C C . PRO A 1 313 ? 14.120 -20.176 1.963 1.00 86.38 313 PRO A C 1
ATOM 2240 O O . PRO A 1 313 ? 15.166 -19.806 2.493 1.00 86.38 313 PRO A O 1
ATOM 2243 N N . ASP A 1 314 ? 14.095 -21.135 1.035 1.00 91.31 314 ASP A N 1
ATOM 2244 C CA . ASP A 1 314 ? 15.327 -21.732 0.517 1.00 91.31 314 ASP A CA 1
ATOM 2245 C C . ASP A 1 314 ? 16.037 -20.757 -0.425 1.00 91.31 314 ASP A C 1
ATOM 2247 O O . ASP A 1 314 ? 15.520 -20.421 -1.492 1.00 91.31 314 ASP A O 1
ATOM 2251 N N . ILE A 1 315 ? 17.218 -20.296 -0.018 1.00 90.25 315 ILE A N 1
ATOM 2252 C CA . ILE A 1 315 ? 18.050 -19.382 -0.806 1.00 90.25 315 ILE A CA 1
ATOM 2253 C C . ILE A 1 315 ? 19.264 -20.066 -1.434 1.00 90.25 315 ILE A C 1
ATOM 2255 O O . ILE A 1 315 ? 20.082 -19.390 -2.058 1.00 90.25 315 ILE A O 1
ATOM 2259 N N . ARG A 1 316 ? 19.400 -21.393 -1.304 1.00 87.00 316 ARG A N 1
ATOM 2260 C CA . ARG A 1 316 ? 20.476 -22.152 -1.962 1.00 87.00 316 ARG A CA 1
ATOM 2261 C C . ARG A 1 316 ? 20.392 -22.000 -3.479 1.00 87.00 316 ARG A C 1
ATOM 2263 O O . ARG A 1 316 ? 19.309 -21.866 -4.038 1.00 87.00 316 ARG A O 1
ATOM 2270 N N . GLN A 1 317 ? 21.547 -22.017 -4.141 1.00 86.44 317 GLN A N 1
ATOM 2271 C CA . GLN A 1 317 ? 21.706 -21.825 -5.591 1.00 86.44 317 GLN A CA 1
ATOM 2272 C C . GLN A 1 317 ? 21.271 -20.444 -6.121 1.00 86.44 317 GLN A C 1
ATOM 2274 O O . GLN A 1 317 ? 21.463 -20.150 -7.302 1.00 86.44 317 GLN A O 1
ATOM 2279 N N . LEU A 1 318 ? 20.742 -19.556 -5.273 1.00 88.94 318 LEU A N 1
ATOM 2280 C CA . LEU A 1 318 ? 20.457 -18.178 -5.654 1.00 88.94 318 LEU A CA 1
ATOM 2281 C C . LEU A 1 318 ? 21.728 -17.330 -5.611 1.00 88.94 318 LEU A C 1
ATOM 2283 O O . LEU A 1 318 ? 22.623 -17.553 -4.796 1.00 88.94 318 LEU A O 1
ATOM 2287 N N . THR A 1 319 ? 21.780 -16.315 -6.473 1.00 90.69 319 THR A N 1
ATOM 2288 C CA . THR A 1 319 ? 22.793 -15.259 -6.386 1.00 90.69 319 THR A CA 1
ATOM 2289 C C . THR A 1 319 ? 22.537 -14.376 -5.169 1.00 90.69 319 THR A C 1
ATOM 2291 O O . THR A 1 319 ? 21.401 -14.269 -4.702 1.00 90.69 319 THR A O 1
ATOM 2294 N N . GLU A 1 320 ? 23.566 -13.694 -4.667 1.00 87.75 320 GLU A N 1
ATOM 2295 C CA . GLU A 1 320 ? 23.445 -12.845 -3.471 1.00 87.75 320 GLU A CA 1
ATOM 2296 C C . GLU A 1 320 ? 22.303 -11.820 -3.580 1.00 87.75 320 GLU A C 1
ATOM 2298 O O . GLU A 1 320 ? 21.493 -11.667 -2.663 1.00 87.75 320 GLU A O 1
ATOM 2303 N N . SER A 1 321 ? 22.169 -11.161 -4.734 1.00 87.38 321 SER A N 1
ATOM 2304 C CA . SER A 1 321 ? 21.095 -10.191 -4.970 1.00 87.38 321 SER A CA 1
ATOM 2305 C C . SER A 1 321 ? 19.704 -10.834 -4.970 1.00 87.38 321 SER A C 1
ATOM 2307 O O . SER A 1 321 ? 18.750 -10.219 -4.492 1.00 87.38 321 SER A O 1
ATOM 2309 N N . ALA A 1 322 ? 19.570 -12.058 -5.489 1.00 85.81 322 ALA A N 1
ATOM 2310 C CA . ALA A 1 322 ? 18.307 -12.791 -5.486 1.00 85.81 322 ALA A CA 1
ATOM 2311 C C . ALA A 1 322 ? 17.948 -13.273 -4.072 1.00 85.81 322 ALA A C 1
ATOM 2313 O O . ALA A 1 322 ? 16.829 -13.034 -3.619 1.00 85.81 322 ALA A O 1
ATOM 2314 N N . ALA A 1 323 ? 18.909 -13.842 -3.339 1.00 88.19 323 ALA A N 1
ATOM 2315 C CA . ALA A 1 323 ? 18.740 -14.251 -1.946 1.00 88.19 323 ALA A CA 1
ATOM 2316 C C . ALA A 1 323 ? 18.314 -13.070 -1.056 1.00 88.19 323 ALA A C 1
ATOM 2318 O O . ALA A 1 323 ? 17.368 -13.182 -0.277 1.00 88.19 323 ALA A O 1
ATOM 2319 N N . ARG A 1 324 ? 18.941 -11.898 -1.235 1.00 90.12 324 ARG A N 1
ATOM 2320 C CA . ARG A 1 324 ? 18.598 -10.669 -0.504 1.00 90.12 324 ARG A CA 1
ATOM 2321 C C . ARG A 1 324 ? 17.160 -10.218 -0.765 1.00 90.12 324 ARG A C 1
ATOM 2323 O O . ARG A 1 324 ? 16.470 -9.834 0.173 1.00 90.12 324 ARG A O 1
ATOM 2330 N N . ARG A 1 325 ? 16.690 -10.283 -2.016 1.00 86.31 325 ARG A N 1
ATOM 2331 C CA . ARG A 1 325 ? 15.299 -9.939 -2.374 1.00 86.31 325 ARG A CA 1
ATOM 2332 C C . ARG A 1 325 ? 14.295 -10.919 -1.772 1.00 86.31 325 ARG A C 1
ATOM 2334 O O . ARG A 1 325 ? 13.278 -10.486 -1.240 1.00 86.31 325 ARG A O 1
ATOM 2341 N N . VAL A 1 326 ? 14.592 -12.217 -1.835 1.00 88.38 326 VAL A N 1
ATOM 2342 C CA . VAL A 1 326 ? 13.726 -13.270 -1.287 1.00 88.38 326 VAL A CA 1
ATOM 2343 C C . VAL A 1 326 ? 13.589 -13.120 0.229 1.00 88.38 326 VAL A C 1
ATOM 2345 O O . VAL A 1 326 ? 12.468 -13.074 0.729 1.00 88.38 326 VAL A O 1
ATOM 2348 N N . LEU A 1 327 ? 14.694 -12.941 0.957 1.00 88.38 327 LEU A N 1
ATOM 2349 C CA . LEU A 1 327 ? 14.654 -12.734 2.409 1.00 88.38 327 LEU A CA 1
ATOM 2350 C C . LEU A 1 327 ? 13.965 -11.419 2.793 1.00 88.38 327 LEU A C 1
ATOM 2352 O O . LEU A 1 327 ? 13.114 -11.416 3.681 1.00 88.38 327 LEU A O 1
ATOM 2356 N N . ALA A 1 328 ? 14.236 -10.326 2.074 1.00 87.12 328 ALA A N 1
ATOM 2357 C CA . ALA A 1 328 ? 13.571 -9.049 2.326 1.00 87.12 328 ALA A CA 1
ATOM 2358 C C . ALA A 1 328 ? 12.046 -9.133 2.132 1.00 87.12 328 ALA A C 1
ATOM 2360 O O . ALA A 1 328 ? 11.305 -8.526 2.902 1.00 87.12 328 ALA A O 1
ATOM 2361 N N . SER A 1 329 ? 11.565 -9.925 1.162 1.00 84.94 329 SER A N 1
ATOM 2362 C CA . SER A 1 329 ? 10.124 -10.101 0.909 1.00 84.94 329 SER A CA 1
ATOM 2363 C C . SER A 1 329 ? 9.367 -10.736 2.079 1.00 84.94 329 SER A C 1
ATOM 2365 O O . SER A 1 329 ? 8.182 -10.467 2.270 1.00 84.94 329 SER A O 1
ATOM 2367 N N . VAL A 1 330 ? 10.062 -11.533 2.895 1.00 85.25 330 VAL A N 1
ATOM 2368 C CA . VAL A 1 330 ? 9.508 -12.174 4.093 1.00 85.25 330 VAL A CA 1
ATOM 2369 C C . VAL A 1 330 ? 9.913 -11.454 5.388 1.00 85.25 330 VAL A C 1
ATOM 2371 O O . VAL A 1 330 ? 9.526 -11.866 6.479 1.00 85.25 330 VAL A O 1
ATOM 2374 N N . GLY A 1 331 ? 10.647 -10.342 5.285 1.00 83.50 331 GLY A N 1
ATOM 2375 C CA . GLY A 1 331 ? 11.097 -9.545 6.426 1.00 83.50 331 GLY A CA 1
ATOM 2376 C C . GLY A 1 331 ? 12.295 -10.138 7.172 1.00 83.50 331 GLY A C 1
ATOM 2377 O O . GLY A 1 331 ? 12.413 -9.916 8.372 1.00 83.50 331 GLY A O 1
ATOM 2378 N N . LEU A 1 332 ? 13.160 -10.896 6.497 1.00 87.69 332 LEU A N 1
ATOM 2379 C CA . LEU A 1 332 ? 14.417 -11.437 7.027 1.00 87.69 332 LEU A CA 1
ATOM 2380 C C . LEU A 1 332 ? 15.624 -10.705 6.415 1.00 87.69 332 LEU A C 1
ATOM 2382 O O . LEU A 1 332 ? 15.555 -10.195 5.295 1.00 87.69 332 LEU A O 1
ATOM 2386 N N . ALA A 1 333 ? 16.742 -10.663 7.139 1.00 88.81 333 ALA A N 1
ATOM 2387 C CA . ALA A 1 333 ? 17.990 -10.055 6.676 1.00 88.81 333 ALA A CA 1
ATOM 2388 C C . ALA A 1 333 ? 18.985 -11.117 6.180 1.00 88.81 333 ALA A C 1
ATOM 2390 O O . ALA A 1 333 ? 19.019 -12.227 6.703 1.00 88.81 333 ALA A O 1
ATOM 2391 N N . LEU A 1 334 ? 19.811 -10.773 5.187 1.00 90.69 334 LEU A N 1
ATOM 2392 C CA . LEU A 1 334 ? 20.887 -11.636 4.683 1.00 90.69 334 LEU A CA 1
ATOM 2393 C C . LEU A 1 334 ? 22.228 -11.248 5.317 1.00 90.69 334 LEU A C 1
ATOM 2395 O O . LEU A 1 334 ? 22.651 -10.100 5.160 1.00 90.69 334 LEU A O 1
ATOM 2399 N N . ASP A 1 335 ? 22.914 -12.216 5.921 1.00 93.31 335 ASP A N 1
ATOM 2400 C CA . ASP A 1 335 ? 24.337 -12.136 6.270 1.00 93.31 335 ASP A CA 1
ATOM 2401 C C . ASP A 1 335 ? 25.153 -13.005 5.307 1.00 93.31 335 ASP A C 1
ATOM 2403 O O . ASP A 1 335 ? 25.071 -14.234 5.319 1.00 93.31 335 ASP A O 1
ATOM 2407 N N . ALA A 1 336 ? 25.871 -12.349 4.398 1.00 89.62 336 ALA A N 1
ATOM 2408 C CA . ALA A 1 336 ? 26.548 -12.997 3.284 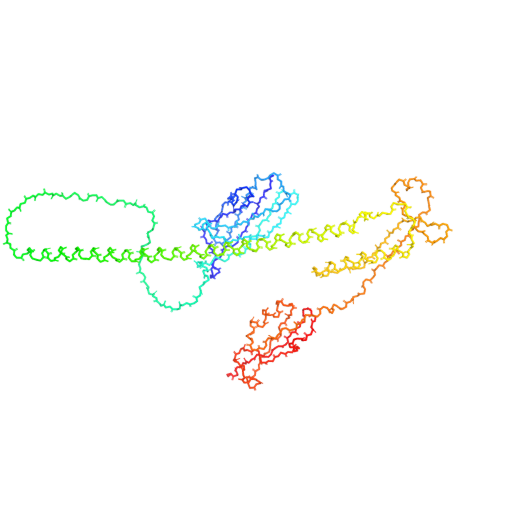1.00 89.62 336 ALA A CA 1
ATOM 2409 C C . ALA A 1 336 ? 28.029 -13.223 3.600 1.00 89.62 336 ALA A C 1
ATOM 2411 O O . ALA A 1 336 ? 28.773 -12.282 3.870 1.00 89.62 336 ALA A O 1
ATOM 2412 N N . HIS A 1 337 ? 28.464 -14.475 3.487 1.00 90.06 337 HIS A N 1
ATOM 2413 C CA . HIS A 1 337 ? 29.860 -14.893 3.594 1.00 90.06 337 HIS A CA 1
ATOM 2414 C C . HIS A 1 337 ? 30.310 -15.505 2.273 1.00 90.06 337 HIS A C 1
ATOM 2416 O O . HIS A 1 337 ? 29.495 -16.028 1.517 1.00 90.06 337 HIS A O 1
ATOM 2422 N N . HIS A 1 338 ? 31.608 -15.486 1.990 1.00 88.38 338 HIS A N 1
ATOM 2423 C CA . HIS A 1 338 ? 32.162 -16.093 0.780 1.00 88.38 338 HIS A CA 1
ATOM 2424 C C . HIS A 1 338 ? 33.079 -17.252 1.145 1.00 88.38 338 HIS A C 1
ATOM 2426 O O . HIS A 1 338 ? 33.916 -17.126 2.038 1.00 88.38 338 HIS A O 1
ATOM 2432 N N . GLY A 1 339 ? 32.922 -18.372 0.446 1.00 84.00 339 GLY A N 1
ATOM 2433 C CA . GLY A 1 339 ? 33.691 -19.583 0.687 1.00 84.00 339 GLY A CA 1
ATOM 2434 C C . GLY A 1 339 ? 34.193 -20.233 -0.603 1.00 84.00 339 GLY A C 1
ATOM 2435 O O . GLY A 1 339 ? 33.654 -19.970 -1.682 1.00 84.00 339 GLY A O 1
ATOM 2436 N N . PRO A 1 340 ? 35.215 -21.094 -0.489 1.00 83.56 340 PRO A N 1
ATOM 2437 C CA . PRO A 1 340 ? 35.744 -21.852 -1.614 1.00 83.56 340 PRO A CA 1
ATOM 2438 C C . PRO A 1 340 ? 34.657 -22.752 -2.241 1.00 83.56 340 PRO A C 1
ATOM 2440 O O . PRO A 1 340 ? 33.911 -23.402 -1.499 1.00 83.56 340 PRO A O 1
ATOM 2443 N N . PRO A 1 341 ? 34.561 -22.841 -3.584 1.00 75.25 341 PRO A N 1
ATOM 2444 C CA . PRO A 1 341 ? 33.531 -23.627 -4.279 1.00 75.25 341 PRO A CA 1
ATOM 2445 C C . PRO A 1 341 ? 33.604 -25.136 -3.984 1.00 75.25 341 PRO A C 1
ATOM 2447 O O . PRO A 1 341 ? 32.633 -25.858 -4.181 1.00 75.25 341 PRO A O 1
ATOM 2450 N N . GLN A 1 342 ? 34.724 -25.623 -3.440 1.00 75.50 342 GLN A N 1
ATOM 2451 C CA . GLN A 1 342 ? 34.909 -27.010 -3.001 1.00 75.50 342 GLN A CA 1
ATOM 2452 C C . GLN A 1 342 ? 33.926 -27.438 -1.892 1.00 75.50 342 GLN A C 1
ATOM 2454 O O . GLN A 1 342 ? 33.772 -28.633 -1.656 1.00 75.50 342 GLN A O 1
ATOM 2459 N N . ILE A 1 343 ? 33.269 -26.490 -1.210 1.00 74.88 343 ILE A N 1
ATOM 2460 C CA . ILE A 1 343 ? 32.255 -26.770 -0.181 1.00 74.88 343 ILE A CA 1
ATOM 2461 C C . ILE A 1 343 ? 30.985 -27.380 -0.797 1.00 74.88 343 ILE A C 1
ATOM 2463 O O . ILE A 1 343 ? 30.355 -28.231 -0.170 1.00 74.88 343 ILE A O 1
ATOM 2467 N N . ASN A 1 344 ? 30.610 -26.969 -2.011 1.00 75.88 344 ASN A N 1
ATOM 2468 C CA . ASN A 1 344 ? 29.508 -27.564 -2.758 1.00 75.88 344 ASN A CA 1
ATOM 2469 C C . ASN A 1 344 ? 29.774 -27.452 -4.276 1.00 75.88 344 ASN A C 1
ATOM 2471 O O . ASN A 1 344 ? 29.532 -26.387 -4.849 1.00 75.88 344 ASN A O 1
ATOM 2475 N N . PRO A 1 345 ? 30.257 -28.526 -4.932 1.00 71.00 345 PRO A N 1
ATOM 2476 C CA . PRO A 1 345 ? 30.668 -28.492 -6.337 1.00 71.00 345 PRO A CA 1
ATOM 2477 C C . PRO A 1 345 ? 29.503 -28.325 -7.325 1.00 71.00 345 PRO A C 1
ATOM 2479 O O . PRO A 1 345 ? 29.744 -28.006 -8.486 1.00 71.00 345 PRO A O 1
ATOM 2482 N N . ASP A 1 346 ? 28.256 -28.503 -6.876 1.00 76.25 346 ASP A N 1
ATOM 2483 C CA . ASP A 1 346 ? 27.058 -28.321 -7.703 1.00 76.25 346 ASP A CA 1
ATOM 2484 C C . ASP A 1 346 ? 26.621 -26.846 -7.802 1.00 76.25 346 ASP A C 1
ATOM 2486 O O . ASP A 1 346 ? 25.685 -26.516 -8.533 1.00 76.25 346 ASP A O 1
ATOM 2490 N N . CYS A 1 347 ? 27.272 -25.941 -7.063 1.00 78.12 347 CYS A N 1
ATOM 2491 C CA . CYS A 1 347 ? 26.974 -24.511 -7.078 1.00 78.12 347 CYS A CA 1
ATOM 2492 C C . CYS A 1 347 ? 27.932 -23.744 -7.995 1.00 78.12 347 CYS A C 1
ATOM 2494 O O . CYS A 1 347 ? 29.153 -23.855 -7.886 1.00 78.12 347 CYS A O 1
ATOM 2496 N N . ALA A 1 348 ? 27.369 -22.901 -8.863 1.00 81.69 348 ALA A N 1
ATOM 2497 C CA . ALA A 1 348 ? 28.152 -21.980 -9.676 1.00 81.69 348 ALA A CA 1
ATOM 2498 C C . ALA A 1 348 ? 28.722 -20.834 -8.824 1.00 81.69 348 ALA A C 1
ATOM 2500 O O . ALA A 1 348 ? 28.212 -20.507 -7.749 1.00 81.69 348 ALA A O 1
ATOM 2501 N N . GLU A 1 349 ? 29.770 -20.183 -9.327 1.00 82.25 349 GLU A N 1
ATOM 2502 C CA . GLU A 1 349 ? 30.345 -19.007 -8.677 1.00 82.25 349 GLU A CA 1
ATOM 2503 C C . GLU A 1 349 ? 29.287 -17.909 -8.459 1.00 82.25 349 GLU A C 1
ATOM 2505 O O . GLU A 1 349 ? 28.451 -17.631 -9.320 1.00 82.25 349 GLU A O 1
ATOM 2510 N N . GLY A 1 350 ? 29.302 -17.302 -7.272 1.00 81.81 350 GLY A N 1
ATOM 2511 C CA . GLY A 1 350 ? 28.338 -16.291 -6.846 1.00 81.81 350 GLY A CA 1
ATOM 2512 C C . GLY A 1 350 ? 27.003 -16.842 -6.333 1.00 81.81 350 GLY A C 1
ATOM 2513 O O . GLY A 1 350 ? 26.147 -16.043 -5.948 1.00 81.81 350 GLY A O 1
ATOM 2514 N N . GLN A 1 351 ? 26.804 -18.165 -6.297 1.00 88.75 351 GLN A N 1
ATOM 2515 C CA . GLN A 1 351 ? 25.596 -18.793 -5.750 1.00 88.75 351 GLN A CA 1
ATOM 2516 C C . GLN A 1 351 ? 25.756 -19.222 -4.289 1.00 88.75 351 GLN A C 1
ATOM 2518 O O . GLN A 1 351 ? 26.841 -19.615 -3.857 1.00 88.75 351 GLN A O 1
ATOM 2523 N N . ALA A 1 352 ? 24.660 -19.181 -3.529 1.00 88.56 352 ALA A N 1
ATOM 2524 C CA . ALA A 1 352 ? 24.619 -19.658 -2.151 1.00 88.56 352 ALA A CA 1
ATOM 2525 C C . ALA A 1 352 ? 24.773 -21.188 -2.093 1.00 88.56 352 ALA A C 1
ATOM 2527 O O . ALA A 1 352 ? 23.913 -21.934 -2.563 1.00 88.56 352 ALA A O 1
ATOM 2528 N N . MET A 1 353 ? 25.854 -21.650 -1.472 1.00 88.56 353 MET A N 1
ATOM 2529 C CA . MET A 1 353 ? 26.154 -23.062 -1.227 1.00 88.56 353 MET A CA 1
ATOM 2530 C C . MET A 1 353 ? 25.460 -23.577 0.033 1.00 88.56 353 MET A C 1
ATOM 2532 O O . MET A 1 353 ? 24.980 -24.710 0.072 1.00 88.56 353 MET A O 1
ATOM 2536 N N . LEU A 1 354 ? 25.428 -22.741 1.073 1.00 87.31 354 LEU A N 1
ATOM 2537 C CA . LEU A 1 354 ? 24.923 -23.075 2.400 1.00 87.31 354 LEU A CA 1
ATOM 2538 C C . LEU A 1 354 ? 24.073 -21.934 2.941 1.00 87.31 354 LEU A C 1
ATOM 2540 O O . LEU A 1 354 ? 24.331 -20.770 2.641 1.00 87.31 354 LEU A O 1
ATOM 2544 N N . GLN A 1 355 ? 23.102 -22.291 3.775 1.00 91.31 355 GLN A N 1
ATOM 2545 C CA . GLN A 1 355 ? 22.285 -21.356 4.539 1.00 91.31 355 GLN A CA 1
ATOM 2546 C C . GLN A 1 355 ? 22.117 -21.865 5.975 1.00 91.31 355 GLN A C 1
ATOM 2548 O O . GLN A 1 355 ? 22.044 -23.080 6.195 1.00 91.31 355 GLN A O 1
ATOM 2553 N N . ALA A 1 356 ? 22.047 -20.947 6.934 1.00 85.06 356 ALA A N 1
ATOM 2554 C CA . ALA A 1 356 ? 21.706 -21.221 8.324 1.00 85.06 356 ALA A CA 1
ATOM 2555 C C . ALA A 1 356 ? 20.908 -20.037 8.905 1.00 85.06 356 ALA A C 1
ATOM 2557 O O . ALA A 1 356 ? 21.379 -18.902 8.799 1.00 85.06 356 ALA A O 1
ATOM 2558 N N . PRO A 1 357 ? 19.745 -20.256 9.547 1.00 86.88 357 PRO A N 1
ATOM 2559 C CA . PRO A 1 357 ? 19.049 -21.535 9.775 1.00 86.88 357 PRO A CA 1
ATOM 2560 C C . PRO A 1 357 ? 18.549 -22.215 8.482 1.00 86.88 357 PRO A C 1
ATOM 2562 O O . PRO A 1 357 ? 18.704 -21.663 7.392 1.00 86.88 357 PRO A O 1
ATOM 2565 N N . LYS A 1 358 ? 18.036 -23.451 8.569 1.00 86.44 358 LYS A N 1
ATOM 2566 C CA . LYS A 1 358 ? 17.663 -24.238 7.379 1.00 86.44 358 LYS A CA 1
ATOM 2567 C C . LYS A 1 358 ? 16.380 -23.687 6.744 1.00 86.44 358 LYS A C 1
ATOM 2569 O O . LYS A 1 358 ? 15.548 -23.086 7.415 1.00 86.44 358 LYS A O 1
ATOM 2574 N N . ALA A 1 359 ? 16.192 -23.940 5.448 1.00 86.62 359 ALA A N 1
ATOM 2575 C CA . ALA A 1 359 ? 14.918 -23.659 4.788 1.00 86.62 359 ALA A CA 1
ATOM 2576 C C . ALA A 1 359 ? 13.760 -24.372 5.502 1.00 86.62 359 ALA A C 1
ATOM 2578 O O . ALA A 1 359 ? 13.871 -25.553 5.833 1.00 86.62 359 ALA A O 1
ATOM 2579 N N . GLY A 1 360 ? 12.657 -23.655 5.707 1.00 82.50 360 GLY A N 1
ATOM 2580 C CA . GLY A 1 360 ? 11.487 -24.123 6.453 1.00 82.50 360 GLY A CA 1
ATOM 2581 C C . GLY A 1 360 ? 11.592 -23.968 7.974 1.00 82.50 360 GLY A C 1
ATOM 2582 O O . GLY A 1 360 ? 10.610 -24.213 8.672 1.00 82.50 360 GLY A O 1
ATOM 2583 N N . ASP A 1 361 ? 12.735 -23.530 8.516 1.00 84.19 361 ASP A N 1
ATOM 2584 C CA . ASP A 1 361 ? 12.806 -23.163 9.930 1.00 84.19 361 ASP A CA 1
ATOM 2585 C C . ASP A 1 361 ? 12.008 -21.874 10.182 1.00 84.19 361 ASP A C 1
ATOM 2587 O O . ASP A 1 361 ? 11.852 -21.014 9.311 1.00 84.19 361 ASP A O 1
ATOM 2591 N N . SER A 1 362 ? 11.490 -21.739 11.400 1.00 82.31 362 SER A N 1
ATOM 2592 C CA . SER A 1 362 ? 10.706 -20.580 11.823 1.00 82.31 362 SER A CA 1
ATOM 2593 C C . SER A 1 362 ? 11.610 -19.568 12.527 1.00 82.31 362 SER A C 1
ATOM 2595 O O . SER A 1 362 ? 12.227 -19.901 13.540 1.00 82.31 362 SER A O 1
ATOM 2597 N N . ALA A 1 363 ? 11.692 -18.340 12.016 1.00 80.69 363 ALA A N 1
ATOM 2598 C CA . ALA A 1 363 ? 12.505 -17.267 12.592 1.00 80.69 363 ALA A CA 1
ATOM 2599 C C . ALA A 1 363 ? 11.684 -15.996 12.827 1.00 80.69 363 ALA A C 1
ATOM 2601 O O . ALA A 1 363 ? 10.746 -15.704 12.092 1.00 80.69 363 ALA A O 1
ATOM 2602 N N . ALA A 1 364 ? 12.028 -15.208 13.846 1.00 78.81 364 ALA A N 1
ATOM 2603 C CA . ALA A 1 364 ? 11.354 -13.931 14.076 1.00 78.81 364 ALA A CA 1
ATOM 2604 C C . ALA A 1 364 ? 11.589 -12.972 12.895 1.00 78.81 364 ALA A C 1
ATOM 2606 O O . ALA A 1 364 ? 12.658 -12.988 12.276 1.00 78.81 364 ALA A O 1
ATOM 2607 N N . ARG A 1 365 ? 10.624 -12.097 12.598 1.00 77.12 365 ARG A N 1
ATOM 2608 C CA . ARG A 1 365 ? 10.839 -11.007 11.632 1.00 77.12 365 ARG A CA 1
ATOM 2609 C C . ARG A 1 365 ? 12.035 -10.153 12.053 1.00 77.12 365 ARG A C 1
ATOM 2611 O O . ARG A 1 365 ? 12.225 -9.883 13.232 1.00 77.12 365 ARG A O 1
ATOM 2618 N N . GLY A 1 366 ? 12.846 -9.749 11.084 1.00 78.31 366 GLY A N 1
ATOM 2619 C CA . GLY A 1 366 ? 14.101 -9.031 11.295 1.00 78.31 366 GLY A CA 1
ATOM 2620 C C . GLY A 1 366 ? 15.285 -9.923 11.677 1.00 78.31 366 GLY A C 1
ATOM 2621 O O . GLY A 1 366 ? 16.391 -9.408 11.814 1.00 78.31 366 GLY A O 1
ATOM 2622 N N . SER A 1 367 ? 15.087 -11.239 11.822 1.00 83.75 367 SER A N 1
ATOM 2623 C CA . SER A 1 367 ? 16.194 -12.172 12.058 1.00 83.75 367 SER A CA 1
ATOM 2624 C C . SER A 1 367 ? 17.093 -12.286 10.833 1.00 83.75 367 SER A C 1
ATOM 2626 O O . SER A 1 367 ? 16.656 -12.145 9.686 1.00 83.75 367 SER A O 1
ATOM 2628 N N . THR A 1 368 ? 18.357 -12.589 11.096 1.00 87.81 368 THR A N 1
ATOM 2629 C CA . THR A 1 368 ? 19.389 -12.729 10.076 1.00 87.81 368 THR A CA 1
ATOM 2630 C C . THR A 1 368 ? 19.536 -14.186 9.654 1.00 87.81 368 THR A C 1
ATOM 2632 O O . THR A 1 368 ? 19.652 -15.074 10.498 1.00 87.81 368 THR A O 1
ATOM 2635 N N . VAL A 1 369 ? 19.563 -14.427 8.346 1.00 89.69 369 VAL A N 1
ATOM 2636 C CA . VAL A 1 369 ? 19.902 -15.713 7.736 1.00 89.69 369 VAL A CA 1
ATOM 2637 C C . VAL A 1 369 ? 21.310 -15.599 7.168 1.00 89.69 369 VAL A C 1
ATOM 2639 O O . VAL A 1 369 ? 21.579 -14.757 6.309 1.00 89.69 369 VAL A O 1
ATOM 2642 N N . MET A 1 370 ? 22.207 -16.447 7.658 1.00 90.50 370 MET A N 1
ATOM 2643 C CA . MET A 1 370 ? 23.571 -16.551 7.161 1.00 90.50 370 MET A CA 1
ATOM 2644 C C . MET A 1 370 ? 23.584 -17.397 5.890 1.00 90.50 370 MET A C 1
ATOM 2646 O O . MET A 1 370 ? 23.014 -18.489 5.878 1.00 90.50 370 MET A O 1
ATOM 2650 N N . ALA A 1 371 ? 24.272 -16.942 4.846 1.00 90.50 371 ALA A N 1
ATOM 2651 C CA . ALA A 1 371 ? 24.512 -17.731 3.644 1.00 90.50 371 ALA A CA 1
ATOM 2652 C C . ALA A 1 371 ? 25.973 -17.661 3.202 1.00 90.50 371 ALA A C 1
ATOM 2654 O O . ALA A 1 371 ? 26.590 -16.599 3.245 1.00 90.50 371 ALA A O 1
ATOM 2655 N N . ILE A 1 372 ? 26.516 -18.792 2.750 1.00 90.00 372 ILE A N 1
ATOM 2656 C CA . ILE A 1 372 ? 27.880 -18.878 2.216 1.00 90.00 372 ILE A CA 1
ATOM 2657 C C . ILE A 1 372 ? 27.798 -18.997 0.699 1.00 90.00 372 ILE A C 1
ATOM 2659 O O . ILE A 1 372 ? 27.255 -19.975 0.190 1.00 90.00 372 ILE A O 1
ATOM 2663 N N . PHE A 1 373 ? 28.356 -18.028 -0.015 1.00 90.44 373 PHE A N 1
ATOM 2664 C CA . PHE A 1 373 ? 28.384 -17.959 -1.470 1.00 90.44 373 PHE A CA 1
ATOM 2665 C C . PHE A 1 373 ? 29.695 -18.512 -2.025 1.00 90.44 373 PHE A C 1
ATOM 2667 O O . PHE A 1 373 ? 30.769 -18.245 -1.481 1.00 90.44 373 PHE A O 1
ATOM 2674 N N . ALA A 1 374 ? 29.611 -19.267 -3.120 1.00 88.56 374 ALA A N 1
ATOM 2675 C CA . ALA A 1 374 ? 30.782 -19.768 -3.827 1.00 88.56 374 ALA A CA 1
ATOM 2676 C C . ALA A 1 374 ? 31.581 -18.593 -4.398 1.00 88.56 374 ALA A C 1
ATOM 2678 O O . ALA A 1 374 ? 31.041 -17.778 -5.145 1.00 88.56 374 ALA A O 1
ATOM 2679 N N . ARG A 1 375 ? 32.867 -18.502 -4.068 1.00 86.00 375 ARG A N 1
ATOM 2680 C CA . ARG A 1 375 ? 33.781 -17.522 -4.657 1.00 86.00 375 ARG A CA 1
ATOM 2681 C C . ARG A 1 375 ? 35.090 -18.204 -5.007 1.00 86.00 375 ARG A C 1
ATOM 2683 O O . ARG A 1 375 ? 35.710 -18.814 -4.136 1.00 86.00 375 ARG A O 1
ATOM 2690 N N . SER A 1 376 ? 35.515 -18.087 -6.262 1.00 71.75 376 SER A N 1
ATOM 2691 C CA . SER A 1 376 ? 36.826 -18.577 -6.661 1.00 71.75 376 SER A CA 1
ATOM 2692 C C . SER A 1 376 ? 37.899 -17.706 -6.009 1.00 71.75 376 SER A C 1
ATOM 2694 O O . SER A 1 376 ? 37.892 -16.478 -6.130 1.00 71.75 376 SER A O 1
ATOM 2696 N N . THR A 1 377 ? 38.812 -18.323 -5.264 1.00 62.34 377 THR A N 1
ATOM 2697 C CA . THR A 1 377 ? 40.047 -17.662 -4.842 1.00 62.34 377 THR A CA 1
ATOM 2698 C C . THR A 1 377 ? 40.987 -17.646 -6.043 1.00 62.34 377 THR A C 1
ATOM 2700 O O . THR A 1 377 ? 41.654 -18.646 -6.306 1.00 62.34 377 THR A O 1
ATOM 2703 N N . THR A 1 378 ? 40.983 -16.551 -6.802 1.00 49.84 378 THR A N 1
ATOM 2704 C CA . THR A 1 378 ? 42.080 -16.214 -7.727 1.00 49.84 378 THR A CA 1
ATOM 2705 C C . THR A 1 378 ? 43.343 -15.840 -6.980 1.00 49.84 378 THR A C 1
ATOM 2707 O O . THR A 1 378 ? 43.215 -15.102 -5.973 1.00 49.84 378 THR A O 1
#

Foldseek 3Di:
DQKEKEKEAEAEPVRQADFFFKKFKWWQDPVPGTDTFDIWTQHNRRMTIDIGDPPDPDPPDDIFIWMAGPVHRVDTQAGDFDWDDDPVPSYIYTYRYYTYDYVDPPDVDPDDDDDDDDDDDDDDDDDDDDDDDDDDPPDDDDDDDDPCVVVVVVVVVVVVVVVVVVVVVVVVVVVVVVVVVVVVVVVVVVVVVVVVVVVVVVVVVVVVVVVVVVVVVVVVPDPPVPLPWDWDFPVVVVVVVVVVQVVVQVVQVVVVDGDAKDKDKAKWAAPPVNGTTRRDDPVVVVVDPPRIDIDIDIDHDDPPPPQPFFFQADQFLPAPVRSQVVQVVRQEHEDEAEDACVLPVVHDARGFHDKPPDGRDTHDRHYYIYTYGHHHDD

Sequence (378 aa):
MTAISWFARIVTSDGNPLIGQIVQLQLFDMKSGWRSIADATTASDGSVKGRADDGMADAKLAPMLRLVDVEAASAVLGGVPQLTASANEGTLTADFGEIVRIEQQAHFQLGRVAPKRLGRDTATIGGVAIPAAARVAVGARLAGVDGDTVGAATAATAATRIDADALVTRATVAERLATERERDLAALRGERDDVIARLADSENQLAALRAAAAAGAAGKSTDTIGLASSVISIGDFATQVGREIDGAQIALRTRGFSLGTISVNARALVDQGGKGITFPGQEDLKTVGGGLTDIGLQFNPSPVTETSGVQIPDIRQLTESAARRVLASVGLALDAHHGPPQINPDCAEGQAMLQAPKAGDSAARGSTVMAIFARSTT

Radius of gyration: 37.56 Å; Cα contacts (8 Å, |Δi|>4): 490; chains: 1; bounding box: 72×58×135 Å

Solvent-accessible surface area (backbone atoms only — not comparable to full-atom values): 22245 Å² total; per-residue (Å²): 95,38,40,35,39,38,37,37,31,36,21,34,77,86,69,48,52,39,59,70,47,50,34,31,40,27,40,61,38,97,89,76,42,76,39,82,56,40,73,42,56,21,36,89,79,6,38,34,64,48,70,30,62,67,83,41,86,64,90,88,60,88,78,57,47,33,35,26,32,66,92,44,72,86,44,72,64,42,69,78,48,53,75,48,75,41,90,87,74,46,33,36,36,35,40,54,51,77,30,71,47,62,95,60,81,82,66,87,70,79,87,77,92,81,89,80,85,80,87,79,92,82,90,86,87,88,82,87,83,86,80,81,86,77,81,79,80,88,73,91,74,93,81,81,95,56,87,60,56,61,56,51,50,52,50,53,53,50,51,55,46,53,52,49,53,51,49,52,51,50,50,55,52,51,53,51,53,50,57,48,53,53,50,52,53,51,51,56,49,51,53,49,53,53,50,52,52,52,49,54,50,51,51,50,50,50,49,50,50,49,51,51,50,48,52,51,43,64,76,48,63,76,70,64,82,66,46,70,76,49,73,38,37,66,66,57,52,51,53,51,54,49,52,51,52,53,52,51,36,55,61,31,46,81,73,77,42,77,70,66,76,44,75,50,79,44,68,27,37,64,44,102,77,76,63,30,36,28,36,70,45,84,74,48,59,79,69,58,80,86,67,71,43,82,45,79,47,77,46,73,67,72,85,69,77,72,77,71,45,36,66,36,71,78,44,62,65,29,39,63,72,54,34,43,52,57,32,48,75,66,40,30,39,72,43,83,44,77,37,62,39,85,81,38,78,91,41,55,79,50,10,20,62,43,62,41,72,52,62,70,39,69,38,47,71,67,39,70,38,38,31,34,21,20,38,83,86,126

Nearest PDB structures (foldseek):
  5ek8-assembly1_A  TM=6.500E-01  e=2.258E-04  Rippkaea orientalis PCC 8801
  2igl-assembly1_C  TM=7.871E-01  e=5.783E-03  Escherichia coli K-12
  5e12-assembly1_A  TM=7.078E-01  e=1.705E-02  Mycobacterium tuberculosis H37Rv
  5e0y-assembly1_A  TM=7.748E-01  e=3.374E-02  Mycobacterium tuberculosis H37Rv
  8uw4-assembly2_F-2  TM=6.806E-01  e=1.212E-02  Herbaspirillum seropedicae

Secondary structure (DSSP, 8-state):
-PEEEEEEEEEETTS-B--S-EEEEEEEETTTEEEEEEEEE--TTSEEEEEEE---S-TTSPPPEEEEESTTTT-EEES-PEEEEETTTTEEEEEEEEEEE-SS---------------------S---PPP--------------THHHHHHHHHHHHHHHHHHHHHHHHHHHHHHHHHHHHHHHHHHHHHHHHHHHHHHHHHHHHHHHHHHHHHHHHT-S-S---SS--B-HHHHHHHHHHHHHHHHHHHHTTT-----EEEEEEEEEPTTSS-EE---TTGGGT--S-PEEEEEEE---------PEEPP--TT-BHHHHHHHHHHTT-EEEEEEE-GGG-TTSPTTBEEEEESPTT-EE-TT-EEEEEEE----

pLDDT: mean 71.71, std 18.74, range [25.98, 94.81]